Protein AF-A0AAW2CGI9-F1 (afdb_monomer)

InterPro domains:
  IPR000157 Toll/interleukin-1 receptor homology (TIR) domain [PF01582] (20-186)
  IPR000157 Toll/interleukin-1 receptor homology (TIR) domain [PS50104] (18-185)
  IPR000157 Toll/interleukin-1 receptor homology (TIR) domain [SM00255] (19-157)
  IPR002182 NB-ARC [PF00931] (200-372)
  IPR027417 P-loop containing nucleoside triphosphate hydrolase [G3DSA:3.40.50.300] (189-352)
  IPR027417 P-loop containing nucleoside triphosphate hydrolase [SSF52540] (185-447)
  IPR035897 Toll/interleukin-1 receptor homology (TIR) domain superfamily [G3DSA:3.40.50.10140] (15-188)
  IPR035897 Toll/interleukin-1 receptor homology (TIR) domain superfamily [SSF52200] (10-160)
  IPR036390 Winged helix DNA-binding domain superfamily [SSF46785] (426-510)
  IPR042197 Apoptotic protease-activating factors, helical domain [G3DSA:1.10.8.430] (355-438)
  IPR044974 Disease resistance protein, plants [PTHR11017] (18-574)
  IPR058192 Disease resistance protein Roq1-like, winged-helix domain [PF23282] (440-510)

Sequence (677 aa):
MALTTCSSSFTSIPSPTWGYEVFVSYNGDDTRTRFTDHLFAALKRHEIRAFRDDKKLERGKDIWTELEKAIKTSRIAVIVFSINYAASSWCLDELAKIMECKLRLQQIVLPIFYKVEPSKLRALNGNLAQVFASHVERFGEDKVQSWRAALTEAANLAGWDLGNDAHRFESKFIEEIIGDILIKLNLAYFTVTPYPVGVESRVQEINKHLDEHAGDVCMVGICGLGGVGKTTIAQALYNLIKCKFEVSCFLENVRTRSEQSGGLIDLQEQIIYSAQVNSKKKVRDVNGGISVIRDIIQSKKFLLVLDDVWCLDDLRKLAIDDKDYFQPGSIIIITSRDKILLHLAKCDYIYVSPLLNYNESFQLFSWHAFGKDHPNENYVELTNEVIYYAKGIPLLLKVLGSSLFGKSTLEWKRTVDELQNSSFGIIEMLRLSFHSLSDKQKALFLKIALFFVGMEKNYTSKILGDSDLSFESELAVLGRRCLVTIDYLNRLTMHDLIIEMGKKINRRQSSEGAGECSQHWFHEDRRRHVWPNFQENLLESKFFESQAPFEHNLYLSDPPTMAIVKQTERLRSIEAELKLLEAENQILRQQLENERRAHRATCEDAARASWQLRVQNAALKRENVHLRMFLEDARKFAPQLNMVLPYSDLASESASSSSASNQSTIATTTPSLPWLR

pLDDT: mean 74.44, std 21.09, range [22.55, 97.44]

Nearest PDB structures (foldseek):
  7dfv-assembly1_B  TM=4.950E-01  e=4.977E-36  Arabidopsis thaliana
  7crc-assembly1_C  TM=5.981E-01  e=2.151E-32  Arabidopsis thaliana
  7xoz-assembly1_B  TM=9.646E-01  e=2.923E-14  Arabidopsis thaliana
  7xoz-assembly1_A  TM=9.566E-01  e=3.438E-13  Arabidopsis thaliana
  7jlx-assembly1_D  TM=9.371E-01  e=7.754E-14  Nicotiana benthamiana

Secondary structure (DSSP, 8-state):
------------------SEEEEEEE-HHHHTTTHHHHHHHHHHHTT--EE---TTS-TTS-HHHHHHHHHHTEEEEEEEE-TTGGG-HHHHHHHHHHHHHHHHH--EEEEEESSS-HHHHHHT-THHHHHHHHHHHHH-HHHHHHHHHHHHHHHHS--EE-SS-TT--HHHHHHHHHHHHHHHHHHS-----SS-TTHHHHHHHHHHHHHTTBTB-EEEEEE--TTSSHHHHHHHHHHHHGGGSSEEEEETTHHHHHTSTTHHHHHHHHHHHHH-TT------SHHHHHHHHHHHHTTS-EEEEE-S---HHHHHHTT-S-GGGSPTT-EEEEEES-HHHHHHTT-SEEEEPPPPPHHHHHHHHHHHHHSSSS--GGGHHHHHHHHHHHTT-HHHHHHHHHHHTT--HHHHHHHHHHHHHS-S-HHHHHHHHHHTS-HHHHHHHHHIIIIITTSBHHHHHHHHT--HHHHHHHHHHHHHTTS-EE-TTSBEE--HHHHHHHHHHHHHHHHH--SSTTTGGGTSGGGSS---S-SGGGTSTTS--S-PPP---S--SPPPPHHHHHHHHHHHHHHHHHHHHHHHHHHHHHHHHHHHHHHHHHHHHHHHHHHHHHHHHHHHHHHHHHHHHHHHHHHHHGGG----PPP------------------------------

Structure (mmCIF, N/CA/C/O backbone):
data_AF-A0AAW2CGI9-F1
#
_entry.id   AF-A0AAW2CGI9-F1
#
loop_
_atom_site.group_PDB
_atom_site.id
_atom_site.type_symbol
_atom_site.label_atom_id
_atom_site.label_alt_id
_atom_site.label_comp_id
_atom_site.label_asym_id
_atom_site.label_entity_id
_atom_site.label_seq_id
_atom_site.pdbx_PDB_ins_code
_atom_site.Cartn_x
_atom_site.Cartn_y
_atom_site.Cartn_z
_atom_site.occupancy
_atom_site.B_iso_or_equiv
_atom_site.auth_seq_id
_atom_site.auth_comp_id
_atom_site.auth_asym_id
_atom_site.auth_atom_id
_atom_site.pdbx_PDB_model_num
ATOM 1 N N . MET A 1 1 ? 15.661 -45.591 -4.358 1.00 36.84 1 MET A N 1
ATOM 2 C CA . MET A 1 1 ? 14.717 -44.459 -4.250 1.00 36.84 1 MET A CA 1
ATOM 3 C C . MET A 1 1 ? 14.636 -44.053 -2.791 1.00 36.84 1 MET A C 1
ATOM 5 O O . MET A 1 1 ? 14.413 -44.928 -1.967 1.00 36.84 1 MET A O 1
ATOM 9 N N . ALA A 1 2 ? 14.828 -42.775 -2.481 1.00 22.67 2 ALA A N 1
ATOM 10 C CA . ALA A 1 2 ? 14.510 -42.177 -1.187 1.00 22.67 2 ALA A CA 1
ATOM 11 C C . ALA A 1 2 ? 14.151 -40.711 -1.460 1.00 22.67 2 ALA A C 1
ATOM 13 O O . ALA A 1 2 ? 14.922 -40.016 -2.119 1.00 22.67 2 ALA A O 1
ATOM 14 N N . LEU A 1 3 ? 12.962 -40.275 -1.044 1.00 26.58 3 LEU A N 1
ATOM 15 C CA . LEU A 1 3 ? 12.492 -38.904 -1.245 1.00 26.58 3 LEU A CA 1
ATOM 16 C C . LEU A 1 3 ? 12.828 -38.083 -0.002 1.00 26.58 3 LEU A C 1
ATOM 18 O O . LEU A 1 3 ? 12.142 -38.179 1.012 1.00 26.58 3 LEU A O 1
ATOM 22 N N . THR A 1 4 ? 13.892 -37.288 -0.076 1.00 25.08 4 THR A N 1
ATOM 23 C CA . THR A 1 4 ? 14.267 -36.371 1.003 1.00 25.08 4 THR A CA 1
ATOM 24 C C . THR A 1 4 ? 13.345 -35.154 0.968 1.00 25.08 4 THR A C 1
ATOM 26 O O . THR A 1 4 ? 13.540 -34.234 0.176 1.00 25.08 4 THR A O 1
ATOM 29 N N . THR A 1 5 ? 12.312 -35.146 1.808 1.00 25.23 5 THR A N 1
ATOM 30 C CA . THR A 1 5 ? 11.397 -34.006 1.950 1.00 25.23 5 THR A CA 1
ATOM 31 C C . THR A 1 5 ? 12.101 -32.844 2.648 1.00 25.23 5 THR A C 1
ATOM 33 O O . THR A 1 5 ? 12.143 -32.781 3.877 1.00 25.23 5 THR A O 1
ATOM 36 N N . CYS A 1 6 ? 12.658 -31.910 1.876 1.00 24.36 6 CYS A N 1
ATOM 37 C CA . CYS A 1 6 ? 13.167 -30.653 2.415 1.00 24.36 6 CYS A CA 1
ATOM 38 C C . CYS A 1 6 ? 12.001 -29.794 2.924 1.00 24.36 6 CYS A C 1
ATOM 40 O O . CYS A 1 6 ? 11.269 -29.197 2.138 1.00 24.36 6 CYS A O 1
ATOM 42 N N . SER A 1 7 ? 11.848 -29.710 4.245 1.00 22.55 7 SER A N 1
ATOM 43 C CA . SER A 1 7 ? 10.967 -28.738 4.892 1.00 22.55 7 SER A CA 1
ATOM 44 C C . SER A 1 7 ? 11.454 -27.323 4.575 1.00 22.55 7 SER A C 1
ATOM 46 O O . SER A 1 7 ? 12.479 -26.884 5.101 1.00 22.55 7 SER A O 1
ATOM 48 N N . SER A 1 8 ? 10.739 -26.609 3.704 1.00 25.05 8 SER A N 1
ATOM 49 C CA . SER A 1 8 ? 11.053 -25.230 3.331 1.00 25.05 8 SER A CA 1
ATOM 50 C C . SER A 1 8 ? 10.690 -24.269 4.466 1.00 25.05 8 SER A C 1
ATOM 52 O O . SER A 1 8 ? 9.648 -23.614 4.438 1.00 25.05 8 SER A O 1
ATOM 54 N N . SER A 1 9 ? 11.557 -24.198 5.476 1.00 23.80 9 SER A N 1
ATOM 55 C CA . SER A 1 9 ? 11.496 -23.211 6.552 1.00 23.80 9 SER A CA 1
ATOM 56 C C . SER A 1 9 ? 11.765 -21.816 5.985 1.00 23.80 9 SER A C 1
ATOM 58 O O . SER A 1 9 ? 12.893 -21.326 6.031 1.00 23.80 9 SER A O 1
ATOM 60 N N . PHE A 1 10 ? 10.735 -21.183 5.419 1.00 27.23 10 PHE A N 1
ATOM 61 C CA . PHE A 1 10 ? 10.788 -19.784 5.006 1.00 27.23 10 PHE A CA 1
ATOM 62 C C . PHE A 1 10 ? 11.005 -18.915 6.246 1.00 27.23 10 PHE A C 1
ATOM 64 O O . PHE A 1 10 ? 10.075 -18.613 6.992 1.00 27.23 10 PHE A O 1
ATOM 71 N N . THR A 1 11 ? 12.262 -18.533 6.472 1.00 26.39 11 THR A N 1
ATOM 72 C CA . THR A 1 11 ? 12.638 -17.527 7.465 1.00 26.39 11 THR A CA 1
ATOM 73 C C . THR A 1 11 ? 11.823 -16.268 7.212 1.00 26.39 11 THR A C 1
ATOM 75 O O . THR A 1 11 ? 11.814 -15.774 6.082 1.00 26.39 11 THR A O 1
ATOM 78 N N . SER A 1 12 ? 11.155 -15.765 8.251 1.00 24.94 12 SER A N 1
ATOM 79 C CA . SER A 1 12 ? 10.333 -14.558 8.192 1.00 24.94 12 SER A CA 1
ATOM 80 C C . SER A 1 12 ? 11.080 -13.433 7.480 1.00 24.94 12 SER A C 1
ATOM 82 O O . SER A 1 12 ? 12.141 -13.004 7.931 1.00 24.94 12 SER A O 1
ATOM 84 N N . ILE A 1 13 ? 10.533 -12.964 6.354 1.00 27.39 13 ILE A N 1
ATOM 85 C CA . ILE A 1 13 ? 11.094 -11.828 5.620 1.00 27.39 13 ILE A CA 1
ATOM 86 C C . ILE A 1 13 ? 11.014 -10.618 6.558 1.00 27.39 13 ILE A C 1
ATOM 88 O O . ILE A 1 13 ? 9.900 -10.199 6.889 1.00 27.39 13 ILE A O 1
ATOM 92 N N . PRO A 1 14 ? 12.142 -10.043 7.016 1.00 26.38 14 PRO A N 1
ATOM 93 C CA . PRO A 1 14 ? 12.089 -8.858 7.851 1.00 26.38 14 PRO A CA 1
ATOM 94 C C . PRO A 1 14 ? 11.554 -7.715 6.995 1.00 26.38 14 PRO A C 1
ATOM 96 O O . PRO A 1 14 ? 12.108 -7.438 5.931 1.00 26.38 14 PRO A O 1
ATOM 99 N N . SER A 1 15 ? 10.492 -7.046 7.448 1.00 33.38 15 SER A N 1
ATOM 100 C CA . SER A 1 15 ? 9.987 -5.825 6.815 1.00 33.38 15 SER A CA 1
ATOM 101 C C . SER A 1 15 ? 11.145 -4.824 6.673 1.00 33.38 15 SER A C 1
ATOM 103 O O . SER A 1 15 ? 11.658 -4.387 7.710 1.00 33.38 15 SER A O 1
ATOM 105 N N . PRO A 1 16 ? 11.606 -4.474 5.453 1.00 36.97 16 PRO A N 1
ATOM 106 C CA . PRO A 1 16 ? 12.862 -3.751 5.317 1.00 36.97 16 PRO A CA 1
ATOM 107 C C . PRO A 1 16 ? 12.778 -2.355 5.935 1.00 36.97 16 PRO A C 1
ATOM 109 O O . PRO A 1 16 ? 12.050 -1.481 5.464 1.00 36.97 16 PRO A O 1
ATOM 112 N N . THR A 1 17 ? 13.573 -2.117 6.975 1.00 43.47 17 THR A N 1
ATOM 113 C CA . THR A 1 17 ? 13.873 -0.773 7.467 1.00 43.47 17 THR A CA 1
ATOM 114 C C . THR A 1 17 ? 14.841 -0.111 6.485 1.00 43.47 17 THR A C 1
ATOM 116 O O . THR A 1 17 ? 16.053 -0.106 6.687 1.00 43.47 17 THR A O 1
ATOM 119 N N . TRP A 1 18 ? 14.296 0.391 5.369 1.00 56.50 18 TRP A N 1
ATOM 120 C CA . TRP A 1 18 ? 15.043 0.948 4.234 1.00 56.50 18 TRP A CA 1
ATOM 121 C C . TRP A 1 18 ? 16.013 2.063 4.661 1.00 56.50 18 TRP A C 1
ATOM 123 O O . TRP A 1 18 ? 15.632 3.232 4.824 1.00 56.50 18 TRP A O 1
ATOM 133 N N . GLY A 1 19 ? 17.286 1.694 4.827 1.00 64.12 19 GLY A N 1
ATOM 134 C CA . GLY A 1 19 ? 18.362 2.604 5.215 1.00 64.12 19 GLY A CA 1
ATOM 135 C C . GLY A 1 19 ? 18.552 3.715 4.189 1.00 64.12 19 GLY A C 1
ATOM 136 O O . GLY A 1 19 ? 18.691 4.878 4.567 1.00 64.12 19 GLY A O 1
ATOM 137 N N . TYR A 1 20 ? 18.435 3.368 2.906 1.00 80.00 20 TYR A N 1
ATOM 138 C CA . TYR A 1 20 ? 18.551 4.278 1.772 1.00 80.00 20 TYR A CA 1
ATOM 139 C C . TYR A 1 20 ? 17.454 3.998 0.742 1.00 80.00 20 TYR A C 1
ATOM 141 O O . TYR A 1 20 ? 16.776 2.971 0.761 1.00 80.00 20 TYR A O 1
ATOM 149 N N . GLU A 1 21 ? 17.265 4.933 -0.175 1.00 83.56 21 GLU A N 1
ATOM 150 C CA . GLU A 1 21 ? 16.306 4.807 -1.272 1.00 83.56 21 GLU A CA 1
ATOM 151 C C . GLU A 1 21 ? 17.006 4.442 -2.576 1.00 83.56 21 GLU A C 1
ATOM 153 O O . GLU A 1 21 ? 16.496 3.621 -3.336 1.00 83.56 21 GLU A O 1
ATOM 158 N N . VAL A 1 22 ? 18.209 4.981 -2.785 1.00 90.38 22 VAL A N 1
ATOM 159 C CA . VAL A 1 22 ? 19.042 4.718 -3.960 1.00 90.38 22 VAL A CA 1
ATOM 160 C C . VAL A 1 22 ? 20.458 4.343 -3.521 1.00 90.38 22 VAL A C 1
ATOM 162 O O . VAL A 1 22 ? 21.116 5.116 -2.829 1.00 90.38 22 VAL A O 1
ATOM 165 N N . PHE A 1 23 ? 20.955 3.194 -3.966 1.00 93.88 23 PHE A N 1
ATOM 166 C CA . PHE A 1 23 ? 22.388 2.906 -4.031 1.00 93.88 23 PHE A CA 1
ATOM 167 C C . PHE A 1 23 ? 22.914 3.337 -5.406 1.00 93.88 23 PHE A C 1
ATOM 169 O O . PHE A 1 23 ? 22.221 3.133 -6.403 1.00 93.88 23 PHE A O 1
ATOM 176 N N . VAL A 1 24 ? 24.122 3.899 -5.488 1.00 93.81 24 VAL A N 1
ATOM 177 C CA . VAL A 1 24 ? 24.770 4.217 -6.773 1.00 93.81 24 VAL A CA 1
ATOM 178 C C . VAL A 1 24 ? 26.132 3.530 -6.836 1.00 93.81 24 VAL A C 1
ATOM 180 O O . VAL A 1 24 ? 27.043 3.914 -6.108 1.00 93.81 24 VAL A O 1
ATOM 183 N N . SER A 1 25 ? 26.274 2.551 -7.729 1.00 93.75 25 SER A N 1
ATOM 184 C CA . SER A 1 25 ? 27.561 1.944 -8.089 1.00 93.75 25 SER A CA 1
ATOM 185 C C . SER A 1 25 ? 28.183 2.707 -9.258 1.00 93.75 25 SER A C 1
ATOM 187 O O . SER A 1 25 ? 27.502 2.985 -10.248 1.00 93.75 25 SER A O 1
ATOM 189 N N . TYR A 1 26 ? 29.465 3.059 -9.169 1.00 92.44 26 TYR A N 1
ATOM 190 C CA . TYR A 1 26 ? 30.172 3.825 -10.201 1.00 92.44 26 TYR A CA 1
ATOM 191 C C . TYR A 1 26 ? 31.687 3.617 -10.121 1.00 92.44 26 TYR A C 1
ATOM 193 O O . TYR A 1 26 ? 32.240 3.453 -9.035 1.00 92.44 26 TYR A O 1
ATOM 201 N N . ASN A 1 27 ? 32.397 3.721 -11.252 1.00 89.50 27 ASN A N 1
ATOM 202 C CA . ASN A 1 27 ? 33.850 3.872 -11.182 1.00 89.50 27 ASN A CA 1
ATOM 203 C C . ASN A 1 27 ? 34.186 5.283 -10.680 1.00 89.50 27 ASN A C 1
ATOM 205 O O . ASN A 1 27 ? 33.857 6.299 -11.309 1.00 89.50 27 ASN A O 1
ATOM 209 N N . GLY A 1 28 ? 34.853 5.328 -9.531 1.00 83.69 28 GLY A N 1
ATOM 210 C CA . GLY A 1 28 ? 35.186 6.563 -8.843 1.00 83.69 28 GLY A CA 1
ATOM 211 C C . GLY A 1 28 ? 36.238 7.439 -9.530 1.00 83.69 28 GLY A C 1
ATOM 212 O O . GLY A 1 28 ? 36.301 8.632 -9.242 1.00 83.69 28 GLY A O 1
ATOM 213 N N . ASP A 1 29 ? 37.050 6.901 -10.427 1.00 83.81 29 ASP A N 1
ATOM 214 C CA . ASP A 1 29 ? 38.141 7.657 -11.047 1.00 83.81 29 ASP A CA 1
ATOM 215 C C . ASP A 1 29 ? 37.706 8.215 -12.417 1.00 83.81 29 ASP A C 1
ATOM 217 O O . ASP A 1 29 ? 38.118 9.307 -12.808 1.00 83.81 29 ASP A O 1
ATOM 221 N N . ASP A 1 30 ? 36.750 7.550 -13.077 1.00 83.38 30 ASP A N 1
ATOM 222 C CA . ASP A 1 30 ? 36.087 8.047 -14.290 1.00 83.38 30 ASP A CA 1
ATOM 223 C C . ASP A 1 30 ? 35.084 9.191 -14.007 1.00 83.38 30 ASP A C 1
ATOM 225 O O . ASP A 1 30 ? 35.023 10.175 -14.758 1.00 83.38 30 ASP A O 1
ATOM 229 N N . THR A 1 31 ? 34.256 9.050 -12.953 1.00 84.88 31 THR A N 1
ATOM 230 C CA . THR A 1 31 ? 32.974 9.789 -12.835 1.00 84.88 31 THR A CA 1
ATOM 231 C C . THR A 1 31 ? 32.743 10.599 -11.549 1.00 84.88 31 THR A C 1
ATOM 233 O O . THR A 1 31 ? 31.897 11.499 -11.564 1.00 84.88 31 THR A O 1
ATOM 236 N N . ARG A 1 32 ? 33.470 10.334 -10.447 1.00 83.75 32 ARG A N 1
ATOM 237 C CA . ARG A 1 32 ? 33.157 10.830 -9.079 1.00 83.75 32 ARG A CA 1
ATOM 238 C C . ARG A 1 32 ? 33.034 12.348 -8.946 1.00 83.75 32 ARG A C 1
ATOM 240 O O . ARG A 1 32 ? 32.269 12.800 -8.109 1.00 83.75 32 ARG A O 1
ATOM 247 N N . THR A 1 33 ? 33.783 13.119 -9.731 1.00 84.31 33 THR A N 1
ATOM 248 C CA . THR A 1 33 ? 33.815 14.598 -9.701 1.00 84.31 33 THR A CA 1
ATOM 249 C C . THR A 1 33 ? 33.145 15.243 -10.921 1.00 84.31 33 THR A C 1
ATOM 251 O O . THR A 1 33 ? 33.356 16.421 -11.201 1.00 84.31 33 THR A O 1
ATOM 254 N N . ARG A 1 34 ? 32.378 14.458 -11.686 1.00 86.69 34 ARG A N 1
ATOM 255 C CA . ARG A 1 34 ? 31.692 14.868 -12.920 1.00 86.69 34 ARG A CA 1
ATOM 256 C C . ARG A 1 34 ? 30.219 14.453 -12.831 1.00 86.69 34 ARG A C 1
ATOM 258 O O . ARG A 1 34 ? 29.545 14.790 -11.861 1.00 86.69 34 ARG A O 1
ATOM 265 N N . PHE A 1 35 ? 29.745 13.672 -13.804 1.00 89.25 35 PHE A N 1
ATOM 266 C CA . PHE A 1 35 ? 28.391 13.132 -13.900 1.00 89.25 35 PHE A CA 1
ATOM 267 C C . PHE A 1 35 ? 27.825 12.620 -12.565 1.00 89.25 35 PHE A C 1
ATOM 269 O O . PHE A 1 35 ? 26.722 13.000 -12.185 1.00 89.25 35 PHE A O 1
ATOM 276 N N . THR A 1 36 ? 28.590 11.815 -11.821 1.00 90.62 36 THR A N 1
ATOM 277 C CA . THR A 1 36 ? 28.111 11.207 -10.571 1.00 90.62 36 THR A CA 1
ATOM 278 C C . THR A 1 36 ? 27.942 12.229 -9.441 1.00 90.62 36 THR A C 1
ATOM 280 O O . THR A 1 36 ? 26.999 12.115 -8.661 1.00 90.62 36 THR A O 1
ATOM 283 N N . ASP A 1 37 ? 28.778 13.272 -9.369 1.00 90.62 37 ASP A N 1
ATOM 284 C CA . ASP A 1 37 ? 28.591 14.345 -8.382 1.00 90.62 37 ASP A CA 1
ATOM 285 C C . ASP A 1 37 ? 27.329 15.159 -8.687 1.00 90.62 37 ASP A C 1
ATOM 287 O O . ASP A 1 37 ? 26.526 15.427 -7.795 1.00 90.62 37 ASP A O 1
ATOM 291 N N . HIS A 1 38 ? 27.098 15.467 -9.967 1.00 91.44 38 HIS A N 1
ATOM 292 C CA . HIS A 1 38 ? 25.882 16.140 -10.424 1.00 91.44 38 HIS A CA 1
ATOM 293 C C . HIS A 1 38 ? 24.622 15.284 -10.213 1.00 91.44 38 HIS A C 1
ATOM 295 O O . HIS A 1 38 ? 23.588 15.822 -9.816 1.00 91.44 38 HIS A O 1
ATOM 301 N N . LEU A 1 39 ? 24.711 13.961 -10.393 1.00 92.50 39 LEU A N 1
ATOM 302 C CA . LEU A 1 39 ? 23.635 13.017 -10.084 1.00 92.50 39 LEU A CA 1
ATOM 303 C C . LEU A 1 39 ? 23.315 13.011 -8.580 1.00 92.50 39 LEU A C 1
ATOM 305 O O . LEU A 1 39 ? 22.152 13.150 -8.212 1.00 92.50 39 LEU A O 1
ATOM 309 N N . PHE A 1 40 ? 24.322 12.945 -7.700 1.00 92.94 40 PHE A N 1
ATOM 310 C CA . PHE A 1 40 ? 24.114 13.064 -6.249 1.00 92.94 40 PHE A CA 1
ATOM 311 C C . PHE A 1 40 ? 23.571 14.436 -5.829 1.00 92.94 40 PHE A C 1
ATOM 313 O O . PHE A 1 40 ? 22.716 14.511 -4.945 1.00 92.94 40 PHE A O 1
ATOM 320 N N . ALA A 1 41 ? 24.024 15.519 -6.463 1.00 89.94 41 ALA A N 1
ATOM 321 C CA . ALA A 1 41 ? 23.503 16.859 -6.218 1.00 89.94 41 ALA A CA 1
ATOM 322 C C . ALA A 1 41 ? 22.023 16.980 -6.623 1.00 89.94 41 ALA A C 1
ATOM 324 O O . ALA A 1 41 ? 21.256 17.624 -5.909 1.00 89.94 41 ALA A O 1
ATOM 325 N N . ALA A 1 42 ? 21.607 16.336 -7.718 1.00 86.31 42 ALA A N 1
ATOM 326 C CA . ALA A 1 42 ? 20.212 16.290 -8.146 1.00 86.31 42 ALA A CA 1
ATOM 327 C C . ALA A 1 42 ? 19.356 15.382 -7.243 1.00 86.31 42 ALA A C 1
ATOM 329 O O . ALA A 1 42 ? 18.326 15.842 -6.759 1.00 86.31 42 ALA A O 1
ATOM 330 N N . LEU A 1 43 ? 19.815 14.163 -6.919 1.00 87.94 43 LEU A N 1
ATOM 331 C CA . LEU A 1 43 ? 19.167 13.262 -5.947 1.00 87.94 43 LEU A CA 1
ATOM 332 C C . LEU A 1 43 ? 18.877 13.995 -4.628 1.00 87.94 43 LEU A C 1
ATOM 334 O O . LEU A 1 43 ? 17.741 14.004 -4.162 1.00 87.94 43 LEU A O 1
ATOM 338 N N . LYS A 1 44 ? 19.876 14.703 -4.083 1.00 85.44 44 LYS A N 1
ATOM 339 C CA . LYS A 1 44 ? 19.731 15.509 -2.863 1.00 85.44 44 LYS A CA 1
ATOM 340 C C . LYS A 1 44 ? 18.772 16.698 -3.026 1.00 85.44 44 LYS A C 1
ATOM 342 O O . LYS A 1 44 ? 18.095 17.052 -2.066 1.00 85.44 44 LYS A O 1
ATOM 347 N N . ARG A 1 45 ? 18.718 17.334 -4.203 1.00 82.00 45 ARG A N 1
ATOM 348 C CA . ARG A 1 45 ? 17.816 18.473 -4.477 1.00 82.00 45 ARG A CA 1
ATOM 349 C C . ARG A 1 45 ? 16.343 18.060 -4.495 1.00 82.00 45 ARG A C 1
ATOM 351 O O . ARG A 1 45 ? 15.493 18.873 -4.161 1.00 82.00 45 ARG A O 1
ATOM 358 N N . HIS A 1 46 ? 16.071 16.813 -4.873 1.00 71.19 46 HIS A N 1
ATOM 359 C CA . HIS A 1 46 ? 14.748 16.183 -4.845 1.00 71.19 46 HIS A CA 1
ATOM 360 C C . HIS A 1 46 ? 14.543 15.317 -3.581 1.00 71.19 46 HIS A C 1
ATOM 362 O O . HIS A 1 46 ? 13.725 14.407 -3.581 1.00 71.19 46 HIS A O 1
ATOM 368 N N . GLU A 1 47 ? 15.310 15.590 -2.515 1.00 75.38 47 GLU A N 1
ATOM 369 C CA . GLU A 1 47 ? 15.231 14.985 -1.168 1.00 75.38 47 GLU A CA 1
ATOM 370 C C . GLU A 1 47 ? 15.458 13.457 -1.066 1.00 75.38 47 GLU A C 1
ATOM 372 O O . GLU A 1 47 ? 15.350 12.882 0.018 1.00 75.38 47 GLU A O 1
ATOM 377 N N . ILE A 1 48 ? 15.880 12.796 -2.150 1.00 78.19 48 ILE A N 1
ATOM 378 C CA . ILE A 1 48 ? 16.088 11.341 -2.210 1.00 78.19 48 ILE A CA 1
ATOM 379 C C . ILE A 1 48 ? 17.299 10.922 -1.362 1.00 78.19 48 ILE A C 1
ATOM 381 O O . ILE A 1 48 ? 18.429 11.379 -1.577 1.00 78.19 48 ILE A O 1
ATOM 385 N N . ARG A 1 49 ? 17.097 9.969 -0.441 1.00 83.81 49 ARG A N 1
ATOM 386 C CA . ARG A 1 49 ? 18.155 9.445 0.443 1.00 83.81 49 ARG A CA 1
ATOM 387 C C . ARG A 1 49 ? 19.071 8.457 -0.285 1.00 83.81 49 ARG A C 1
ATOM 389 O O . ARG A 1 49 ? 18.924 7.241 -0.156 1.00 83.81 49 ARG A O 1
ATOM 396 N N . ALA A 1 50 ? 20.029 8.975 -1.049 1.00 89.56 50 ALA A N 1
ATOM 397 C CA . ALA A 1 50 ? 21.005 8.165 -1.775 1.00 89.56 50 ALA A CA 1
ATOM 398 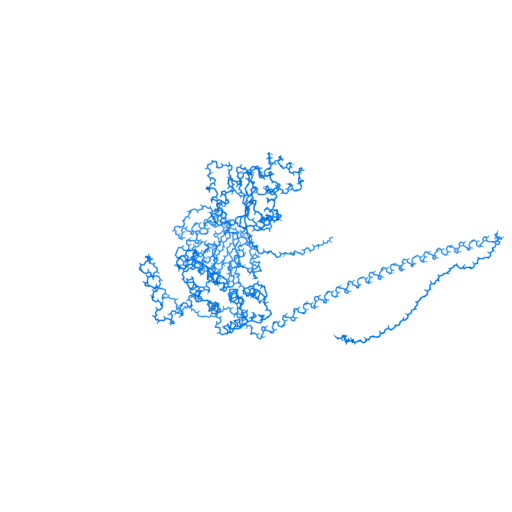C C . ALA A 1 50 ? 22.258 7.818 -0.940 1.00 89.56 50 ALA A C 1
ATOM 400 O O . ALA A 1 50 ? 22.815 8.683 -0.260 1.00 89.56 50 ALA A O 1
ATOM 401 N N . PHE A 1 51 ? 22.736 6.572 -1.022 1.00 88.56 51 PHE A N 1
ATOM 402 C CA . PHE A 1 51 ? 24.042 6.163 -0.491 1.00 88.56 51 PHE A CA 1
ATOM 403 C C . PHE A 1 51 ? 25.168 6.593 -1.440 1.00 88.56 51 PHE A C 1
ATOM 405 O O . PHE A 1 51 ? 25.084 6.361 -2.646 1.00 88.56 51 PHE A O 1
ATOM 412 N N . ARG A 1 52 ? 26.237 7.176 -0.886 1.00 81.75 52 ARG A N 1
ATOM 413 C CA . ARG A 1 52 ? 27.435 7.626 -1.609 1.00 81.75 52 ARG A CA 1
ATOM 414 C C . ARG A 1 52 ? 28.687 7.066 -0.943 1.00 81.75 52 ARG A C 1
ATOM 416 O O . ARG A 1 52 ? 28.924 7.366 0.228 1.00 81.75 52 ARG A O 1
ATOM 423 N N . ASP A 1 53 ? 29.513 6.345 -1.703 1.00 68.31 53 ASP A N 1
ATOM 424 C CA . ASP A 1 53 ? 30.879 5.995 -1.293 1.00 68.31 53 ASP A CA 1
ATOM 425 C C . ASP A 1 53 ? 31.803 7.228 -1.373 1.00 68.31 53 ASP A C 1
ATOM 427 O O . ASP A 1 53 ? 32.599 7.431 -2.297 1.00 68.31 53 ASP A O 1
ATOM 431 N N . ASP A 1 54 ? 31.649 8.101 -0.380 1.00 61.12 54 ASP A N 1
ATOM 432 C CA . ASP A 1 54 ? 32.683 9.041 0.034 1.00 61.12 54 ASP A CA 1
ATOM 433 C C . ASP A 1 54 ? 33.518 8.395 1.153 1.00 61.12 54 ASP A C 1
ATOM 435 O O . ASP A 1 54 ? 33.008 7.637 1.978 1.00 61.12 54 ASP A O 1
ATOM 439 N N . LYS A 1 55 ? 34.794 8.790 1.270 1.00 50.84 55 LYS A N 1
ATOM 440 C CA . LYS A 1 55 ? 35.769 8.298 2.274 1.00 50.84 55 LYS A CA 1
ATOM 441 C C . LYS A 1 55 ? 35.480 8.760 3.724 1.00 50.84 55 LYS A C 1
ATOM 443 O O . LYS A 1 55 ? 36.393 9.144 4.456 1.00 50.84 55 LYS A O 1
ATOM 448 N N . LYS A 1 56 ? 34.205 8.777 4.121 1.00 44.97 56 LYS A N 1
ATOM 449 C CA . LYS A 1 56 ? 33.651 9.194 5.420 1.00 44.97 56 LYS A CA 1
ATOM 450 C C . LYS A 1 56 ? 32.849 8.083 6.117 1.00 44.97 56 LYS A C 1
ATOM 452 O O . LYS A 1 56 ? 32.111 8.377 7.055 1.00 44.97 56 LYS A O 1
ATOM 457 N N . LEU A 1 57 ? 33.011 6.824 5.698 1.00 55.31 57 LEU A N 1
ATOM 458 C CA . LEU A 1 57 ? 32.623 5.666 6.510 1.00 55.31 57 LEU A CA 1
ATOM 459 C C . LEU A 1 57 ? 33.235 5.779 7.920 1.00 55.31 57 LEU A C 1
ATOM 461 O O . LEU A 1 57 ? 34.322 6.341 8.096 1.00 55.31 57 LEU A O 1
ATOM 465 N N . GLU A 1 58 ? 32.533 5.263 8.929 1.00 50.59 58 GLU A N 1
ATOM 466 C CA . GLU A 1 58 ? 32.965 5.365 10.326 1.00 50.59 58 GLU A CA 1
ATOM 467 C C . GLU A 1 58 ? 34.330 4.689 10.528 1.00 50.59 58 GLU A C 1
ATOM 469 O O . GLU A 1 58 ? 34.513 3.500 10.251 1.00 50.59 58 GLU A O 1
ATOM 474 N N . ARG A 1 59 ? 35.312 5.465 11.006 1.00 49.78 59 ARG A N 1
ATOM 475 C CA . ARG A 1 59 ? 36.702 5.015 11.158 1.00 49.78 59 ARG A CA 1
ATOM 476 C C . ARG A 1 59 ? 36.777 3.825 12.117 1.00 49.78 59 ARG A C 1
ATOM 478 O O . ARG A 1 59 ? 36.564 3.993 13.313 1.00 49.78 59 ARG A O 1
ATOM 485 N N . GLY A 1 60 ? 37.140 2.657 11.587 1.00 53.91 60 GLY A N 1
ATOM 486 C CA . GLY A 1 60 ? 37.294 1.413 12.349 1.00 53.91 60 GLY A CA 1
ATOM 487 C C . GLY A 1 60 ? 36.314 0.297 11.972 1.00 53.91 60 GLY A C 1
ATOM 488 O O . GLY A 1 60 ? 36.461 -0.807 12.486 1.00 53.91 60 GLY A O 1
ATOM 489 N N . LYS A 1 61 ? 35.348 0.546 11.076 1.00 56.91 61 LYS A N 1
ATOM 490 C CA . LYS A 1 61 ? 34.483 -0.502 10.509 1.00 56.91 61 LYS A CA 1
ATOM 491 C C . LYS A 1 61 ? 35.047 -1.104 9.222 1.00 56.91 61 LYS A C 1
ATOM 493 O O . LYS A 1 61 ? 35.791 -0.453 8.490 1.00 56.91 61 LYS A O 1
ATOM 498 N N . ASP A 1 62 ? 34.633 -2.336 8.939 1.00 72.88 62 ASP A N 1
ATOM 499 C CA . ASP A 1 62 ? 34.873 -2.995 7.658 1.00 72.88 62 ASP A CA 1
ATOM 500 C C . ASP A 1 62 ? 34.055 -2.329 6.535 1.00 72.88 62 ASP A C 1
ATOM 502 O O . ASP A 1 62 ? 32.841 -2.135 6.653 1.00 72.88 62 ASP A O 1
ATOM 506 N N . ILE A 1 63 ? 34.745 -1.963 5.451 1.00 75.19 63 ILE A N 1
ATOM 507 C CA . ILE A 1 63 ? 34.185 -1.182 4.339 1.00 75.19 63 ILE A CA 1
ATOM 508 C C . ILE A 1 63 ? 33.169 -2.009 3.548 1.00 75.19 63 ILE A C 1
ATOM 510 O O . ILE A 1 63 ? 32.088 -1.512 3.236 1.00 75.19 63 ILE A O 1
ATOM 514 N N . TRP A 1 64 ? 33.489 -3.273 3.254 1.00 80.62 64 TRP A N 1
ATOM 515 C CA . TRP A 1 64 ? 32.603 -4.146 2.486 1.00 80.62 64 TRP A CA 1
ATOM 516 C C . TRP A 1 64 ? 31.309 -4.449 3.251 1.00 80.62 64 TRP A C 1
ATOM 518 O O . TRP A 1 64 ? 30.234 -4.462 2.664 1.00 80.62 64 TRP A O 1
ATOM 528 N N . THR A 1 65 ? 31.383 -4.620 4.570 1.00 80.06 65 THR A N 1
ATOM 529 C CA . THR A 1 65 ? 30.241 -4.984 5.419 1.00 80.06 65 THR A CA 1
ATOM 530 C C . THR A 1 65 ? 29.170 -3.891 5.470 1.00 80.06 65 THR A C 1
ATOM 532 O O . THR A 1 65 ? 27.981 -4.189 5.336 1.00 80.06 65 THR A O 1
ATOM 535 N N . GLU A 1 66 ? 29.555 -2.619 5.635 1.00 80.88 66 GLU A N 1
ATOM 536 C CA . GLU A 1 66 ? 28.595 -1.502 5.576 1.00 80.88 66 GLU A CA 1
ATOM 537 C C . GLU A 1 66 ? 28.097 -1.248 4.139 1.00 80.88 66 GLU A C 1
ATOM 539 O O . GLU A 1 66 ? 26.939 -0.874 3.953 1.00 80.88 66 GLU A O 1
ATOM 544 N N . LEU A 1 67 ? 28.915 -1.519 3.116 1.00 84.69 67 LEU A N 1
ATOM 545 C CA . LEU A 1 67 ? 28.550 -1.328 1.709 1.00 84.69 67 LEU A CA 1
ATOM 546 C C . LEU A 1 67 ? 27.592 -2.425 1.196 1.00 84.69 67 LEU A C 1
ATOM 548 O O . LEU A 1 67 ? 26.552 -2.110 0.620 1.00 84.69 67 LEU A O 1
ATOM 552 N N . GLU A 1 68 ? 27.838 -3.703 1.497 1.00 84.44 68 GLU A N 1
ATOM 553 C CA . GLU A 1 68 ? 26.903 -4.807 1.228 1.00 84.44 68 GLU A CA 1
ATOM 554 C C . GLU A 1 68 ? 25.566 -4.594 1.961 1.00 84.44 68 GLU A C 1
ATOM 556 O O . GLU A 1 68 ? 24.495 -4.884 1.421 1.00 84.44 68 GLU A O 1
ATOM 561 N N . LYS A 1 69 ? 25.605 -4.047 3.181 1.00 84.50 69 LYS A N 1
ATOM 562 C CA . LYS A 1 69 ? 24.414 -3.635 3.933 1.00 84.50 69 LYS A CA 1
ATOM 563 C C . LYS A 1 69 ? 23.691 -2.462 3.261 1.00 84.50 69 LYS A C 1
ATOM 565 O O . LYS A 1 69 ? 22.463 -2.501 3.180 1.00 84.50 69 LYS A O 1
ATOM 570 N N . ALA A 1 70 ? 24.401 -1.463 2.735 1.00 86.75 70 ALA A N 1
ATOM 571 C CA . ALA A 1 70 ? 23.800 -0.369 1.968 1.00 86.75 70 ALA A CA 1
ATOM 572 C C . ALA A 1 70 ? 23.122 -0.875 0.681 1.00 86.75 70 ALA A C 1
ATOM 574 O O . ALA A 1 70 ? 21.974 -0.509 0.423 1.00 86.75 70 ALA A O 1
ATOM 575 N N . ILE A 1 71 ? 23.761 -1.787 -0.065 1.00 87.19 71 ILE A N 1
ATOM 576 C CA . ILE A 1 71 ? 23.159 -2.456 -1.232 1.00 87.19 71 ILE A CA 1
ATOM 577 C C . ILE A 1 71 ? 21.880 -3.200 -0.814 1.00 87.19 71 ILE A C 1
ATOM 579 O O . ILE A 1 71 ? 20.820 -2.944 -1.378 1.00 87.19 71 ILE A O 1
ATOM 583 N N . LYS A 1 72 ? 21.933 -4.064 0.211 1.00 83.12 72 LYS A N 1
ATOM 584 C CA . LYS A 1 72 ? 20.770 -4.838 0.703 1.00 83.12 72 LYS A CA 1
ATOM 585 C C . LYS A 1 72 ? 19.606 -3.983 1.225 1.00 83.12 72 LYS A C 1
ATOM 587 O O . LYS A 1 72 ? 18.478 -4.462 1.239 1.00 83.12 72 LYS A O 1
ATOM 592 N N . THR A 1 73 ? 19.866 -2.761 1.699 1.00 80.81 73 THR A N 1
ATOM 593 C CA . THR A 1 73 ? 18.862 -1.885 2.346 1.00 80.81 73 THR A CA 1
ATOM 594 C C . THR A 1 73 ? 18.405 -0.705 1.480 1.00 80.81 73 THR A C 1
ATOM 596 O O . THR A 1 73 ? 17.714 0.182 1.985 1.00 80.81 73 THR A O 1
ATOM 599 N N . SER A 1 74 ? 18.752 -0.704 0.187 1.00 83.56 74 SER A N 1
ATOM 600 C CA . SER A 1 74 ? 18.332 0.304 -0.799 1.00 83.56 74 SER A CA 1
ATOM 601 C C . SER A 1 74 ? 17.161 -0.180 -1.659 1.00 83.56 74 SER A C 1
ATOM 603 O O . SER A 1 74 ? 17.138 -1.333 -2.086 1.00 83.56 74 SER A O 1
ATOM 605 N N . ARG A 1 75 ? 16.201 0.702 -1.969 1.00 80.62 75 ARG A N 1
ATOM 606 C CA . ARG A 1 75 ? 15.021 0.373 -2.805 1.00 80.62 75 ARG A CA 1
ATOM 607 C C . ARG A 1 75 ? 15.390 0.214 -4.287 1.00 80.62 75 ARG A C 1
ATOM 609 O O . ARG A 1 75 ? 14.872 -0.670 -4.968 1.00 80.62 75 ARG A O 1
ATOM 616 N N . ILE A 1 76 ? 16.300 1.059 -4.769 1.00 88.62 76 ILE A N 1
ATOM 617 C CA . ILE A 1 76 ? 16.807 1.083 -6.146 1.00 88.62 76 ILE A CA 1
ATOM 618 C C . ILE A 1 76 ? 18.340 1.017 -6.122 1.00 88.62 76 ILE A C 1
ATOM 620 O O . ILE A 1 76 ? 18.972 1.663 -5.289 1.00 88.62 76 ILE A O 1
ATOM 624 N N . ALA A 1 77 ? 18.942 0.280 -7.052 1.00 93.62 77 ALA A N 1
ATOM 625 C CA . ALA A 1 77 ? 20.370 0.314 -7.347 1.00 93.62 77 ALA A CA 1
ATOM 626 C C . ALA A 1 77 ? 20.602 0.896 -8.751 1.00 93.62 77 ALA A C 1
ATOM 628 O O . ALA A 1 77 ? 20.155 0.343 -9.757 1.00 93.62 77 ALA A O 1
ATOM 629 N N . VAL A 1 78 ? 21.300 2.025 -8.821 1.00 94.94 78 VAL A N 1
ATOM 630 C CA . VAL A 1 78 ? 21.732 2.671 -10.066 1.00 94.94 78 VAL A CA 1
ATOM 631 C C . VAL A 1 78 ? 23.168 2.244 -10.361 1.00 94.94 78 VAL A C 1
ATOM 633 O O . VAL A 1 78 ? 24.022 2.312 -9.478 1.00 94.94 78 VAL A O 1
ATOM 636 N N . ILE A 1 79 ? 23.448 1.815 -11.591 1.00 95.00 79 ILE A N 1
ATOM 637 C CA . ILE A 1 79 ? 24.787 1.382 -12.016 1.00 95.00 79 ILE A CA 1
ATOM 638 C C . ILE A 1 79 ? 25.288 2.327 -13.107 1.00 95.00 79 ILE A C 1
ATOM 640 O O . ILE A 1 79 ? 24.745 2.340 -14.209 1.00 95.00 79 ILE A O 1
ATOM 644 N N . VAL A 1 80 ? 26.328 3.110 -12.821 1.00 93.88 80 VAL A N 1
ATOM 645 C CA . VAL A 1 80 ? 26.964 4.013 -13.790 1.00 93.88 80 VAL A CA 1
ATOM 646 C C . VAL A 1 80 ? 28.131 3.287 -14.458 1.00 93.88 80 VAL A C 1
ATOM 648 O O . VAL A 1 80 ? 29.271 3.336 -13.991 1.00 93.88 80 VAL A O 1
ATOM 651 N N . PHE A 1 81 ? 27.843 2.606 -15.566 1.00 92.38 81 PHE A N 1
ATOM 652 C CA . PHE A 1 81 ? 28.855 1.959 -16.393 1.00 92.38 81 PHE A CA 1
ATOM 653 C C . PHE A 1 81 ? 29.694 3.006 -17.127 1.00 92.38 81 PHE A C 1
ATOM 655 O O . PHE A 1 81 ? 29.188 3.758 -17.959 1.00 92.38 81 PHE A O 1
ATOM 662 N N . SER A 1 82 ? 30.990 3.018 -16.840 1.00 90.25 82 SER A N 1
ATOM 663 C CA . SER A 1 82 ? 32.003 3.872 -17.460 1.00 90.25 82 SER A CA 1
ATOM 664 C C . SER A 1 82 ? 33.166 3.030 -17.997 1.00 90.25 82 SER A C 1
ATOM 666 O O . SER A 1 82 ? 33.232 1.821 -17.759 1.00 90.25 82 SER A O 1
ATOM 668 N N . ILE A 1 83 ? 34.079 3.647 -18.754 1.00 86.31 83 ILE A N 1
ATOM 669 C CA . ILE A 1 83 ? 35.085 2.928 -19.552 1.00 86.31 83 ILE A CA 1
ATOM 670 C C . ILE A 1 83 ? 36.004 2.015 -18.720 1.00 86.31 83 ILE A C 1
ATOM 672 O O . ILE A 1 83 ? 36.373 0.944 -19.195 1.00 86.31 83 ILE A O 1
ATOM 676 N N . ASN A 1 84 ? 36.301 2.382 -17.468 1.00 88.31 84 ASN A N 1
ATOM 677 C CA . ASN A 1 84 ? 37.119 1.592 -16.546 1.00 88.31 84 ASN A CA 1
ATOM 678 C C . ASN A 1 84 ? 36.294 0.856 -15.470 1.00 88.31 84 ASN A C 1
ATOM 680 O O . ASN A 1 84 ? 36.867 0.326 -14.517 1.00 88.31 84 ASN A O 1
ATOM 684 N N . TYR A 1 85 ? 34.959 0.791 -15.574 1.00 90.81 85 TYR A N 1
ATOM 685 C CA . TYR A 1 85 ? 34.109 0.156 -14.552 1.00 90.81 85 TYR A CA 1
ATOM 686 C C . TYR A 1 85 ? 34.510 -1.301 -14.283 1.00 90.81 85 TYR A C 1
ATOM 688 O O . TYR A 1 85 ? 34.796 -1.659 -13.143 1.00 90.81 85 TYR A O 1
ATOM 696 N N . ALA A 1 86 ? 34.654 -2.114 -15.334 1.00 90.19 86 ALA A N 1
ATOM 697 C CA . ALA A 1 86 ? 35.069 -3.513 -15.208 1.00 90.19 86 ALA A CA 1
ATOM 698 C C . ALA A 1 86 ? 36.547 -3.704 -14.798 1.00 90.19 86 ALA A C 1
ATOM 700 O O . ALA A 1 86 ? 36.940 -4.816 -14.459 1.00 90.19 86 ALA A O 1
ATOM 701 N N . ALA A 1 87 ? 37.381 -2.656 -14.797 1.00 89.06 87 ALA A N 1
ATOM 702 C CA . ALA A 1 87 ? 38.752 -2.742 -14.281 1.00 89.06 87 ALA A CA 1
ATOM 703 C C . ALA A 1 87 ? 38.799 -2.707 -12.739 1.00 89.06 87 ALA A C 1
ATOM 705 O O . ALA A 1 87 ? 39.757 -3.187 -12.134 1.00 89.06 87 ALA A O 1
ATOM 706 N N . SER A 1 88 ? 37.753 -2.184 -12.092 1.00 89.38 88 SER A N 1
ATOM 707 C CA . SER A 1 88 ? 37.624 -2.163 -10.636 1.00 89.38 88 SER A CA 1
ATOM 708 C C . SER A 1 88 ? 36.982 -3.455 -10.127 1.00 89.38 88 SER A C 1
ATOM 710 O O . SER A 1 88 ? 35.798 -3.703 -10.349 1.00 89.38 88 SER A O 1
ATOM 712 N N . SER A 1 89 ? 37.745 -4.259 -9.384 1.00 88.12 89 SER A N 1
ATOM 713 C CA . SER A 1 89 ? 37.218 -5.441 -8.684 1.00 88.12 89 SER A CA 1
ATOM 714 C C . SER A 1 89 ? 36.142 -5.083 -7.656 1.00 88.12 89 SER A C 1
ATOM 716 O O . SER A 1 89 ? 35.182 -5.831 -7.517 1.00 88.12 89 SER A O 1
ATOM 718 N N . TRP A 1 90 ? 36.237 -3.911 -7.015 1.00 88.31 90 TRP A N 1
ATOM 719 C CA . TRP A 1 90 ? 35.185 -3.390 -6.134 1.00 88.31 90 TRP A CA 1
ATOM 720 C C . TRP A 1 90 ? 33.877 -3.152 -6.891 1.00 88.31 90 TRP A C 1
ATOM 722 O O . TRP A 1 90 ? 32.833 -3.610 -6.445 1.00 88.31 90 TRP A O 1
ATOM 732 N N . CYS A 1 91 ? 33.924 -2.516 -8.066 1.00 91.56 91 CYS A N 1
ATOM 733 C CA . CYS A 1 91 ? 32.721 -2.286 -8.872 1.00 91.56 91 CYS A CA 1
ATOM 734 C C . CYS A 1 91 ? 32.122 -3.604 -9.398 1.00 91.56 91 CYS A C 1
ATOM 736 O O . CYS A 1 91 ? 30.907 -3.723 -9.504 1.00 91.56 91 CYS A O 1
ATOM 738 N N . LEU A 1 92 ? 32.948 -4.616 -9.690 1.00 92.94 92 LEU A N 1
ATOM 739 C CA . LEU A 1 92 ? 32.465 -5.947 -10.077 1.00 92.94 92 LEU A CA 1
ATOM 740 C C . LEU A 1 92 ? 31.859 -6.739 -8.902 1.00 92.94 92 LEU A C 1
ATOM 742 O O . LEU A 1 92 ? 30.857 -7.428 -9.095 1.00 92.94 92 LEU A O 1
ATOM 746 N N . ASP A 1 93 ? 32.411 -6.617 -7.692 1.00 90.75 93 ASP A N 1
ATOM 747 C CA . ASP A 1 93 ? 31.835 -7.205 -6.476 1.00 90.75 93 ASP A CA 1
ATOM 748 C C . ASP A 1 93 ? 30.520 -6.514 -6.074 1.00 90.75 93 ASP A C 1
ATOM 750 O O . ASP A 1 93 ? 29.532 -7.196 -5.793 1.00 90.75 93 ASP A O 1
ATOM 754 N N . GLU A 1 94 ? 30.459 -5.178 -6.131 1.00 93.69 94 GLU A N 1
ATOM 755 C CA . GLU A 1 94 ? 29.213 -4.407 -6.001 1.00 93.69 94 GLU A CA 1
ATOM 756 C C . GLU A 1 94 ? 28.154 -4.883 -6.994 1.00 93.69 94 GLU A C 1
ATOM 758 O O . GLU A 1 94 ? 27.017 -5.154 -6.610 1.00 93.69 94 GLU A O 1
ATOM 763 N N . LEU A 1 95 ? 28.530 -5.011 -8.268 1.00 95.12 95 LEU A N 1
ATOM 764 C CA . LEU A 1 95 ? 27.635 -5.428 -9.337 1.00 95.12 95 LEU A CA 1
ATOM 765 C C . LEU A 1 95 ? 27.078 -6.832 -9.097 1.00 95.12 95 LEU A C 1
ATOM 767 O O . LEU A 1 95 ? 25.865 -7.024 -9.160 1.00 95.12 95 LEU A O 1
ATOM 771 N N . ALA A 1 96 ? 27.932 -7.803 -8.764 1.00 93.25 96 ALA A N 1
ATOM 772 C CA . ALA A 1 96 ? 27.489 -9.151 -8.415 1.00 93.25 96 ALA A CA 1
ATOM 773 C C . ALA A 1 96 ? 26.523 -9.139 -7.216 1.00 93.25 96 ALA A C 1
ATOM 775 O O . ALA A 1 96 ? 25.499 -9.825 -7.237 1.00 93.25 96 ALA A O 1
ATOM 776 N N . LYS A 1 97 ? 26.788 -8.299 -6.206 1.00 92.25 97 LYS A N 1
ATOM 777 C CA . LYS A 1 97 ? 25.912 -8.136 -5.039 1.00 92.25 97 LYS A CA 1
ATOM 778 C C . LYS A 1 97 ? 24.567 -7.491 -5.387 1.00 92.25 97 LYS A C 1
ATOM 780 O O . LYS A 1 97 ? 23.539 -7.943 -4.886 1.00 92.25 97 LYS A O 1
ATOM 785 N N . ILE A 1 98 ? 24.556 -6.481 -6.258 1.00 93.44 98 ILE A N 1
ATOM 786 C CA . ILE A 1 98 ? 23.339 -5.830 -6.767 1.00 93.44 98 ILE A CA 1
ATOM 787 C C . ILE A 1 98 ? 22.486 -6.832 -7.553 1.00 93.44 98 ILE A C 1
ATOM 789 O O . ILE A 1 98 ? 21.277 -6.890 -7.342 1.00 93.44 98 ILE A O 1
ATOM 793 N N . MET A 1 99 ? 23.089 -7.666 -8.404 1.00 91.69 99 MET A N 1
ATOM 794 C CA . MET A 1 99 ? 22.343 -8.673 -9.169 1.00 91.69 99 MET A CA 1
ATOM 795 C C . MET A 1 99 ? 21.825 -9.820 -8.277 1.00 91.69 99 MET A C 1
ATOM 797 O O . MET A 1 99 ? 20.699 -10.280 -8.468 1.00 91.69 99 MET A O 1
ATOM 801 N N . GLU A 1 100 ? 22.546 -10.204 -7.215 1.00 85.00 100 GLU A N 1
ATOM 802 C CA . GLU A 1 100 ? 21.996 -11.101 -6.184 1.00 85.00 100 GLU A CA 1
ATOM 803 C C . GLU A 1 100 ? 20.778 -10.470 -5.474 1.00 85.00 100 GLU A C 1
ATOM 805 O O . GLU A 1 100 ? 19.746 -11.122 -5.301 1.00 85.00 100 GLU A O 1
ATOM 810 N N . CYS A 1 101 ? 20.859 -9.191 -5.093 1.00 78.38 101 CYS A N 1
ATOM 811 C CA . CYS A 1 101 ? 19.760 -8.467 -4.446 1.00 78.38 101 CYS A CA 1
ATOM 812 C C . CYS A 1 101 ? 18.565 -8.235 -5.388 1.00 78.38 101 CYS A C 1
ATOM 814 O O . CYS A 1 101 ? 17.417 -8.324 -4.953 1.00 78.38 101 CYS A O 1
ATOM 816 N N . LYS A 1 102 ? 18.800 -8.024 -6.686 1.00 82.50 102 LYS A N 1
ATOM 817 C CA . LYS A 1 102 ? 17.762 -7.999 -7.726 1.00 82.50 102 LYS A CA 1
ATOM 818 C C . LYS A 1 102 ? 16.971 -9.307 -7.749 1.00 82.50 102 LYS A C 1
ATOM 820 O O . LYS A 1 102 ? 15.744 -9.274 -7.713 1.00 82.50 102 LYS A O 1
ATOM 825 N N . LEU A 1 103 ? 17.667 -10.446 -7.769 1.00 71.81 103 LEU A N 1
ATOM 826 C CA . LEU A 1 103 ? 17.046 -11.770 -7.838 1.00 71.81 103 LEU A CA 1
ATOM 827 C C . LEU A 1 103 ? 16.335 -12.156 -6.529 1.00 71.81 103 LEU A C 1
ATOM 829 O O . LEU A 1 103 ? 15.234 -12.699 -6.565 1.00 71.81 103 LEU A O 1
ATOM 833 N N . ARG A 1 104 ? 16.956 -11.891 -5.371 1.00 65.19 104 ARG A N 1
ATOM 834 C CA . ARG A 1 104 ? 16.492 -12.394 -4.061 1.00 65.19 104 ARG A CA 1
ATOM 835 C C . ARG A 1 104 ? 15.606 -11.427 -3.277 1.00 65.19 104 ARG A C 1
ATOM 837 O O . ARG A 1 104 ? 14.808 -11.883 -2.466 1.00 65.19 104 ARG A O 1
ATOM 844 N N . LEU A 1 105 ? 15.764 -10.118 -3.482 1.00 69.19 105 LEU A N 1
ATOM 845 C CA . LEU A 1 105 ? 15.053 -9.052 -2.757 1.00 69.19 105 LEU A CA 1
ATOM 846 C C . LEU A 1 105 ? 14.170 -8.194 -3.683 1.00 69.19 105 LEU A C 1
ATOM 848 O O . LEU A 1 105 ? 13.611 -7.197 -3.236 1.00 69.19 105 LEU A O 1
ATOM 852 N N . GLN A 1 106 ? 14.059 -8.558 -4.969 1.00 68.38 106 GLN A N 1
ATOM 853 C CA . GLN A 1 106 ? 13.323 -7.816 -6.006 1.00 68.38 106 GLN A CA 1
ATOM 854 C C . GLN A 1 106 ? 13.762 -6.345 -6.156 1.00 68.38 106 GLN A C 1
ATOM 856 O O . GLN A 1 106 ? 12.978 -5.483 -6.558 1.00 68.38 106 GLN A O 1
ATOM 861 N N . GLN A 1 107 ? 15.030 -6.048 -5.847 1.00 79.25 107 GLN A N 1
ATOM 862 C CA . GLN A 1 107 ? 15.590 -4.701 -5.953 1.00 79.25 107 GLN A CA 1
ATOM 863 C C . GLN A 1 107 ? 15.514 -4.178 -7.398 1.00 79.25 107 GLN A C 1
ATOM 865 O O . GLN A 1 107 ? 15.888 -4.868 -8.351 1.00 79.25 107 GLN A O 1
ATOM 870 N N . ILE A 1 108 ? 15.054 -2.935 -7.568 1.00 84.25 108 ILE A N 1
ATOM 871 C CA . ILE A 1 108 ? 15.005 -2.285 -8.884 1.00 84.25 108 ILE A CA 1
ATOM 872 C C . ILE A 1 108 ? 16.437 -1.925 -9.291 1.00 84.25 108 ILE A C 1
ATOM 874 O O . ILE A 1 108 ? 17.122 -1.220 -8.556 1.00 84.25 108 ILE A O 1
ATOM 878 N N . VAL A 1 109 ? 16.884 -2.375 -10.466 1.00 90.56 109 VAL A N 1
ATOM 879 C CA . VAL A 1 109 ? 18.236 -2.106 -10.988 1.00 90.56 109 VAL A CA 1
ATOM 880 C C . VAL A 1 109 ? 18.147 -1.278 -12.265 1.00 90.56 109 VAL A C 1
ATOM 882 O O . VAL A 1 109 ? 17.427 -1.667 -13.185 1.00 90.56 109 VAL A O 1
ATOM 885 N N . LEU A 1 110 ? 18.876 -0.160 -12.315 1.00 92.25 110 LEU A N 1
ATOM 886 C CA . LEU A 1 110 ? 18.838 0.828 -13.398 1.00 92.25 110 LEU A CA 1
ATOM 887 C C . LEU A 1 110 ? 20.255 1.121 -13.934 1.00 92.25 110 LEU A C 1
ATOM 889 O O . LEU A 1 110 ? 21.021 1.818 -13.261 1.00 92.25 110 LEU A O 1
ATOM 893 N N . PRO A 1 111 ? 20.636 0.623 -15.125 1.00 93.38 111 PRO A N 1
ATOM 894 C CA . PRO A 1 111 ? 21.932 0.936 -15.713 1.00 93.38 111 PRO A CA 1
ATOM 895 C C . PRO A 1 111 ? 21.931 2.282 -16.460 1.00 93.38 111 PRO A C 1
ATOM 897 O O . PRO A 1 111 ? 21.008 2.623 -17.203 1.00 93.38 111 PRO A O 1
ATOM 900 N N . ILE A 1 112 ? 23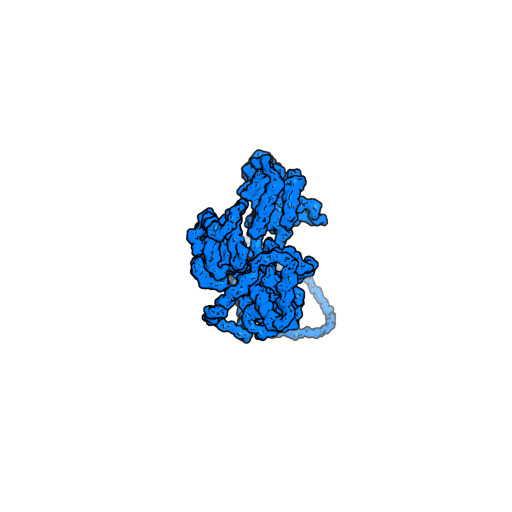.020 3.027 -16.291 1.00 92.12 112 ILE A N 1
ATOM 901 C CA . ILE A 1 112 ? 23.382 4.232 -17.040 1.00 92.12 112 ILE A CA 1
ATOM 902 C C . ILE A 1 112 ? 24.702 3.929 -17.749 1.00 92.12 112 ILE A C 1
ATOM 904 O O . ILE A 1 112 ? 25.727 3.713 -17.104 1.00 92.12 112 ILE A O 1
ATOM 908 N N . PHE A 1 113 ? 24.692 3.929 -19.076 1.00 89.94 113 PHE A N 1
ATOM 909 C CA . PHE A 1 113 ? 25.854 3.647 -19.911 1.00 89.94 113 PHE A CA 1
ATOM 910 C C . PHE A 1 113 ? 26.563 4.966 -20.266 1.00 89.94 113 PHE A C 1
ATOM 912 O O . PHE A 1 113 ? 26.330 5.587 -21.305 1.00 89.94 113 PHE A O 1
ATOM 919 N N . TYR A 1 114 ? 27.408 5.444 -19.349 1.00 87.69 114 TYR A N 1
ATOM 920 C CA . TYR A 1 114 ? 28.098 6.727 -19.461 1.00 87.69 114 TYR A CA 1
ATOM 921 C C . TYR A 1 114 ? 29.302 6.629 -20.407 1.00 87.69 114 TYR A C 1
ATOM 923 O O . TYR A 1 114 ? 30.405 6.249 -20.009 1.00 87.69 114 TYR A O 1
ATOM 931 N N . LYS A 1 115 ? 29.085 7.011 -21.674 1.00 83.25 115 LYS A N 1
ATOM 932 C CA . LYS A 1 115 ? 30.107 7.025 -22.743 1.00 83.25 115 LYS A CA 1
ATOM 933 C C . LYS A 1 115 ? 30.711 5.631 -23.008 1.00 83.25 115 LYS A C 1
ATOM 935 O O . LYS A 1 115 ? 31.853 5.504 -23.443 1.00 83.25 115 LYS A O 1
ATOM 940 N N . VAL A 1 116 ? 29.913 4.587 -22.771 1.00 84.06 116 VAL A N 1
ATOM 941 C CA . VAL A 1 116 ? 30.203 3.175 -23.059 1.00 84.06 116 VAL A CA 1
ATOM 942 C C . VAL A 1 116 ? 29.018 2.589 -23.814 1.00 84.06 116 VAL A C 1
ATOM 944 O O . VAL A 1 116 ? 27.876 2.872 -23.483 1.00 84.06 116 VAL A O 1
ATOM 947 N N . GLU A 1 117 ? 29.280 1.760 -24.819 1.00 81.88 117 GLU A N 1
ATOM 948 C CA . GLU A 1 117 ? 28.230 1.135 -25.625 1.00 81.88 117 GLU A CA 1
ATOM 949 C C . GLU A 1 117 ? 27.724 -0.161 -24.950 1.00 81.88 117 GLU A C 1
ATOM 951 O O . GLU A 1 117 ? 28.551 -1.033 -24.647 1.00 81.88 117 GLU A O 1
ATOM 956 N N . PRO A 1 118 ? 26.404 -0.355 -24.743 1.00 83.19 118 PRO A N 1
ATOM 957 C CA . PRO A 1 118 ? 25.871 -1.546 -24.067 1.00 83.19 118 PRO A CA 1
ATOM 958 C C . PRO A 1 118 ? 26.262 -2.869 -24.743 1.00 83.19 118 PRO A C 1
ATOM 960 O O . PRO A 1 118 ? 26.499 -3.872 -24.070 1.00 83.19 118 PRO A O 1
ATOM 963 N N . SER A 1 119 ? 26.377 -2.870 -26.075 1.00 82.19 119 SER A N 1
ATOM 964 C CA . SER A 1 119 ? 26.785 -4.026 -26.889 1.00 82.19 119 SER A CA 1
ATOM 965 C C . SER A 1 119 ? 28.149 -4.594 -26.467 1.00 82.19 119 SER A C 1
ATOM 967 O O . SER A 1 119 ? 28.313 -5.810 -26.373 1.00 82.19 119 SER A O 1
ATOM 969 N N . LYS A 1 120 ? 29.114 -3.718 -26.152 1.00 80.50 120 LYS A N 1
ATOM 970 C CA . LYS A 1 120 ? 30.488 -4.080 -25.780 1.00 80.50 120 LYS A CA 1
ATOM 971 C C . LYS A 1 120 ? 30.531 -4.748 -24.408 1.00 80.50 120 LYS A C 1
ATOM 973 O O . LYS A 1 120 ? 31.268 -5.713 -24.238 1.00 80.50 120 LYS A O 1
ATOM 978 N N . LEU A 1 121 ? 29.694 -4.289 -23.473 1.00 81.06 121 LEU A N 1
ATOM 979 C CA . LEU A 1 121 ? 29.537 -4.897 -22.148 1.00 81.06 121 LEU A CA 1
ATOM 980 C C . LEU A 1 121 ? 28.864 -6.276 -22.232 1.00 81.06 121 LEU A C 1
ATOM 982 O O . LEU A 1 121 ? 29.348 -7.212 -21.609 1.00 81.06 121 LEU A O 1
ATOM 986 N N . ARG A 1 122 ? 27.813 -6.430 -23.052 1.00 80.44 122 ARG A N 1
ATOM 987 C CA . ARG A 1 122 ? 27.135 -7.726 -23.282 1.00 80.44 122 ARG A CA 1
ATOM 988 C C . ARG A 1 122 ? 28.040 -8.761 -23.946 1.00 80.44 122 ARG A C 1
ATOM 990 O O . ARG A 1 122 ? 27.985 -9.934 -23.605 1.00 80.44 122 ARG A O 1
ATOM 997 N N . ALA A 1 123 ? 28.842 -8.331 -24.918 1.00 75.00 123 ALA A N 1
ATOM 998 C CA . ALA A 1 123 ? 29.708 -9.215 -25.692 1.00 75.00 123 ALA A CA 1
ATOM 999 C C . ALA A 1 123 ? 31.091 -9.445 -25.052 1.00 75.00 123 ALA A C 1
ATOM 1001 O O . ALA A 1 123 ? 31.862 -10.243 -25.576 1.00 75.00 123 ALA A O 1
ATOM 1002 N N . LEU A 1 124 ? 31.425 -8.729 -23.966 1.00 74.25 124 LEU A N 1
ATOM 1003 C CA . LEU A 1 124 ? 32.696 -8.803 -23.220 1.00 74.25 124 LEU A CA 1
ATOM 1004 C C . LEU A 1 124 ? 33.968 -8.650 -24.091 1.00 74.25 124 LEU A C 1
ATOM 1006 O O . LEU A 1 124 ? 35.061 -9.065 -23.711 1.00 74.25 124 LEU A O 1
ATOM 1010 N N . ASN A 1 125 ? 33.828 -8.028 -25.265 1.00 68.81 125 ASN A N 1
ATOM 1011 C CA . ASN A 1 125 ? 34.817 -8.055 -26.343 1.00 68.81 125 ASN A CA 1
ATOM 1012 C C . ASN A 1 125 ? 35.861 -6.924 -26.268 1.00 68.81 125 ASN A C 1
ATOM 1014 O O . ASN A 1 125 ? 35.654 -5.868 -25.665 1.00 68.81 125 ASN A O 1
ATOM 1018 N N . GLY A 1 126 ? 36.990 -7.126 -26.956 1.00 74.12 126 GLY A N 1
ATOM 1019 C CA . GLY A 1 126 ? 38.064 -6.135 -27.072 1.00 74.12 126 GLY A CA 1
ATOM 1020 C C . GLY A 1 126 ? 38.806 -5.924 -25.750 1.00 74.12 126 GLY A C 1
ATOM 1021 O O . GLY A 1 126 ? 39.245 -6.886 -25.127 1.00 74.12 126 GLY A O 1
ATOM 1022 N N . ASN A 1 127 ? 38.938 -4.667 -25.313 1.00 75.81 127 ASN A N 1
ATOM 1023 C CA . ASN A 1 127 ? 39.656 -4.302 -24.082 1.00 75.81 127 ASN A CA 1
ATOM 1024 C C . ASN A 1 127 ? 39.105 -5.031 -22.833 1.00 75.81 127 ASN A C 1
ATOM 1026 O O . ASN A 1 127 ? 39.863 -5.440 -21.958 1.00 75.81 127 ASN A O 1
ATOM 1030 N N . LEU A 1 128 ? 37.790 -5.284 -22.782 1.00 79.00 128 LEU A N 1
ATOM 1031 C CA . LEU A 1 128 ? 37.156 -6.015 -21.678 1.00 79.00 128 LEU A CA 1
ATOM 1032 C C . LEU A 1 128 ? 37.709 -7.439 -21.516 1.00 79.00 128 LEU A C 1
ATOM 1034 O O . LEU A 1 128 ? 37.890 -7.883 -20.386 1.00 79.00 128 LEU A O 1
ATOM 1038 N N . ALA A 1 129 ? 38.050 -8.129 -22.608 1.00 80.50 129 ALA A N 1
ATOM 1039 C CA . ALA A 1 129 ? 38.631 -9.469 -22.544 1.00 80.50 129 ALA A CA 1
ATOM 1040 C C . ALA A 1 129 ? 40.032 -9.463 -21.902 1.00 80.50 129 ALA A C 1
ATOM 1042 O O . ALA A 1 129 ? 40.355 -10.358 -21.125 1.00 80.50 129 ALA A O 1
ATOM 1043 N N . GLN A 1 130 ? 40.840 -8.428 -22.167 1.00 82.50 130 GLN A N 1
ATOM 1044 C CA . GLN A 1 130 ? 42.163 -8.252 -21.549 1.00 82.50 130 GLN A CA 1
ATOM 1045 C C . GLN A 1 130 ? 42.044 -7.917 -20.056 1.00 82.50 130 GLN A C 1
ATOM 1047 O O . GLN A 1 130 ? 42.726 -8.522 -19.229 1.00 82.50 130 GLN A O 1
ATOM 1052 N N . VAL A 1 131 ? 41.116 -7.021 -19.698 1.00 86.50 131 VAL A N 1
ATOM 1053 C CA . VAL A 1 131 ? 40.785 -6.715 -18.297 1.00 86.50 131 VAL A CA 1
ATOM 1054 C C . VAL A 1 131 ? 40.356 -7.988 -17.558 1.00 86.50 131 VAL A C 1
ATOM 1056 O O . VAL A 1 131 ? 40.926 -8.321 -16.519 1.00 86.50 131 VAL A O 1
ATOM 1059 N N . PHE A 1 132 ? 39.423 -8.763 -18.118 1.00 87.31 132 PHE A N 1
ATOM 1060 C CA . PHE A 1 132 ? 38.984 -10.010 -17.496 1.00 87.31 132 PHE A CA 1
ATOM 1061 C C . PHE A 1 132 ? 40.073 -11.086 -17.425 1.00 87.31 132 PHE A C 1
ATOM 1063 O O . PHE A 1 132 ? 40.077 -11.820 -16.443 1.00 87.31 132 PHE A O 1
ATOM 1070 N N . ALA A 1 133 ? 41.017 -11.163 -18.369 1.00 87.38 133 ALA A N 1
ATOM 1071 C CA . ALA A 1 133 ? 42.168 -12.065 -18.257 1.00 87.38 133 ALA A CA 1
ATOM 1072 C C . ALA A 1 133 ? 43.030 -11.737 -17.019 1.00 87.38 133 ALA A C 1
ATOM 1074 O O . ALA A 1 133 ? 43.268 -12.613 -16.189 1.00 87.38 133 ALA A O 1
ATOM 1075 N N . SER A 1 134 ? 43.390 -10.462 -16.820 1.00 88.19 134 SER A N 1
ATOM 1076 C CA . SER A 1 134 ? 44.152 -10.028 -15.633 1.00 88.19 134 SER A CA 1
ATOM 1077 C C . SER A 1 134 ? 43.406 -10.222 -14.303 1.00 88.19 134 SER A C 1
ATOM 1079 O O . SER A 1 134 ? 44.026 -10.423 -13.257 1.00 88.19 134 SER A O 1
ATOM 1081 N N . HIS A 1 135 ? 42.068 -10.219 -14.321 1.00 89.75 135 HIS A N 1
ATOM 1082 C CA . HIS A 1 135 ? 41.270 -10.592 -13.150 1.00 89.75 135 HIS A CA 1
ATOM 1083 C C . HIS A 1 135 ? 41.315 -12.098 -12.858 1.00 89.75 135 HIS A C 1
ATOM 1085 O O . HIS A 1 135 ? 41.316 -12.466 -11.686 1.00 89.75 135 HIS A O 1
ATOM 1091 N N . VAL A 1 136 ? 41.381 -12.971 -13.872 1.00 90.69 136 VAL A N 1
ATOM 1092 C CA . VAL A 1 136 ? 41.472 -14.435 -13.670 1.00 90.69 136 VAL A CA 1
ATOM 1093 C C . VAL A 1 136 ? 42.779 -14.804 -12.982 1.00 90.69 136 VAL A C 1
ATOM 1095 O O . VAL A 1 136 ? 42.755 -15.532 -11.992 1.00 90.69 136 VAL A O 1
ATOM 1098 N N . GLU A 1 137 ? 43.896 -14.236 -13.442 1.00 87.88 137 GLU A N 1
ATOM 1099 C CA . GLU A 1 137 ? 45.222 -14.421 -12.833 1.00 87.88 137 GLU A CA 1
ATOM 1100 C C . GLU A 1 137 ? 45.257 -14.007 -11.351 1.00 87.88 137 GLU A C 1
ATOM 1102 O O . GLU A 1 137 ? 46.018 -14.567 -10.564 1.00 87.88 137 GLU A O 1
ATOM 1107 N N . ARG A 1 138 ? 44.425 -13.031 -10.961 1.00 87.75 138 ARG A N 1
ATOM 1108 C CA . ARG A 1 138 ? 44.426 -12.428 -9.622 1.00 87.75 138 ARG A CA 1
ATOM 1109 C C . ARG A 1 138 ? 43.368 -12.981 -8.661 1.00 87.75 138 ARG A C 1
ATOM 1111 O O . ARG A 1 138 ? 43.593 -12.952 -7.452 1.00 87.75 138 ARG A O 1
ATOM 1118 N N . PHE A 1 139 ? 42.217 -13.426 -9.165 1.00 87.44 139 PHE A N 1
ATOM 1119 C CA . PHE A 1 139 ? 41.044 -13.782 -8.351 1.00 87.44 139 PHE A CA 1
ATOM 1120 C C . PHE A 1 139 ? 40.463 -15.176 -8.640 1.00 87.44 139 PHE A C 1
ATOM 1122 O O . PHE A 1 139 ? 39.559 -15.604 -7.923 1.00 87.44 139 PHE A O 1
ATOM 1129 N N . GLY A 1 140 ? 40.981 -15.891 -9.644 1.00 89.12 140 GLY A N 1
ATOM 1130 C CA . GLY A 1 140 ? 40.495 -17.209 -10.051 1.00 89.12 140 GLY A CA 1
ATOM 1131 C C . GLY A 1 140 ? 39.266 -17.159 -10.966 1.00 89.12 140 GLY A C 1
ATOM 1132 O O . GLY A 1 140 ? 38.434 -16.252 -10.896 1.00 89.12 140 GLY A O 1
ATOM 1133 N N . GLU A 1 141 ? 39.153 -18.158 -11.842 1.00 89.81 141 GLU A N 1
ATOM 1134 C CA . GLU A 1 141 ? 38.127 -18.208 -12.892 1.00 89.81 141 GLU A CA 1
ATOM 1135 C C . GLU A 1 141 ? 36.698 -18.242 -12.319 1.00 89.81 141 GLU A C 1
ATOM 1137 O O . GLU A 1 141 ? 35.845 -17.514 -12.817 1.00 89.81 141 GLU A O 1
ATOM 1142 N N . ASP A 1 142 ? 36.439 -18.982 -11.233 1.00 85.75 142 ASP A N 1
ATOM 1143 C CA . ASP A 1 142 ? 35.097 -19.106 -10.632 1.00 85.75 142 ASP A CA 1
ATOM 1144 C C . ASP A 1 142 ? 34.512 -17.753 -10.200 1.00 85.75 142 ASP A C 1
ATOM 1146 O O . ASP A 1 142 ? 33.355 -17.433 -10.496 1.00 85.75 142 ASP A O 1
ATOM 1150 N N . LYS A 1 143 ? 35.323 -16.910 -9.539 1.00 88.00 143 LYS A N 1
ATOM 1151 C CA . LYS A 1 143 ? 34.875 -15.574 -9.127 1.00 88.00 143 LYS A CA 1
ATOM 1152 C C . LYS A 1 143 ? 34.634 -14.698 -10.355 1.00 88.00 143 LYS A C 1
ATOM 1154 O O . LYS A 1 143 ? 33.599 -14.034 -10.447 1.00 88.00 143 LYS A O 1
ATOM 1159 N N . VAL A 1 144 ? 35.546 -14.742 -11.325 1.00 91.44 144 VAL A N 1
ATOM 1160 C CA . VAL A 1 144 ? 35.451 -13.943 -12.552 1.00 91.44 144 VAL A CA 1
ATOM 1161 C C . VAL A 1 144 ? 34.260 -14.359 -13.421 1.00 91.44 144 VAL A C 1
ATOM 1163 O O . VAL A 1 144 ? 33.625 -13.491 -14.014 1.00 91.44 144 VAL A O 1
ATOM 1166 N N . GLN A 1 145 ? 33.883 -15.637 -13.456 1.00 89.56 145 GLN A N 1
ATOM 1167 C CA . GLN A 1 145 ? 32.661 -16.095 -14.122 1.00 89.56 145 GLN A CA 1
ATOM 1168 C C . GLN A 1 145 ? 31.406 -15.471 -13.497 1.00 89.56 145 GLN A C 1
ATOM 1170 O O . GLN A 1 145 ? 30.537 -15.001 -14.233 1.00 89.56 145 GLN A O 1
ATOM 1175 N N . SER A 1 146 ? 31.334 -15.349 -12.164 1.00 89.12 146 SER A N 1
ATOM 1176 C CA . SER A 1 146 ? 30.207 -14.653 -11.519 1.00 89.12 146 SER A CA 1
ATOM 1177 C C . SER A 1 146 ? 30.157 -13.156 -11.874 1.00 89.12 146 SER A C 1
ATOM 1179 O O . SER A 1 146 ? 29.084 -12.630 -12.174 1.00 89.12 146 SER A O 1
ATOM 1181 N N . TRP A 1 147 ? 31.314 -12.485 -11.964 1.00 94.38 147 TRP A N 1
ATOM 1182 C CA . TRP A 1 147 ? 31.418 -11.102 -12.446 1.00 94.38 147 TRP A CA 1
ATOM 1183 C C . TRP A 1 147 ? 31.012 -10.944 -13.923 1.00 94.38 147 TRP A C 1
ATOM 1185 O O . TRP A 1 147 ? 30.277 -10.013 -14.256 1.00 94.38 147 TRP A O 1
ATOM 1195 N N . ARG A 1 148 ? 31.444 -11.850 -14.816 1.00 91.50 148 ARG A N 1
ATOM 1196 C CA . ARG A 1 148 ? 31.051 -11.853 -16.241 1.00 91.50 148 ARG A CA 1
ATOM 1197 C C . ARG A 1 148 ? 29.541 -12.054 -16.400 1.00 91.50 148 ARG A C 1
ATOM 1199 O O . ARG A 1 148 ? 28.919 -11.347 -17.194 1.00 91.50 148 ARG A O 1
ATOM 1206 N N . ALA A 1 149 ? 28.944 -12.963 -15.626 1.00 89.81 149 ALA A N 1
ATOM 1207 C CA . ALA A 1 149 ? 27.502 -13.202 -15.623 1.00 89.81 149 ALA A CA 1
ATOM 1208 C C . ALA A 1 149 ? 26.721 -11.959 -15.164 1.00 89.81 149 ALA A C 1
ATOM 1210 O O . ALA A 1 149 ? 25.857 -11.481 -15.899 1.00 89.81 149 ALA A O 1
ATOM 1211 N N . ALA A 1 150 ? 27.081 -11.378 -14.012 1.00 92.38 150 ALA A N 1
ATOM 1212 C CA . ALA A 1 150 ? 26.430 -10.180 -13.479 1.00 92.38 150 ALA A CA 1
ATOM 1213 C C . ALA A 1 150 ? 26.549 -8.969 -14.426 1.00 92.38 150 ALA A C 1
ATOM 1215 O O . ALA A 1 150 ? 25.577 -8.236 -14.612 1.00 92.38 150 ALA A O 1
ATOM 1216 N N . LEU A 1 151 ? 27.704 -8.786 -15.081 1.00 92.94 151 LEU A N 1
ATOM 1217 C CA . LEU A 1 151 ? 27.904 -7.731 -16.080 1.00 92.94 151 LEU A CA 1
ATOM 1218 C C . LEU A 1 151 ? 27.067 -7.945 -17.343 1.00 92.94 151 LEU A C 1
ATOM 1220 O O . LEU A 1 151 ? 26.481 -6.990 -17.853 1.00 92.94 151 LEU A O 1
ATOM 1224 N N . THR A 1 152 ? 26.960 -9.187 -17.814 1.00 88.88 152 THR A N 1
ATOM 1225 C CA . THR A 1 152 ? 26.135 -9.531 -18.980 1.00 88.88 152 THR A CA 1
ATOM 1226 C C . THR A 1 152 ? 24.647 -9.324 -18.682 1.00 88.88 152 THR A C 1
ATOM 1228 O O . THR A 1 152 ? 23.942 -8.706 -19.479 1.00 88.88 152 THR A O 1
ATOM 1231 N N . GLU A 1 153 ? 24.163 -9.777 -17.519 1.00 90.25 153 GLU A N 1
ATOM 1232 C CA . GLU A 1 153 ? 22.766 -9.601 -17.105 1.00 90.25 153 GLU A CA 1
ATOM 1233 C C . GLU A 1 153 ? 22.419 -8.116 -16.914 1.00 90.25 153 GLU A C 1
ATOM 1235 O O . GLU A 1 153 ? 21.441 -7.634 -17.485 1.00 90.25 153 GLU A O 1
ATOM 1240 N N . ALA A 1 154 ? 23.248 -7.358 -16.189 1.00 91.19 154 ALA A N 1
ATOM 1241 C CA . ALA A 1 154 ? 23.019 -5.932 -15.964 1.00 91.19 154 ALA A CA 1
ATOM 1242 C C . ALA A 1 154 ? 23.071 -5.110 -17.263 1.00 91.19 154 ALA A C 1
ATOM 1244 O O . ALA A 1 154 ? 22.270 -4.193 -17.439 1.00 91.19 154 ALA A O 1
ATOM 1245 N N . ALA A 1 155 ? 23.957 -5.455 -18.205 1.00 88.12 155 ALA A N 1
ATOM 1246 C CA . ALA A 1 155 ? 24.009 -4.806 -19.514 1.00 88.12 155 ALA A CA 1
ATOM 1247 C C . ALA A 1 155 ? 22.816 -5.172 -20.421 1.00 88.12 155 ALA A C 1
ATOM 1249 O O . ALA A 1 155 ? 22.510 -4.422 -21.352 1.00 88.12 155 ALA A O 1
ATOM 1250 N N . ASN A 1 156 ? 22.131 -6.294 -20.172 1.00 87.00 156 ASN A N 1
ATOM 1251 C CA . ASN A 1 156 ? 20.901 -6.688 -20.870 1.00 87.00 156 ASN A CA 1
ATOM 1252 C C . ASN A 1 156 ? 19.639 -5.975 -20.349 1.00 87.00 156 ASN A C 1
ATOM 1254 O O . ASN A 1 156 ? 18.621 -5.983 -21.040 1.00 87.00 156 ASN A O 1
ATOM 1258 N N . LEU A 1 157 ? 19.689 -5.330 -19.178 1.00 85.75 157 LEU A N 1
ATOM 1259 C CA . LEU A 1 157 ? 18.577 -4.516 -18.681 1.00 85.75 157 LEU A CA 1
ATOM 1260 C C . LEU A 1 157 ? 18.369 -3.260 -19.542 1.00 85.75 157 LEU A C 1
ATOM 1262 O O . LEU A 1 157 ? 19.314 -2.681 -20.084 1.00 85.75 157 LEU A O 1
ATOM 1266 N N . ALA A 1 158 ? 17.115 -2.814 -19.634 1.00 80.94 158 ALA A N 1
ATOM 1267 C CA . ALA A 1 158 ? 16.786 -1.519 -20.214 1.00 80.94 158 ALA A CA 1
ATOM 1268 C C . ALA A 1 158 ? 17.310 -0.387 -19.314 1.00 80.94 158 ALA A C 1
ATOM 1270 O O . ALA A 1 158 ? 17.145 -0.421 -18.095 1.00 80.94 158 ALA A O 1
ATOM 1271 N N . GLY A 1 159 ? 17.927 0.618 -19.929 1.00 82.88 159 GLY A N 1
ATOM 1272 C CA . GLY A 1 159 ? 18.519 1.768 -19.255 1.00 82.88 159 GLY A CA 1
ATOM 1273 C C . GLY A 1 159 ? 18.983 2.810 -20.266 1.00 82.88 159 GLY A C 1
ATOM 1274 O O . GLY A 1 159 ? 18.636 2.734 -21.446 1.00 82.88 159 GLY A O 1
ATOM 1275 N N . TRP A 1 160 ? 19.757 3.788 -19.809 1.00 84.38 160 TRP A N 1
ATOM 1276 C CA . TRP A 1 160 ? 20.061 4.983 -20.599 1.00 84.38 160 TRP A CA 1
ATOM 1277 C C . TRP A 1 160 ? 21.454 4.956 -21.223 1.00 84.38 160 TRP A C 1
ATOM 1279 O O . TRP A 1 160 ? 22.442 4.764 -20.518 1.00 84.38 160 TRP A O 1
ATOM 1289 N N . ASP A 1 161 ? 21.540 5.221 -22.525 1.00 77.25 161 ASP A N 1
ATOM 1290 C CA . ASP A 1 161 ? 22.792 5.290 -23.284 1.00 77.25 161 ASP A CA 1
ATOM 1291 C C . ASP A 1 161 ? 23.229 6.746 -23.521 1.00 77.25 161 ASP A C 1
ATOM 1293 O O . ASP A 1 161 ? 22.474 7.549 -24.069 1.00 77.25 161 ASP A O 1
ATOM 1297 N N . LEU A 1 162 ? 24.457 7.077 -23.107 1.00 68.56 162 LEU A N 1
ATOM 1298 C CA . LEU A 1 162 ? 25.089 8.389 -23.296 1.00 68.56 162 LEU A CA 1
ATOM 1299 C C . LEU A 1 162 ? 26.224 8.391 -24.331 1.00 68.56 162 LEU A C 1
ATOM 1301 O O . LEU A 1 162 ? 26.914 9.399 -24.478 1.00 68.56 162 LEU A O 1
ATOM 1305 N N . GLY A 1 163 ? 26.443 7.278 -25.035 1.00 57.78 163 GLY A N 1
ATOM 1306 C CA . GLY A 1 163 ? 27.409 7.175 -26.128 1.00 57.78 163 GLY A CA 1
ATOM 1307 C C . GLY A 1 163 ? 26.898 7.727 -27.463 1.00 57.78 163 GLY A C 1
ATOM 1308 O O . GLY A 1 163 ? 27.695 8.244 -28.241 1.00 57.78 163 GLY A O 1
ATOM 1309 N N . ASN A 1 164 ? 25.589 7.642 -27.724 1.00 54.59 164 ASN A N 1
ATOM 1310 C CA . ASN A 1 164 ? 25.012 7.915 -29.050 1.00 54.59 164 ASN A CA 1
ATOM 1311 C C . ASN A 1 164 ? 24.430 9.335 -29.238 1.00 54.59 164 ASN A C 1
ATOM 1313 O O . ASN A 1 164 ? 24.289 9.795 -30.368 1.00 54.59 164 ASN A O 1
ATOM 1317 N N . ASP A 1 165 ? 24.117 10.053 -28.157 1.00 52.91 165 ASP A N 1
ATOM 1318 C CA . ASP A 1 165 ? 23.333 11.300 -28.194 1.00 52.91 165 ASP A CA 1
ATOM 1319 C C . ASP A 1 165 ? 24.233 12.551 -28.030 1.00 52.91 165 ASP A C 1
ATOM 1321 O O . ASP A 1 165 ? 24.192 13.266 -27.026 1.00 52.91 165 ASP A O 1
ATOM 1325 N N . ALA A 1 166 ? 25.096 12.812 -29.024 1.00 49.25 166 ALA A N 1
ATOM 1326 C CA . ALA A 1 166 ? 26.194 13.800 -28.974 1.00 49.25 166 ALA A CA 1
ATOM 1327 C C . ALA A 1 166 ? 25.787 15.280 -28.744 1.00 49.25 166 ALA A C 1
ATOM 1329 O O . ALA A 1 166 ? 26.649 16.154 -28.628 1.00 49.25 166 ALA A O 1
ATOM 1330 N N . HIS A 1 167 ? 24.487 15.575 -28.666 1.00 49.81 167 HIS A N 1
ATOM 1331 C CA . HIS A 1 167 ? 23.930 16.911 -28.424 1.00 49.81 167 HIS A CA 1
ATOM 1332 C C . HIS A 1 167 ? 23.145 17.028 -27.101 1.00 49.81 167 HIS A C 1
ATOM 1334 O O . HIS A 1 167 ? 22.546 18.073 -26.829 1.00 49.81 167 HIS A O 1
ATOM 1340 N N . ARG A 1 168 ? 23.131 15.985 -26.258 1.00 63.53 168 ARG A N 1
ATOM 1341 C CA . ARG A 1 168 ? 22.354 15.968 -25.010 1.00 63.53 168 ARG A CA 1
ATOM 1342 C C . ARG A 1 168 ? 23.141 16.560 -23.836 1.00 63.53 168 ARG A C 1
ATOM 1344 O O . ARG A 1 168 ? 24.199 16.069 -23.456 1.00 63.53 168 ARG A O 1
ATOM 1351 N N . PHE A 1 169 ? 22.598 17.608 -23.218 1.00 75.81 169 PHE A N 1
ATOM 1352 C CA . PHE A 1 169 ? 23.173 18.207 -22.008 1.00 75.81 169 PHE A CA 1
ATOM 1353 C C . PHE A 1 169 ? 23.051 17.247 -20.813 1.00 75.81 169 PHE A C 1
ATOM 1355 O O . PHE A 1 169 ? 21.930 16.885 -20.445 1.00 75.81 169 PHE A O 1
ATOM 1362 N N . GLU A 1 170 ? 24.177 16.903 -20.168 1.00 80.12 170 GLU A N 1
ATOM 1363 C CA . GLU A 1 170 ? 24.213 15.985 -19.010 1.00 80.12 170 GLU A CA 1
ATOM 1364 C C . GLU A 1 170 ? 23.235 16.416 -17.895 1.00 80.12 170 GLU A C 1
ATOM 1366 O O . GLU A 1 170 ? 22.597 15.568 -17.283 1.00 80.12 170 GLU A O 1
ATOM 1371 N N . SER A 1 171 ? 23.029 17.723 -17.686 1.00 79.75 171 SER A N 1
ATOM 1372 C CA . SER A 1 171 ? 22.082 18.256 -16.694 1.00 79.75 171 SER A CA 1
ATOM 1373 C C . SER A 1 171 ? 20.615 17.921 -16.985 1.00 79.75 171 SER A C 1
ATOM 1375 O O . SER A 1 171 ? 19.915 17.468 -16.085 1.00 79.75 171 SER A O 1
ATOM 1377 N N . LYS A 1 172 ? 20.138 18.092 -18.229 1.00 77.88 172 LYS A N 1
ATOM 1378 C CA . LYS A 1 172 ? 18.758 17.719 -18.609 1.00 77.88 172 LYS A CA 1
ATOM 1379 C C . LYS A 1 172 ? 18.535 16.222 -18.435 1.00 77.88 172 LYS A C 1
ATOM 1381 O O . LYS A 1 172 ? 17.520 15.808 -17.891 1.00 77.88 172 LYS A O 1
ATOM 1386 N N . PHE A 1 173 ? 19.516 15.441 -18.872 1.00 82.12 173 PHE A N 1
ATOM 1387 C CA . PHE A 1 173 ? 19.490 13.992 -18.781 1.00 82.12 173 PHE A CA 1
ATOM 1388 C C . PHE A 1 173 ? 19.499 13.488 -17.324 1.00 82.12 173 PHE A C 1
ATOM 1390 O O . PHE A 1 173 ? 18.784 12.544 -17.000 1.00 82.12 173 PHE A O 1
ATOM 1397 N N . ILE A 1 174 ? 20.227 14.152 -16.420 1.00 87.12 174 ILE A N 1
ATOM 1398 C CA . ILE A 1 174 ? 20.153 13.861 -14.982 1.00 87.12 174 ILE A CA 1
ATOM 1399 C C . ILE A 1 174 ? 18.743 14.129 -14.443 1.00 87.12 174 ILE A C 1
ATOM 1401 O O . ILE A 1 174 ? 18.210 13.262 -13.762 1.00 87.12 174 ILE A O 1
ATOM 1405 N N . GLU A 1 175 ? 18.093 15.253 -14.767 1.00 80.06 175 GLU A N 1
ATOM 1406 C CA . GLU A 1 175 ? 16.710 15.490 -14.307 1.00 80.06 175 GLU A CA 1
ATOM 1407 C C . GLU A 1 175 ? 15.704 14.466 -14.884 1.00 80.06 175 GLU A C 1
ATOM 1409 O O . GLU A 1 175 ? 14.745 14.118 -14.199 1.00 80.06 175 GLU A O 1
ATOM 1414 N N . GLU A 1 176 ? 15.934 13.916 -16.086 1.00 78.62 176 GLU A N 1
ATOM 1415 C CA . GLU A 1 176 ? 15.153 12.779 -16.611 1.00 78.62 176 GLU A CA 1
ATOM 1416 C C . GLU A 1 176 ? 15.363 11.496 -15.787 1.00 78.62 176 GLU A C 1
ATOM 1418 O O . GLU A 1 176 ? 14.385 10.831 -15.438 1.00 78.62 176 GLU A O 1
ATOM 1423 N N . ILE A 1 177 ? 16.612 11.172 -15.418 1.00 85.81 177 ILE A N 1
ATOM 1424 C CA . ILE A 1 177 ? 16.913 10.059 -14.500 1.00 85.81 177 ILE A CA 1
ATOM 1425 C C . ILE A 1 177 ? 16.229 10.282 -13.149 1.00 85.81 177 ILE A C 1
ATOM 1427 O O . ILE A 1 177 ? 15.622 9.350 -12.629 1.00 85.81 177 ILE A O 1
ATOM 1431 N N . ILE A 1 178 ? 16.292 11.491 -12.572 1.00 82.38 178 ILE A N 1
ATOM 1432 C CA . ILE A 1 178 ? 15.621 11.764 -11.293 1.00 82.38 178 ILE A CA 1
ATOM 1433 C C . ILE A 1 178 ? 14.104 11.623 -11.432 1.00 82.38 178 ILE A C 1
ATOM 1435 O O . ILE A 1 178 ? 13.485 11.020 -10.561 1.00 82.38 178 ILE A O 1
ATOM 1439 N N . GLY A 1 179 ? 13.506 12.101 -12.526 1.00 67.31 179 GLY A N 1
ATOM 1440 C CA . GLY A 1 179 ? 12.081 11.912 -12.798 1.00 67.31 179 GLY A CA 1
ATOM 1441 C C . GLY A 1 179 ? 11.679 10.435 -12.800 1.00 67.31 179 GLY A C 1
ATOM 1442 O O . GLY A 1 179 ? 10.727 10.054 -12.123 1.00 67.31 179 GLY A O 1
ATOM 1443 N N . ASP A 1 180 ? 12.437 9.580 -13.487 1.00 73.12 180 ASP A N 1
ATOM 1444 C CA . ASP A 1 180 ? 12.142 8.145 -13.558 1.00 73.12 180 ASP A CA 1
ATOM 1445 C C . ASP A 1 180 ? 12.524 7.375 -12.274 1.00 73.12 180 ASP A C 1
ATOM 1447 O O . ASP A 1 180 ? 11.869 6.394 -11.919 1.00 73.12 180 ASP A O 1
ATOM 1451 N N . ILE A 1 181 ? 13.519 7.848 -11.511 1.00 80.50 181 ILE A N 1
ATOM 1452 C CA . ILE A 1 181 ? 13.799 7.375 -10.145 1.00 80.50 181 ILE A CA 1
ATOM 1453 C C . ILE A 1 181 ? 12.645 7.741 -9.208 1.00 80.50 181 ILE A C 1
ATOM 1455 O O . ILE A 1 181 ? 12.197 6.873 -8.471 1.00 80.50 181 ILE A O 1
ATOM 1459 N N . LEU A 1 182 ? 12.116 8.968 -9.249 1.00 69.19 182 LEU A N 1
ATOM 1460 C CA . LEU A 1 182 ? 10.959 9.388 -8.448 1.00 69.19 182 LEU A CA 1
ATOM 1461 C C . LEU A 1 182 ? 9.712 8.572 -8.807 1.00 69.19 182 LEU A C 1
ATOM 1463 O O . LEU A 1 182 ? 9.044 8.058 -7.913 1.00 69.19 182 LEU A O 1
ATOM 1467 N N . ILE A 1 183 ? 9.433 8.367 -10.101 1.00 65.19 183 ILE A N 1
ATOM 1468 C CA . ILE A 1 183 ? 8.357 7.472 -10.560 1.00 65.19 183 ILE A CA 1
ATOM 1469 C C . ILE A 1 183 ? 8.560 6.066 -9.983 1.00 65.19 183 ILE A C 1
ATOM 1471 O O . ILE A 1 183 ? 7.634 5.503 -9.400 1.00 65.19 183 ILE A O 1
ATOM 1475 N N . LYS A 1 184 ? 9.768 5.499 -10.083 1.00 70.81 184 LYS A N 1
ATOM 1476 C CA . LYS A 1 184 ? 10.037 4.153 -9.565 1.00 70.81 184 LYS A CA 1
ATOM 1477 C C . LYS A 1 184 ? 10.029 4.082 -8.041 1.00 70.81 184 LYS A C 1
ATOM 1479 O O . LYS A 1 184 ? 9.554 3.080 -7.532 1.00 70.81 184 LYS A O 1
ATOM 1484 N N . LEU A 1 185 ? 10.440 5.117 -7.307 1.00 67.50 185 LEU A N 1
ATOM 1485 C CA . LEU A 1 185 ? 10.303 5.202 -5.846 1.00 67.50 185 LEU A CA 1
ATOM 1486 C C . LEU A 1 185 ? 8.832 5.325 -5.416 1.00 67.50 185 LEU A C 1
ATOM 1488 O O . LEU A 1 185 ? 8.454 4.740 -4.404 1.00 67.50 185 LEU A O 1
ATOM 1492 N N . ASN A 1 186 ? 7.988 5.994 -6.201 1.00 56.56 186 ASN A N 1
ATOM 1493 C CA . ASN A 1 186 ? 6.544 6.070 -5.956 1.00 56.56 186 ASN A CA 1
ATOM 1494 C C . ASN A 1 186 ? 5.819 4.755 -6.317 1.00 56.56 186 ASN A C 1
ATOM 1496 O O . ASN A 1 186 ? 4.848 4.385 -5.665 1.00 56.56 186 ASN A O 1
ATOM 1500 N N . LEU A 1 187 ? 6.323 3.989 -7.293 1.00 52.22 187 LEU A N 1
ATOM 1501 C CA . LEU A 1 187 ? 5.851 2.629 -7.611 1.00 52.22 187 LEU A CA 1
ATOM 1502 C C . LEU A 1 187 ? 6.462 1.533 -6.699 1.00 52.22 187 LEU A C 1
ATOM 1504 O O . LEU A 1 187 ? 5.930 0.413 -6.616 1.00 52.22 187 LEU A O 1
ATOM 1508 N N . ALA A 1 188 ? 7.571 1.821 -6.004 1.00 51.41 188 ALA A N 1
ATOM 1509 C CA . ALA A 1 188 ? 8.370 0.864 -5.228 1.00 51.41 188 ALA A CA 1
ATOM 1510 C C . ALA A 1 188 ? 7.771 0.531 -3.854 1.00 51.41 188 ALA A C 1
ATOM 1512 O O . ALA A 1 188 ? 8.345 0.844 -2.811 1.00 51.41 188 ALA A O 1
ATOM 1513 N N . TYR A 1 189 ? 6.676 -0.228 -3.901 1.00 60.19 189 TYR A N 1
ATOM 1514 C CA . TYR A 1 189 ? 6.040 -0.922 -2.775 1.00 60.19 189 TYR A CA 1
ATOM 1515 C C . TYR A 1 189 ? 5.266 0.002 -1.821 1.00 60.19 189 TYR A C 1
ATOM 1517 O O . TYR A 1 189 ? 5.846 0.834 -1.131 1.00 60.19 189 TYR A O 1
ATOM 1525 N N . PHE A 1 190 ? 3.945 -0.195 -1.727 1.00 61.47 190 PHE A N 1
ATOM 1526 C CA . PHE A 1 190 ? 3.152 0.401 -0.651 1.00 61.47 190 PHE A CA 1
ATOM 1527 C C . PHE A 1 190 ? 3.642 -0.103 0.708 1.00 61.47 190 PHE A C 1
ATOM 1529 O O . PHE A 1 190 ? 3.791 -1.314 0.895 1.00 61.47 190 PHE A O 1
ATOM 1536 N N . THR A 1 191 ? 3.806 0.797 1.676 1.00 61.41 191 THR A N 1
ATOM 1537 C CA . THR A 1 191 ? 4.018 0.448 3.090 1.00 61.41 191 THR A CA 1
ATOM 1538 C C . THR A 1 191 ? 2.682 0.021 3.709 1.00 61.41 191 THR A C 1
ATOM 1540 O O . THR A 1 191 ? 2.081 0.755 4.487 1.00 61.41 191 THR A O 1
ATOM 1543 N N . VAL A 1 192 ? 2.215 -1.167 3.306 1.00 60.75 192 VAL A N 1
ATOM 1544 C CA . VAL A 1 192 ? 0.880 -1.754 3.550 1.00 60.75 192 VAL A CA 1
ATOM 1545 C C . VAL A 1 192 ? 0.319 -1.451 4.949 1.00 60.75 192 VAL A C 1
ATOM 1547 O O . VAL A 1 192 ? -0.794 -0.955 5.096 1.00 60.75 192 VAL A O 1
ATOM 1550 N N . THR A 1 193 ? 1.086 -1.765 5.993 1.00 67.50 193 THR A N 1
ATOM 1551 C CA . THR A 1 193 ? 0.850 -1.365 7.389 1.00 67.50 193 THR A CA 1
ATOM 1552 C C . THR A 1 193 ? 2.102 -1.724 8.208 1.00 67.50 193 THR A C 1
ATOM 1554 O O . THR A 1 193 ? 2.789 -2.678 7.836 1.00 67.50 193 THR A O 1
ATOM 1557 N N . PRO A 1 194 ? 2.420 -1.031 9.322 1.00 67.62 194 PRO A N 1
ATOM 1558 C CA . PRO A 1 194 ? 3.525 -1.427 10.203 1.00 67.62 194 PRO A CA 1
ATOM 1559 C C . PRO A 1 194 ? 3.390 -2.845 10.783 1.00 67.62 194 PRO A C 1
ATOM 1561 O O . PRO A 1 194 ? 4.398 -3.485 11.063 1.00 67.62 194 PRO A O 1
ATOM 1564 N N . TYR A 1 195 ? 2.156 -3.341 10.941 1.00 78.31 195 TYR A N 1
ATOM 1565 C CA . TYR A 1 195 ? 1.854 -4.645 11.542 1.00 78.31 195 TYR A CA 1
ATOM 1566 C C . TYR A 1 195 ? 0.859 -5.423 10.652 1.00 78.31 195 TYR A C 1
ATOM 1568 O O . TYR A 1 195 ? -0.354 -5.285 10.829 1.00 78.31 195 TYR A O 1
ATOM 1576 N N . PRO A 1 196 ? 1.326 -6.199 9.650 1.00 80.69 196 PRO A N 1
ATOM 1577 C CA . PRO A 1 196 ? 0.481 -6.851 8.635 1.00 80.69 196 PRO A CA 1
ATOM 1578 C C . PRO A 1 196 ? -0.177 -8.155 9.125 1.00 80.69 196 PRO A C 1
ATOM 1580 O O . PRO A 1 196 ? -0.179 -9.177 8.439 1.00 80.69 196 PRO A O 1
ATOM 1583 N N . VAL A 1 197 ? -0.749 -8.121 10.330 1.00 84.50 197 VAL A N 1
ATOM 1584 C CA . VAL A 1 197 ? -1.381 -9.275 10.984 1.00 84.50 197 VAL A CA 1
ATOM 1585 C C . VAL A 1 197 ? -2.539 -9.806 10.134 1.00 84.50 197 VAL A C 1
ATOM 1587 O O . VAL A 1 197 ? -3.466 -9.068 9.808 1.00 84.50 197 VAL A O 1
ATOM 1590 N N . GLY A 1 198 ? -2.474 -11.085 9.755 1.00 82.31 198 GLY A N 1
ATOM 1591 C CA . GLY A 1 198 ? -3.511 -11.755 8.960 1.00 82.31 198 GLY A CA 1
ATOM 1592 C C . GLY A 1 198 ? -3.633 -11.300 7.497 1.00 82.31 198 GLY A C 1
ATOM 1593 O O . GLY A 1 198 ? -4.501 -11.801 6.785 1.00 82.31 198 GLY A O 1
ATOM 1594 N N . VAL A 1 199 ? -2.805 -10.366 7.016 1.00 88.06 199 VAL A N 1
ATOM 1595 C CA . VAL A 1 199 ? -2.911 -9.862 5.632 1.00 88.06 199 VAL A CA 1
ATOM 1596 C C . VAL A 1 199 ? -2.469 -10.929 4.626 1.00 88.06 199 VAL A C 1
ATOM 1598 O O . VAL A 1 199 ? -3.142 -11.141 3.623 1.00 88.06 199 VAL A O 1
ATOM 1601 N N . GLU A 1 200 ? -1.379 -11.639 4.924 1.00 80.38 200 GLU A N 1
ATOM 1602 C CA . GLU A 1 200 ? -0.748 -12.604 4.014 1.00 80.38 200 GLU A CA 1
ATOM 1603 C C . GLU A 1 200 ? -1.688 -13.744 3.589 1.00 80.38 200 GLU A C 1
ATOM 1605 O O . GLU A 1 200 ? -1.834 -14.007 2.400 1.00 80.38 200 GLU A O 1
ATOM 1610 N N . SER A 1 201 ? -2.399 -14.378 4.528 1.00 85.19 201 SER A N 1
ATOM 1611 C CA . SER A 1 201 ? -3.343 -15.465 4.216 1.00 85.19 201 SER A CA 1
ATOM 1612 C C . SER A 1 201 ? -4.486 -15.001 3.307 1.00 85.19 201 SER A C 1
ATOM 1614 O O . SER A 1 201 ? -4.839 -15.692 2.354 1.00 85.19 201 SER A O 1
ATOM 1616 N N . ARG A 1 202 ? -5.015 -13.797 3.558 1.00 92.44 202 ARG A N 1
ATOM 1617 C CA . ARG A 1 202 ? -6.082 -13.171 2.760 1.00 92.44 202 ARG A CA 1
ATOM 1618 C C . ARG A 1 202 ? -5.595 -12.803 1.349 1.00 92.44 202 ARG A C 1
ATOM 1620 O O . ARG A 1 202 ? -6.343 -12.932 0.386 1.00 92.44 202 ARG A O 1
ATOM 1627 N N . VAL A 1 203 ? -4.331 -12.399 1.204 1.00 90.44 203 VAL A N 1
ATOM 1628 C CA . VAL A 1 203 ? -3.691 -12.141 -0.101 1.00 90.44 203 VAL A CA 1
ATOM 1629 C C . VAL A 1 203 ? -3.430 -13.440 -0.868 1.00 90.44 203 VAL A C 1
ATOM 1631 O O . VAL A 1 203 ? -3.695 -13.489 -2.068 1.00 90.44 203 VAL A O 1
ATOM 1634 N N . GLN A 1 204 ? -2.963 -14.498 -0.198 1.00 86.62 204 GLN A N 1
ATOM 1635 C CA . GLN A 1 204 ? -2.733 -15.813 -0.810 1.00 86.62 204 GLN A CA 1
ATOM 1636 C C . GLN A 1 204 ? -4.033 -16.447 -1.325 1.00 86.62 204 GLN A C 1
ATOM 1638 O O . GLN A 1 204 ? -4.044 -16.998 -2.426 1.00 86.62 204 GLN A O 1
ATOM 1643 N N . GLU A 1 205 ? -5.133 -16.317 -0.577 1.00 92.88 205 GLU A N 1
ATOM 1644 C CA . GLU A 1 205 ? -6.469 -16.769 -0.988 1.00 92.88 205 GLU A CA 1
ATOM 1645 C C . GLU A 1 205 ? -6.920 -16.098 -2.298 1.00 92.88 205 GLU A C 1
ATOM 1647 O O . GLU A 1 205 ? -7.310 -16.782 -3.245 1.00 92.88 205 GLU A O 1
ATOM 1652 N N . ILE A 1 206 ? -6.794 -14.768 -2.398 1.00 94.12 206 ILE A N 1
ATOM 1653 C CA . ILE A 1 206 ? -7.148 -14.035 -3.623 1.00 94.12 206 ILE A CA 1
ATOM 1654 C C . ILE A 1 206 ? -6.174 -14.367 -4.764 1.00 94.12 206 ILE A C 1
ATOM 1656 O O . ILE A 1 206 ? -6.619 -14.628 -5.879 1.00 94.12 206 ILE A O 1
ATOM 1660 N N . ASN A 1 207 ? -4.858 -14.399 -4.514 1.00 89.75 207 ASN A N 1
ATOM 1661 C CA . ASN A 1 207 ? -3.874 -14.706 -5.557 1.00 89.75 207 ASN A CA 1
ATOM 1662 C C . ASN A 1 207 ? -4.083 -16.113 -6.146 1.00 89.75 207 ASN A C 1
ATOM 1664 O O . ASN A 1 207 ? -3.944 -16.274 -7.354 1.00 89.75 207 ASN A O 1
ATOM 1668 N N . LYS A 1 208 ? -4.481 -17.109 -5.341 1.00 89.62 208 LYS A N 1
ATOM 1669 C CA . LYS A 1 208 ? -4.843 -18.443 -5.849 1.00 89.62 208 LYS A CA 1
ATOM 1670 C C . LYS A 1 208 ? -5.969 -18.367 -6.887 1.00 89.62 208 LYS A C 1
ATOM 1672 O O . LYS A 1 208 ? -5.844 -18.963 -7.950 1.00 89.62 208 LYS A O 1
ATOM 1677 N N . HIS A 1 209 ? -7.025 -17.599 -6.615 1.00 89.06 209 HIS A N 1
ATOM 1678 C CA . HIS A 1 209 ? -8.115 -17.394 -7.574 1.00 89.06 209 HIS A CA 1
ATOM 1679 C C . HIS A 1 209 ? -7.703 -16.569 -8.805 1.00 89.06 209 HIS A C 1
ATOM 1681 O O . HIS A 1 209 ? -8.274 -16.761 -9.876 1.00 89.06 209 HIS A O 1
ATOM 1687 N N . LEU A 1 210 ? -6.692 -15.699 -8.703 1.00 89.69 210 LEU A N 1
ATOM 1688 C CA . LEU A 1 210 ? -6.113 -15.023 -9.872 1.00 89.69 210 LEU A CA 1
ATOM 1689 C C . LEU A 1 210 ? -5.296 -15.980 -10.752 1.00 89.69 210 LEU A C 1
ATOM 1691 O O . LEU A 1 210 ? -5.429 -15.945 -11.973 1.00 89.69 210 LEU A O 1
ATOM 1695 N N . ASP A 1 211 ? -4.479 -16.849 -10.150 1.00 84.50 211 ASP A N 1
ATOM 1696 C CA . ASP A 1 211 ? -3.689 -17.840 -10.891 1.00 84.50 211 ASP A CA 1
ATOM 1697 C C . ASP A 1 211 ? -4.593 -18.939 -11.520 1.00 84.50 211 ASP A C 1
ATOM 1699 O O . ASP A 1 211 ? -4.218 -19.537 -12.526 1.00 84.50 211 ASP A O 1
ATOM 1703 N N . GLU A 1 212 ? -5.816 -19.154 -11.008 1.00 83.44 212 GLU A N 1
ATOM 1704 C CA . GLU A 1 212 ? -6.866 -19.984 -11.641 1.00 83.44 212 GLU A CA 1
ATOM 1705 C C . GLU A 1 212 ? -7.445 -19.373 -12.940 1.00 83.44 212 GLU A C 1
ATOM 1707 O O . GLU A 1 212 ? -7.944 -20.116 -13.782 1.00 83.44 212 GLU A O 1
ATOM 1712 N N . HIS A 1 213 ? -7.336 -18.052 -13.141 1.00 77.44 213 HIS A N 1
ATOM 1713 C CA . HIS A 1 213 ? -7.824 -17.320 -14.327 1.00 77.44 213 HIS A CA 1
ATOM 1714 C C . HIS A 1 213 ? -6.669 -16.826 -15.228 1.00 77.44 213 HIS A C 1
ATOM 1716 O O . HIS A 1 213 ? -6.773 -15.807 -15.916 1.00 77.44 213 HIS A O 1
ATOM 1722 N N . ALA A 1 214 ? -5.528 -17.521 -15.202 1.00 74.06 214 ALA A N 1
ATOM 1723 C CA . ALA A 1 214 ? -4.287 -17.089 -15.841 1.00 74.06 214 ALA A CA 1
ATOM 1724 C C . ALA A 1 214 ? -4.341 -17.102 -17.385 1.00 74.06 214 ALA A C 1
ATOM 1726 O O . ALA A 1 214 ? -3.971 -18.081 -18.032 1.00 74.06 214 ALA A O 1
ATOM 1727 N N . GLY A 1 215 ? -4.723 -15.968 -17.976 1.00 76.81 215 GLY A N 1
ATOM 1728 C CA . GLY A 1 215 ? -4.678 -15.720 -19.423 1.00 76.81 215 GLY A CA 1
ATOM 1729 C C . GLY A 1 215 ? -5.762 -14.758 -19.906 1.00 76.81 215 GLY A C 1
ATOM 1730 O O . GLY A 1 215 ? -5.521 -13.978 -20.825 1.00 76.81 215 GLY A O 1
ATOM 1731 N N . ASP A 1 216 ? -6.911 -14.758 -19.232 1.00 88.62 216 ASP A N 1
ATOM 1732 C CA . ASP A 1 216 ? -8.063 -13.908 -19.540 1.00 88.62 216 ASP A CA 1
ATOM 1733 C C . ASP A 1 216 ? -8.023 -12.574 -18.774 1.00 88.62 216 ASP A C 1
ATOM 1735 O O . ASP A 1 216 ? -7.097 -12.301 -18.005 1.00 88.62 216 ASP A O 1
ATOM 1739 N N . VAL A 1 217 ? -9.019 -11.709 -18.995 1.00 93.19 217 VAL A N 1
ATOM 1740 C CA . VAL A 1 217 ? -9.242 -10.525 -18.152 1.00 93.19 217 VAL A CA 1
ATOM 1741 C C . VAL A 1 217 ? -10.043 -10.926 -16.914 1.00 93.19 217 VAL A C 1
ATOM 1743 O O . VAL A 1 217 ? -11.172 -11.414 -17.032 1.00 93.19 217 VAL A O 1
ATOM 1746 N N . CYS A 1 218 ? -9.482 -10.671 -15.730 1.00 94.56 218 CYS A N 1
ATOM 1747 C CA . CYS A 1 218 ? -10.105 -10.979 -14.442 1.00 94.56 218 CYS A CA 1
ATOM 1748 C C . CYS A 1 218 ? -10.381 -9.700 -13.636 1.00 94.56 218 CYS A C 1
ATOM 1750 O O . CYS A 1 218 ? -9.471 -8.903 -13.389 1.00 94.56 218 CYS A O 1
ATOM 1752 N N . MET A 1 219 ? -11.628 -9.510 -13.197 1.00 95.31 219 MET A N 1
ATOM 1753 C CA . MET A 1 219 ? -12.025 -8.419 -12.305 1.00 95.31 219 MET A CA 1
ATOM 1754 C C . MET A 1 219 ? -12.400 -8.953 -10.914 1.00 95.31 219 MET A C 1
ATOM 1756 O O . MET A 1 219 ? -13.363 -9.703 -10.766 1.00 95.31 219 MET A O 1
ATOM 1760 N N . VAL A 1 220 ? -11.672 -8.531 -9.877 1.00 96.56 220 VAL A N 1
ATOM 1761 C CA . VAL A 1 220 ? -11.882 -8.958 -8.484 1.00 96.56 220 VAL A CA 1
ATOM 1762 C C . VAL A 1 220 ? -12.462 -7.833 -7.633 1.00 96.56 220 VAL A C 1
ATOM 1764 O O . VAL A 1 220 ? -11.861 -6.770 -7.484 1.00 96.56 220 VAL A O 1
ATOM 1767 N N . GLY A 1 221 ? -13.599 -8.101 -6.997 1.00 96.75 221 GLY A N 1
ATOM 1768 C CA . GLY A 1 221 ? -14.200 -7.239 -5.987 1.00 96.75 221 GLY A CA 1
ATOM 1769 C C . GLY A 1 221 ? -13.748 -7.611 -4.574 1.00 96.75 221 GLY A C 1
ATOM 1770 O O . GLY A 1 221 ? -14.030 -8.709 -4.103 1.00 96.75 221 GLY A O 1
ATOM 1771 N N . ILE A 1 222 ? -13.101 -6.693 -3.858 1.00 97.12 222 ILE A N 1
ATOM 1772 C CA . ILE A 1 222 ? -12.808 -6.819 -2.424 1.00 97.12 222 ILE A CA 1
ATOM 1773 C C . ILE A 1 222 ? -13.911 -6.084 -1.654 1.00 97.12 222 ILE A C 1
ATOM 1775 O O . ILE A 1 222 ? -13.978 -4.854 -1.643 1.00 97.12 222 ILE A O 1
ATOM 1779 N N . CYS A 1 223 ? -14.787 -6.849 -1.009 1.00 93.50 223 CYS A N 1
ATOM 1780 C CA . CYS A 1 223 ? -15.981 -6.378 -0.311 1.00 93.50 223 CYS A CA 1
ATOM 1781 C C . CYS A 1 223 ? -15.804 -6.421 1.216 1.00 93.50 223 CYS A C 1
ATOM 1783 O O . CYS A 1 223 ? -15.046 -7.236 1.739 1.00 93.50 223 CYS A O 1
ATOM 1785 N N . GLY A 1 224 ? -16.539 -5.586 1.958 1.00 87.06 224 GLY A N 1
ATOM 1786 C CA . GLY A 1 224 ? -16.623 -5.673 3.421 1.00 87.06 224 GLY A CA 1
ATOM 1787 C C . GLY A 1 224 ? -16.796 -4.328 4.129 1.00 87.06 224 GLY A C 1
ATOM 1788 O O . GLY A 1 224 ? -16.783 -3.264 3.506 1.00 87.06 224 GLY A O 1
ATOM 1789 N N . LEU A 1 225 ? -16.933 -4.379 5.457 1.00 82.25 225 LEU A N 1
ATOM 1790 C CA . LEU A 1 225 ? -17.214 -3.220 6.315 1.00 82.25 225 LEU A CA 1
ATOM 1791 C C . LEU A 1 225 ? -16.155 -2.099 6.209 1.00 82.25 225 LEU A C 1
ATOM 1793 O O . LEU A 1 225 ? -15.025 -2.291 5.745 1.00 82.25 225 LEU A O 1
ATOM 1797 N N . GLY A 1 226 ? -16.516 -0.893 6.653 1.00 81.44 226 GLY A N 1
ATOM 1798 C CA . GLY A 1 226 ? -15.539 0.178 6.876 1.00 81.44 226 GLY A CA 1
ATOM 1799 C C . GLY A 1 226 ? -14.526 -0.238 7.951 1.00 81.44 226 GLY A C 1
ATOM 1800 O O . GLY A 1 226 ? -14.898 -0.855 8.946 1.00 81.44 226 GLY A O 1
ATOM 1801 N N . GLY A 1 227 ? -13.240 0.049 7.742 1.00 84.69 227 GLY A N 1
ATOM 1802 C CA . GLY A 1 227 ? -12.181 -0.309 8.691 1.00 84.69 227 GLY A CA 1
ATOM 1803 C C . GLY A 1 227 ? -11.745 -1.782 8.709 1.00 84.69 227 GLY A C 1
ATOM 1804 O O . GLY A 1 227 ? -10.846 -2.106 9.482 1.00 84.69 227 GLY A O 1
ATOM 1805 N N . VAL A 1 228 ? -12.315 -2.659 7.863 1.00 90.56 228 VAL A N 1
ATOM 1806 C CA . VAL A 1 228 ? -11.970 -4.103 7.798 1.00 90.56 228 VAL A CA 1
ATOM 1807 C C . VAL A 1 228 ? -10.621 -4.410 7.117 1.00 90.56 228 VAL A C 1
ATOM 1809 O O . VAL A 1 228 ? -10.183 -5.552 7.114 1.00 90.56 228 VAL A O 1
ATOM 1812 N N . GLY A 1 229 ? -9.939 -3.406 6.550 1.00 89.81 229 GLY A N 1
ATOM 1813 C CA . GLY A 1 229 ? -8.616 -3.576 5.926 1.00 89.81 229 GLY A CA 1
ATOM 1814 C C . GLY A 1 229 ? -8.610 -3.866 4.418 1.00 89.81 229 GLY A C 1
ATOM 1815 O O . GLY A 1 229 ? -7.583 -4.287 3.897 1.00 89.81 229 GLY A O 1
ATOM 1816 N N . LYS A 1 230 ? -9.710 -3.613 3.690 1.00 93.62 230 LYS A N 1
ATOM 1817 C CA . LYS A 1 230 ? -9.795 -3.827 2.226 1.00 93.62 230 LYS A CA 1
ATOM 1818 C C . LYS A 1 230 ? -8.631 -3.198 1.448 1.00 93.62 230 LYS A C 1
ATOM 1820 O O . LYS A 1 230 ? -7.942 -3.902 0.718 1.00 93.62 230 LYS A O 1
ATOM 1825 N N . THR A 1 231 ? -8.383 -1.904 1.665 1.00 91.81 231 THR A N 1
ATOM 1826 C CA . THR A 1 231 ? -7.264 -1.144 1.084 1.00 91.81 231 THR A CA 1
ATOM 1827 C C . THR A 1 231 ? -5.919 -1.807 1.379 1.00 91.81 231 THR A C 1
ATOM 1829 O O . THR A 1 231 ? -5.087 -1.951 0.493 1.00 91.81 231 THR A O 1
ATOM 1832 N N . THR A 1 232 ? -5.725 -2.281 2.612 1.00 91.00 232 THR A N 1
ATOM 1833 C CA . THR A 1 232 ? -4.509 -2.968 3.070 1.00 91.00 232 THR A CA 1
ATOM 1834 C C . THR A 1 232 ? -4.285 -4.284 2.314 1.00 91.00 232 THR A C 1
ATOM 1836 O O . THR A 1 232 ? -3.174 -4.550 1.861 1.00 91.00 232 THR A O 1
ATOM 1839 N N . ILE A 1 233 ? -5.340 -5.079 2.106 1.00 93.88 233 ILE A N 1
ATOM 1840 C CA . ILE A 1 233 ? -5.285 -6.317 1.309 1.00 93.88 233 ILE A CA 1
ATOM 1841 C C . ILE A 1 233 ? -5.001 -5.988 -0.166 1.00 93.88 233 ILE A C 1
ATOM 1843 O O . ILE A 1 233 ? -4.130 -6.606 -0.774 1.00 93.88 233 ILE A O 1
ATOM 1847 N N . ALA A 1 234 ? -5.667 -4.975 -0.727 1.00 94.81 234 ALA A N 1
ATOM 1848 C CA . ALA A 1 234 ? -5.465 -4.542 -2.110 1.00 94.81 234 ALA A CA 1
ATOM 1849 C C . ALA A 1 234 ? -4.040 -4.014 -2.367 1.00 94.81 234 ALA A C 1
ATOM 1851 O O . ALA A 1 234 ? -3.428 -4.366 -3.372 1.00 94.81 234 ALA A O 1
ATOM 1852 N N . GLN A 1 235 ? -3.474 -3.225 -1.448 1.00 90.00 235 GLN A N 1
ATOM 1853 C CA . GLN A 1 235 ? -2.090 -2.736 -1.514 1.00 90.00 235 GLN A CA 1
ATOM 1854 C C . GLN A 1 235 ? -1.069 -3.877 -1.416 1.00 90.00 235 GLN A C 1
ATOM 1856 O O . GLN A 1 235 ? -0.076 -3.877 -2.147 1.00 90.00 235 GLN A O 1
ATOM 1861 N N . ALA A 1 236 ? -1.308 -4.864 -0.547 1.00 85.56 236 ALA A N 1
ATOM 1862 C CA . ALA A 1 236 ? -0.454 -6.043 -0.421 1.00 85.56 236 ALA A CA 1
ATOM 1863 C C . ALA A 1 236 ? -0.493 -6.924 -1.681 1.00 85.56 236 ALA A C 1
ATOM 1865 O O . ALA A 1 236 ? 0.558 -7.289 -2.208 1.00 85.56 236 ALA A O 1
ATOM 1866 N N . LEU A 1 237 ? -1.688 -7.189 -2.216 1.00 90.31 237 LEU A N 1
ATOM 1867 C CA . LEU A 1 237 ? -1.879 -7.944 -3.453 1.00 90.31 237 LEU A CA 1
ATOM 1868 C C . LEU A 1 237 ? -1.264 -7.220 -4.662 1.00 90.31 237 LEU A C 1
ATOM 1870 O O . LEU A 1 237 ? -0.530 -7.834 -5.432 1.00 90.31 237 LEU A O 1
ATOM 1874 N N . TYR A 1 238 ? -1.473 -5.905 -4.788 1.00 90.56 238 TYR A N 1
ATOM 1875 C CA . TYR A 1 238 ? -0.835 -5.077 -5.817 1.00 90.56 238 TYR A CA 1
ATOM 1876 C C . TYR A 1 238 ? 0.690 -5.175 -5.759 1.00 90.56 238 TYR A C 1
ATOM 1878 O O . TYR A 1 238 ? 1.346 -5.394 -6.775 1.00 90.56 238 TYR A O 1
ATOM 1886 N N . ASN A 1 239 ? 1.260 -5.050 -4.559 1.00 81.88 239 ASN A N 1
ATOM 1887 C CA . ASN A 1 239 ? 2.695 -5.179 -4.346 1.00 81.88 239 ASN A CA 1
ATOM 1888 C C . ASN A 1 239 ? 3.241 -6.544 -4.782 1.00 81.88 239 ASN A C 1
ATOM 1890 O O . ASN A 1 239 ? 4.291 -6.573 -5.422 1.00 81.88 239 ASN A O 1
ATOM 1894 N N . LEU A 1 240 ? 2.518 -7.626 -4.474 1.00 81.19 240 LEU A N 1
ATOM 1895 C CA . LEU A 1 240 ? 2.879 -9.001 -4.820 1.00 81.19 240 LEU A CA 1
ATOM 1896 C C . LEU A 1 240 ? 2.875 -9.257 -6.336 1.00 81.19 240 LEU A C 1
ATOM 1898 O O . LEU A 1 240 ? 3.759 -9.955 -6.830 1.00 81.19 240 LEU A O 1
ATOM 1902 N N . ILE A 1 241 ? 1.891 -8.725 -7.077 1.00 83.19 241 ILE A N 1
ATOM 1903 C CA . ILE A 1 241 ? 1.650 -9.143 -8.472 1.00 83.19 241 ILE A CA 1
ATOM 1904 C C . ILE A 1 241 ? 2.018 -8.111 -9.546 1.00 83.19 241 ILE A C 1
ATOM 1906 O O . ILE A 1 241 ? 2.171 -8.506 -10.697 1.00 83.19 241 ILE A O 1
ATOM 1910 N N . LYS A 1 242 ? 2.213 -6.822 -9.224 1.00 82.69 242 LYS A N 1
ATOM 1911 C CA . LYS A 1 242 ? 2.476 -5.743 -10.213 1.00 82.69 242 LYS A CA 1
ATOM 1912 C C . LYS A 1 242 ? 3.629 -5.998 -11.187 1.00 82.69 242 LYS A C 1
ATOM 1914 O O . LYS A 1 242 ? 3.572 -5.542 -12.321 1.00 82.69 242 LYS A O 1
ATOM 1919 N N . CYS A 1 243 ? 4.649 -6.754 -10.783 1.00 73.94 243 CYS A N 1
ATOM 1920 C CA . CYS A 1 243 ? 5.773 -7.124 -11.648 1.00 73.94 243 CYS A CA 1
ATOM 1921 C C . CYS A 1 243 ? 5.396 -8.112 -12.772 1.00 73.94 243 CYS A C 1
ATOM 1923 O O . CYS A 1 243 ? 6.175 -8.283 -13.706 1.00 73.94 243 CYS A O 1
ATOM 1925 N N . LYS A 1 244 ? 4.203 -8.730 -12.722 1.00 80.12 244 LYS A N 1
ATOM 1926 C CA . LYS A 1 244 ? 3.641 -9.596 -13.776 1.00 80.12 244 LYS A CA 1
ATOM 1927 C C . LYS A 1 244 ? 2.995 -8.798 -14.944 1.00 80.12 244 LYS A C 1
ATOM 1929 O O . LYS A 1 244 ? 2.372 -9.427 -15.806 1.00 80.12 244 LYS A O 1
ATOM 1934 N N . PHE A 1 245 ? 3.077 -7.459 -14.975 1.00 84.50 245 PHE A N 1
ATOM 1935 C CA . PHE A 1 245 ? 2.299 -6.571 -15.866 1.00 84.50 245 PHE A CA 1
ATOM 1936 C C . PHE A 1 245 ? 3.153 -5.503 -16.568 1.00 84.50 245 PHE A C 1
ATOM 1938 O O . PHE A 1 245 ? 4.207 -5.119 -16.071 1.00 84.50 245 PHE A O 1
ATOM 1945 N N . GLU A 1 246 ? 2.680 -5.004 -17.717 1.00 83.31 246 GLU A N 1
ATOM 1946 C CA . GLU A 1 246 ? 3.338 -3.913 -18.459 1.00 83.31 246 GLU A CA 1
ATOM 1947 C C . GLU A 1 246 ? 3.056 -2.540 -17.844 1.00 83.31 246 GLU A C 1
ATOM 1949 O O . GLU A 1 246 ? 3.906 -1.649 -17.870 1.00 83.31 246 GLU A O 1
ATOM 1954 N N . VAL A 1 247 ? 1.843 -2.368 -17.314 1.00 84.62 247 VAL A N 1
ATOM 1955 C CA . VAL A 1 247 ? 1.402 -1.161 -16.616 1.00 84.62 247 VAL A CA 1
ATOM 1956 C C . VAL A 1 247 ? 0.743 -1.573 -15.310 1.00 84.62 247 VAL A C 1
ATOM 1958 O O . VAL A 1 247 ? -0.121 -2.448 -15.292 1.00 84.62 247 VAL A O 1
ATOM 1961 N N . SER A 1 248 ? 1.123 -0.916 -14.219 1.00 87.25 248 SER A N 1
ATOM 1962 C CA . SER A 1 248 ? 0.487 -1.070 -12.913 1.00 87.25 248 SER A CA 1
ATOM 1963 C C . SER A 1 248 ? 0.059 0.296 -12.386 1.00 87.25 248 SER A C 1
ATOM 1965 O O . SER A 1 248 ? 0.898 1.195 -12.287 1.00 87.25 248 SER A O 1
ATOM 1967 N N . CYS A 1 249 ? -1.215 0.450 -12.030 1.00 89.50 249 CYS A N 1
ATOM 1968 C CA . CYS A 1 249 ? -1.758 1.678 -11.459 1.00 89.50 249 CYS A CA 1
ATOM 1969 C C . CYS A 1 249 ? -2.672 1.379 -10.264 1.00 89.50 249 CYS A C 1
ATOM 1971 O O . CYS A 1 249 ? -3.410 0.394 -10.259 1.00 89.50 249 CYS A O 1
ATOM 1973 N N . PHE A 1 250 ? -2.629 2.247 -9.256 1.00 91.25 250 PHE A N 1
ATOM 1974 C CA . PHE A 1 250 ? -3.454 2.165 -8.054 1.00 91.25 250 PHE A CA 1
ATOM 1975 C C . PHE A 1 250 ? -4.085 3.537 -7.806 1.00 91.25 250 PHE A C 1
ATOM 1977 O O . PHE A 1 250 ? -3.379 4.530 -7.622 1.00 91.25 250 PHE A O 1
ATOM 1984 N N . LEU A 1 251 ? -5.413 3.590 -7.809 1.00 91.06 251 LEU A N 1
ATOM 1985 C CA . LEU A 1 251 ? -6.206 4.788 -7.571 1.00 91.06 251 LEU A CA 1
ATOM 1986 C C . LEU A 1 251 ? -6.736 4.755 -6.136 1.00 91.06 251 LEU A C 1
ATOM 1988 O O . LEU A 1 251 ? -7.709 4.070 -5.828 1.00 91.06 251 LEU A O 1
ATOM 1992 N N . GLU A 1 252 ? -6.063 5.481 -5.246 1.00 87.00 252 GLU A N 1
ATOM 1993 C CA . GLU A 1 252 ? -6.471 5.611 -3.845 1.00 87.00 252 GLU A CA 1
ATOM 1994 C C . GLU A 1 252 ? -7.702 6.516 -3.687 1.00 87.00 252 GLU A C 1
ATOM 1996 O O . GLU A 1 252 ? -7.762 7.589 -4.296 1.00 87.00 252 GLU A O 1
ATOM 2001 N N . ASN A 1 253 ? -8.620 6.131 -2.790 1.00 81.75 253 ASN A N 1
ATOM 2002 C CA . ASN A 1 253 ? -9.762 6.936 -2.337 1.00 81.75 253 ASN A CA 1
ATOM 2003 C C . ASN A 1 253 ? -10.644 7.474 -3.488 1.00 81.75 253 ASN A C 1
ATOM 2005 O O . ASN A 1 253 ? -10.954 8.669 -3.533 1.00 81.75 253 ASN A O 1
ATOM 2009 N N . VAL A 1 254 ? -11.042 6.599 -4.421 1.00 87.94 254 VAL A N 1
ATOM 2010 C CA . VAL A 1 254 ? -11.767 6.954 -5.655 1.00 87.94 254 VAL A CA 1
ATOM 2011 C C . VAL A 1 254 ? -13.031 7.750 -5.356 1.00 87.94 254 VAL A C 1
ATOM 2013 O O . VAL A 1 254 ? -13.184 8.829 -5.921 1.00 87.94 254 VAL A O 1
ATOM 2016 N N . ARG A 1 255 ? -13.877 7.302 -4.415 1.00 85.19 255 ARG A N 1
ATOM 2017 C CA . ARG A 1 255 ? -15.056 8.053 -3.950 1.00 85.19 255 ARG A CA 1
ATOM 2018 C C . ARG A 1 255 ? -14.696 9.491 -3.564 1.00 85.19 255 ARG A C 1
ATOM 2020 O O . ARG A 1 255 ? -15.127 10.432 -4.225 1.00 85.19 255 ARG A O 1
ATOM 2027 N N . THR A 1 256 ? -13.848 9.666 -2.551 1.00 79.81 256 THR A N 1
ATOM 2028 C CA . THR A 1 256 ? -13.481 10.986 -2.005 1.00 79.81 256 THR A CA 1
ATOM 2029 C C . THR A 1 256 ? -12.844 11.907 -3.050 1.00 79.81 256 THR A C 1
ATOM 2031 O O . THR A 1 256 ? -13.016 13.120 -2.971 1.00 79.81 256 THR A O 1
ATOM 2034 N N . ARG A 1 257 ? -12.120 11.359 -4.037 1.00 82.31 257 ARG A N 1
ATOM 2035 C CA . ARG A 1 257 ? -11.537 12.133 -5.147 1.00 82.31 257 ARG A CA 1
ATOM 2036 C C . ARG A 1 257 ? -12.539 12.437 -6.262 1.00 82.31 257 ARG A C 1
ATOM 2038 O O . ARG A 1 257 ? -12.475 13.516 -6.836 1.00 82.31 257 ARG A O 1
ATOM 2045 N N . SER A 1 258 ? -13.475 11.537 -6.558 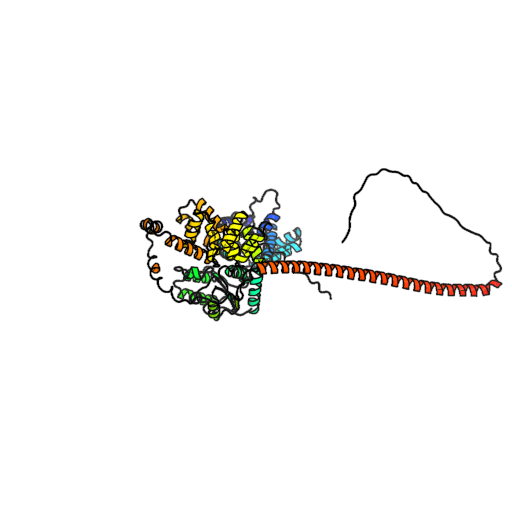1.00 84.44 258 SER A N 1
ATOM 2046 C CA . SER A 1 258 ? -14.525 11.761 -7.564 1.00 84.44 258 SER A CA 1
ATOM 2047 C C . SER A 1 258 ? -15.489 12.887 -7.167 1.00 84.44 258 SER A C 1
ATOM 2049 O O . SER A 1 258 ? -15.930 13.652 -8.022 1.00 84.44 258 SER A O 1
ATOM 2051 N N . GLU A 1 259 ? -15.739 13.036 -5.860 1.00 81.06 259 GLU A N 1
ATOM 2052 C CA . GLU A 1 259 ? -16.548 14.102 -5.254 1.00 81.06 259 GLU A CA 1
ATOM 2053 C C . GLU A 1 259 ? -15.857 15.491 -5.304 1.00 81.06 259 GLU A C 1
ATOM 2055 O O . GLU A 1 259 ? -16.500 16.511 -5.050 1.00 81.06 259 GLU A O 1
ATOM 2060 N N . GLN A 1 260 ? -14.558 15.569 -5.635 1.00 79.69 260 GLN A N 1
ATOM 2061 C CA . GLN A 1 260 ? -13.795 16.825 -5.697 1.00 79.69 260 GLN A CA 1
ATOM 2062 C C . GLN A 1 260 ? -13.859 17.484 -7.083 1.00 79.69 260 GLN A C 1
ATOM 2064 O O . GLN A 1 260 ? -13.799 16.824 -8.120 1.00 79.69 260 GLN A O 1
ATOM 2069 N N . SER A 1 261 ? -13.903 18.822 -7.109 1.00 78.12 261 SER A N 1
ATOM 2070 C CA . SER A 1 261 ? -13.892 19.605 -8.354 1.00 78.12 261 SER A CA 1
ATOM 2071 C C . SER A 1 261 ? -12.630 19.318 -9.176 1.00 78.12 261 SER A C 1
ATOM 2073 O O . SER A 1 261 ? -11.523 19.637 -8.750 1.00 78.12 261 SER A O 1
ATOM 2075 N N . GLY A 1 262 ? -12.802 18.690 -10.343 1.00 80.56 262 GLY A N 1
ATOM 2076 C CA . GLY A 1 262 ? -11.710 18.243 -11.216 1.00 80.56 262 GLY A CA 1
ATOM 2077 C C . GLY A 1 262 ? -11.107 16.873 -10.869 1.00 80.56 262 GLY A C 1
ATOM 2078 O O . GLY A 1 262 ? -10.438 16.292 -11.717 1.00 80.56 262 GLY A O 1
ATOM 2079 N N . GLY A 1 263 ? -11.395 16.291 -9.700 1.00 84.62 263 GLY A N 1
ATOM 2080 C CA . GLY A 1 263 ? -10.717 15.080 -9.214 1.00 84.62 263 GLY A CA 1
ATOM 2081 C C . GLY A 1 263 ? -10.957 13.814 -10.052 1.00 84.62 263 GLY A C 1
ATOM 2082 O O . GLY A 1 263 ? -10.097 12.935 -10.095 1.00 84.62 263 GLY A O 1
ATOM 2083 N N . LEU A 1 264 ? -12.064 13.744 -10.802 1.00 89.19 264 LEU A N 1
ATOM 2084 C CA . LEU A 1 264 ? -12.273 12.726 -11.845 1.00 89.19 264 LEU A CA 1
ATOM 2085 C C . LEU A 1 264 ? -11.244 12.826 -12.983 1.00 89.19 264 LEU A C 1
ATOM 2087 O O . LEU A 1 264 ? -10.771 11.800 -13.464 1.00 89.19 264 LEU A O 1
ATOM 2091 N N . ILE A 1 265 ? -10.870 14.041 -13.395 1.00 89.31 265 ILE A N 1
ATOM 2092 C CA . ILE A 1 265 ? -9.849 14.262 -14.428 1.00 89.31 265 ILE A CA 1
ATOM 2093 C C . ILE A 1 265 ? -8.466 13.897 -13.872 1.00 89.31 265 ILE A C 1
ATOM 2095 O O . ILE A 1 265 ? -7.716 13.204 -14.551 1.00 89.31 265 ILE A O 1
ATOM 2099 N N . ASP A 1 266 ? -8.163 14.238 -12.614 1.00 86.56 266 ASP A N 1
ATOM 2100 C CA . ASP A 1 266 ? -6.918 13.814 -11.950 1.00 86.56 266 ASP A CA 1
ATOM 2101 C C . ASP A 1 266 ? -6.780 12.279 -11.882 1.00 86.56 266 ASP A C 1
ATOM 2103 O O . ASP A 1 266 ? -5.682 11.740 -12.031 1.00 86.56 266 ASP A O 1
ATOM 2107 N N . LEU A 1 267 ? -7.883 11.556 -11.644 1.00 90.19 267 LEU A N 1
ATOM 2108 C CA . LEU A 1 267 ? -7.909 10.087 -11.662 1.00 90.19 267 LEU A CA 1
ATOM 2109 C C . LEU A 1 267 ? -7.662 9.534 -13.078 1.00 90.19 267 LEU A C 1
ATOM 2111 O O . LEU A 1 267 ? -6.899 8.580 -13.237 1.00 90.19 267 LEU A O 1
ATOM 2115 N N . GLN A 1 268 ? -8.245 10.153 -14.109 1.00 92.12 268 GLN A N 1
ATOM 2116 C CA . GLN A 1 268 ? -8.002 9.784 -15.508 1.00 92.12 268 GLN A CA 1
ATOM 2117 C C . GLN A 1 268 ? -6.551 10.053 -15.939 1.00 92.12 268 GLN A C 1
ATOM 2119 O O . GLN A 1 268 ? -5.909 9.175 -16.520 1.00 92.12 268 GLN A O 1
ATOM 2124 N N . GLU A 1 269 ? -6.003 11.234 -15.629 1.00 87.31 269 GLU A N 1
ATOM 2125 C CA . GLU A 1 269 ? -4.605 11.574 -15.921 1.00 87.31 269 GLU A CA 1
ATOM 2126 C C . GLU A 1 269 ? -3.637 10.625 -15.196 1.00 87.31 269 GLU A C 1
ATOM 2128 O O . GLU A 1 269 ? -2.630 10.232 -15.782 1.00 87.31 269 GLU A O 1
ATOM 2133 N N . GLN A 1 270 ? -3.965 10.161 -13.983 1.00 86.50 270 GLN A N 1
ATOM 2134 C CA . GLN A 1 270 ? -3.166 9.168 -13.256 1.00 86.50 270 GLN A CA 1
ATOM 2135 C C . GLN A 1 270 ? -3.114 7.797 -13.966 1.00 86.50 270 GLN A C 1
ATOM 2137 O O . GLN A 1 270 ? -2.039 7.192 -14.032 1.00 86.50 270 GLN A O 1
ATOM 2142 N N . ILE A 1 271 ? -4.221 7.319 -14.556 1.00 89.50 271 ILE A N 1
ATOM 2143 C CA . ILE A 1 271 ? -4.212 6.107 -15.402 1.00 89.50 271 ILE A CA 1
ATOM 2144 C C . ILE A 1 271 ? -3.327 6.342 -16.636 1.00 89.50 271 ILE A C 1
ATOM 2146 O O . ILE A 1 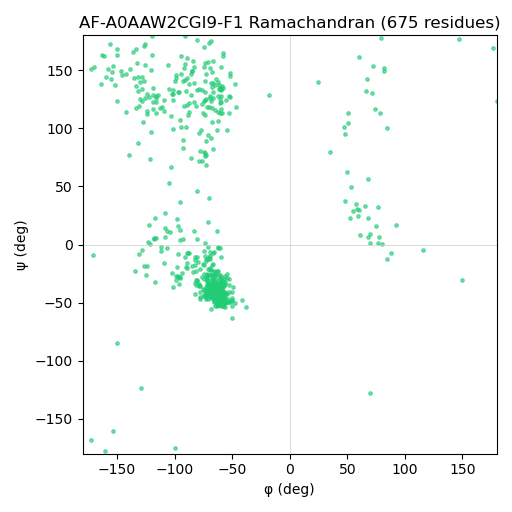271 ? -2.398 5.572 -16.889 1.00 89.50 271 ILE A O 1
ATOM 2150 N N . ILE A 1 272 ? -3.570 7.426 -17.379 1.00 88.25 272 ILE A N 1
ATOM 2151 C CA . ILE A 1 272 ? -2.873 7.736 -18.640 1.00 88.25 272 ILE A CA 1
ATOM 2152 C C . ILE A 1 272 ? -1.359 7.882 -18.418 1.00 88.25 272 ILE A C 1
ATOM 2154 O O . ILE A 1 272 ? -0.562 7.325 -19.178 1.00 88.25 272 ILE A O 1
ATOM 2158 N N . TYR A 1 273 ? -0.956 8.580 -17.354 1.00 82.88 273 TYR A N 1
ATOM 2159 C CA . TYR A 1 273 ? 0.442 8.790 -16.983 1.00 82.88 273 TYR A CA 1
ATOM 2160 C C . TYR A 1 273 ? 1.152 7.478 -16.626 1.00 82.88 273 TYR A C 1
ATOM 2162 O O . TYR A 1 273 ? 2.266 7.247 -17.096 1.00 82.88 273 TYR A O 1
ATOM 2170 N N . SER A 1 274 ? 0.495 6.582 -15.874 1.00 79.81 274 SER A N 1
ATOM 2171 C CA . SER A 1 274 ? 1.067 5.270 -15.522 1.00 79.81 274 SER A CA 1
ATOM 2172 C C . SER A 1 274 ? 1.432 4.428 -16.754 1.00 79.81 274 SER A C 1
ATOM 2174 O O . SER A 1 274 ? 2.418 3.694 -16.738 1.00 79.81 274 SER A O 1
ATOM 2176 N N . ALA A 1 275 ? 0.680 4.583 -17.847 1.00 80.00 275 ALA A N 1
ATOM 2177 C CA . ALA A 1 275 ? 0.860 3.835 -19.086 1.00 80.00 275 ALA A CA 1
ATOM 2178 C C . ALA A 1 275 ? 1.832 4.481 -20.084 1.00 80.00 275 ALA A C 1
ATOM 2180 O O . ALA A 1 275 ? 2.303 3.807 -21.012 1.00 80.00 275 ALA A O 1
ATOM 2181 N N . GLN A 1 276 ? 2.089 5.784 -19.945 1.00 71.94 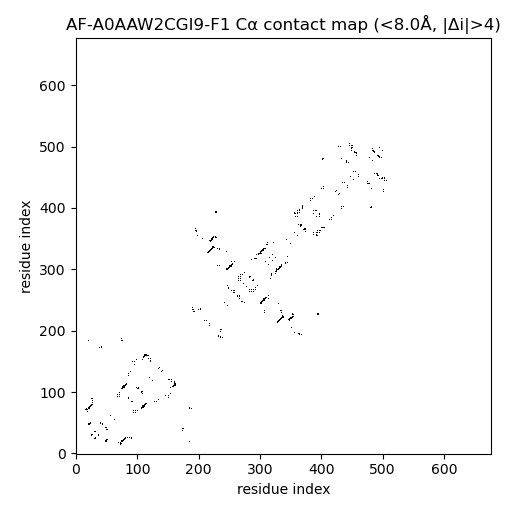276 GLN A N 1
ATOM 2182 C CA . GLN A 1 276 ? 2.829 6.601 -20.905 1.00 71.94 276 GLN A CA 1
ATOM 2183 C C . GLN A 1 276 ? 3.766 7.581 -20.185 1.00 71.94 276 GLN A C 1
ATOM 2185 O O . GLN A 1 276 ? 3.513 8.788 -20.127 1.00 71.94 276 GLN A O 1
ATOM 2190 N N . VAL A 1 277 ? 4.895 7.068 -19.688 1.00 51.94 277 VAL A N 1
ATOM 2191 C CA . VAL A 1 277 ? 6.006 7.899 -19.197 1.00 51.94 277 VAL A CA 1
ATOM 2192 C C . VAL A 1 277 ? 6.384 8.921 -20.283 1.00 51.94 277 VAL A C 1
ATOM 2194 O O . VAL A 1 277 ? 6.627 8.550 -21.431 1.00 51.94 277 VAL A O 1
ATOM 2197 N N . ASN A 1 278 ? 6.421 10.206 -19.913 1.00 45.44 278 ASN A N 1
ATOM 2198 C CA . ASN A 1 278 ? 6.569 11.391 -20.781 1.00 45.44 278 ASN A CA 1
ATOM 2199 C C . ASN A 1 278 ? 5.326 11.870 -21.567 1.00 45.44 278 ASN A C 1
ATOM 2201 O O . ASN A 1 278 ? 5.441 12.825 -22.343 1.00 45.44 278 ASN A O 1
ATOM 2205 N N . SER A 1 279 ? 4.129 11.311 -21.355 1.00 52.88 279 SER A N 1
ATOM 2206 C CA . SER A 1 279 ? 2.907 11.883 -21.938 1.00 52.88 279 SER A CA 1
ATOM 2207 C C . SER A 1 279 ? 2.578 13.246 -21.327 1.00 52.88 279 SER A C 1
ATOM 2209 O O . SER A 1 279 ? 2.293 13.367 -20.140 1.00 52.88 279 SER A O 1
ATOM 2211 N N . LYS A 1 280 ? 2.582 14.289 -22.166 1.00 51.31 280 LYS A N 1
ATOM 2212 C CA . LYS A 1 280 ? 2.096 15.641 -21.826 1.00 51.31 280 LYS A CA 1
ATOM 2213 C C . LYS A 1 280 ? 0.655 15.883 -22.300 1.00 51.31 280 LYS A C 1
ATOM 2215 O O . LYS A 1 280 ? 0.228 17.033 -22.403 1.00 51.31 280 LYS A O 1
ATOM 2220 N N . LYS A 1 281 ? -0.087 14.821 -22.643 1.00 58.31 281 LYS A N 1
ATOM 2221 C CA . LYS A 1 281 ? -1.492 14.913 -23.062 1.00 58.31 281 LYS A CA 1
ATOM 2222 C C . LYS A 1 281 ? -2.374 15.216 -21.849 1.00 58.31 281 LYS A C 1
ATOM 2224 O O . LYS A 1 281 ? -2.881 14.295 -21.220 1.00 58.31 281 LYS A O 1
ATOM 2229 N N . LYS A 1 282 ? -2.575 16.504 -21.554 1.00 64.62 282 LYS A N 1
ATOM 2230 C CA . LYS A 1 282 ? -3.615 16.917 -20.609 1.00 64.62 282 LYS A CA 1
ATOM 2231 C C . LYS A 1 282 ? -4.993 16.481 -21.095 1.00 64.62 282 LYS A C 1
ATOM 2233 O O . LYS A 1 282 ? -5.336 16.707 -22.261 1.00 64.62 282 LYS A O 1
ATOM 2238 N N . VAL A 1 283 ? -5.782 15.914 -20.195 1.00 76.50 283 VAL A N 1
ATOM 2239 C CA . VAL A 1 283 ? -7.193 15.610 -20.417 1.00 76.50 283 VAL A CA 1
ATOM 2240 C C . VAL A 1 283 ? -7.972 16.925 -20.358 1.00 76.50 283 VAL A C 1
ATOM 2242 O O . VAL A 1 283 ? -7.867 17.691 -19.404 1.00 76.50 283 VAL A O 1
ATOM 2245 N N . ARG A 1 284 ? -8.718 17.234 -21.425 1.00 79.38 284 ARG A N 1
ATOM 2246 C CA . ARG A 1 284 ? -9.501 18.483 -21.524 1.00 79.38 284 ARG A CA 1
ATOM 2247 C C . ARG A 1 284 ? -10.845 18.391 -20.807 1.00 79.38 284 ARG A C 1
ATOM 2249 O O . ARG A 1 284 ? -11.337 19.390 -20.297 1.00 79.38 284 ARG A O 1
ATOM 2256 N N . ASP A 1 285 ? -11.425 17.199 -20.821 1.00 88.38 285 ASP A N 1
ATOM 2257 C CA . ASP A 1 285 ? -12.747 16.869 -20.314 1.00 88.38 285 ASP A CA 1
ATOM 2258 C C . ASP A 1 285 ? -12.840 15.351 -20.090 1.00 88.38 285 ASP A C 1
ATOM 2260 O O . ASP A 1 285 ? -12.055 14.576 -20.646 1.00 88.38 285 ASP A O 1
ATOM 2264 N N . VAL A 1 286 ? -13.827 14.925 -19.302 1.00 88.25 286 VAL A N 1
ATOM 2265 C CA . VAL A 1 286 ? -13.988 13.525 -18.884 1.00 88.25 286 VAL A CA 1
ATOM 2266 C C . VAL A 1 286 ? -14.203 12.571 -20.069 1.00 88.25 286 VAL A C 1
ATOM 2268 O O . VAL A 1 286 ? -13.713 11.445 -20.026 1.00 88.25 286 VAL A O 1
ATOM 2271 N N . ASN A 1 287 ? -14.864 12.990 -21.154 1.00 91.06 287 ASN A N 1
ATOM 2272 C CA . ASN A 1 287 ? -15.100 12.114 -22.310 1.00 91.06 287 ASN A CA 1
ATOM 2273 C C . ASN A 1 287 ? -13.823 11.927 -23.142 1.00 91.06 287 ASN A C 1
ATOM 2275 O O . ASN A 1 287 ? -13.530 10.815 -23.587 1.00 91.06 287 ASN A O 1
ATOM 2279 N N . GLY A 1 288 ? -13.023 12.987 -23.289 1.00 88.81 288 GLY A N 1
ATOM 2280 C CA . GLY A 1 288 ? -11.673 12.898 -23.842 1.00 88.81 288 GLY A CA 1
ATOM 2281 C C . GLY A 1 288 ? -10.779 11.942 -23.043 1.00 88.81 288 GLY A C 1
ATOM 2282 O O . GLY A 1 288 ? -10.053 11.144 -23.637 1.00 88.81 288 GLY A O 1
ATOM 2283 N N . GLY A 1 289 ? -10.878 11.965 -21.709 1.00 90.12 289 GLY A N 1
ATOM 2284 C CA . GLY A 1 289 ? -10.182 11.023 -20.829 1.00 90.12 289 GLY A CA 1
ATOM 2285 C C . GLY A 1 289 ? -10.609 9.567 -21.041 1.00 90.12 289 GLY A C 1
ATOM 2286 O O . GLY A 1 289 ? -9.746 8.717 -21.254 1.00 90.12 289 GLY A O 1
ATOM 2287 N N . ILE A 1 290 ? -11.921 9.287 -21.085 1.00 93.50 290 ILE A N 1
ATOM 2288 C CA . ILE A 1 290 ? -12.479 7.945 -21.361 1.00 93.50 290 ILE A CA 1
ATOM 2289 C C . ILE A 1 290 ? -11.910 7.368 -22.664 1.00 93.50 290 ILE A C 1
ATOM 2291 O O . ILE A 1 290 ? -11.482 6.215 -22.687 1.00 93.50 290 ILE A O 1
ATOM 2295 N N . SER A 1 291 ? -11.875 8.162 -23.742 1.00 90.69 291 SER A N 1
ATOM 2296 C CA . SER A 1 291 ? -11.360 7.697 -25.037 1.00 90.69 291 SER A CA 1
ATOM 2297 C C . SER A 1 291 ? -9.879 7.321 -24.964 1.00 90.69 291 SER A C 1
ATOM 2299 O O . SER A 1 291 ? -9.502 6.242 -25.410 1.00 90.69 291 SER A O 1
ATOM 2301 N N . VAL A 1 292 ? -9.042 8.176 -24.363 1.00 90.56 292 VAL A N 1
ATOM 2302 C CA . VAL A 1 292 ? -7.592 7.931 -24.273 1.00 90.56 292 VAL A CA 1
ATOM 2303 C C . VAL A 1 292 ? -7.274 6.758 -23.342 1.00 90.56 292 VAL A C 1
ATOM 2305 O O . VAL A 1 292 ? -6.334 6.014 -23.613 1.00 90.56 292 VAL A O 1
ATOM 2308 N N . ILE A 1 293 ? -8.050 6.555 -22.272 1.00 93.00 293 ILE A N 1
ATOM 2309 C CA . ILE A 1 293 ? -7.901 5.378 -21.407 1.00 93.00 293 ILE A CA 1
ATOM 2310 C C . ILE A 1 293 ? -8.281 4.107 -22.166 1.00 93.00 293 ILE A C 1
ATOM 2312 O O . ILE A 1 293 ? -7.528 3.140 -22.090 1.00 93.00 293 ILE A O 1
ATOM 2316 N N . ARG A 1 294 ? -9.382 4.108 -22.934 1.00 92.81 294 ARG A N 1
ATOM 2317 C CA . ARG A 1 294 ? -9.827 2.935 -23.704 1.00 92.81 294 ARG A CA 1
ATOM 2318 C C . ARG A 1 294 ? -8.764 2.461 -24.705 1.00 92.81 294 ARG A C 1
ATOM 2320 O O . ARG A 1 294 ? -8.419 1.283 -24.685 1.00 92.81 294 ARG A O 1
ATOM 2327 N N . ASP A 1 295 ? -8.166 3.375 -25.474 1.00 89.88 295 ASP A N 1
ATOM 2328 C CA . ASP A 1 295 ? -7.042 3.069 -26.381 1.00 89.88 295 ASP A CA 1
ATOM 2329 C C . ASP A 1 295 ? -5.839 2.439 -25.639 1.00 89.88 295 ASP A C 1
ATOM 2331 O O . ASP A 1 295 ? -5.102 1.604 -26.170 1.00 89.88 295 ASP A O 1
ATOM 2335 N N . ILE A 1 296 ? -5.613 2.863 -24.392 1.00 90.19 296 ILE A N 1
ATOM 2336 C CA . ILE A 1 296 ? -4.498 2.430 -23.546 1.00 90.19 296 ILE A CA 1
ATOM 2337 C C . ILE A 1 296 ? -4.745 1.035 -22.946 1.00 90.19 296 ILE A C 1
ATOM 2339 O O . ILE A 1 296 ? -3.854 0.189 -23.021 1.00 90.19 296 ILE A O 1
ATOM 2343 N N . ILE A 1 297 ? -5.926 0.763 -22.382 1.00 92.88 297 ILE A N 1
ATOM 2344 C CA . ILE A 1 297 ? -6.239 -0.541 -21.762 1.00 92.88 297 ILE A CA 1
ATOM 2345 C C . ILE A 1 297 ? -6.413 -1.664 -22.793 1.00 92.88 297 ILE A C 1
ATOM 2347 O O . ILE A 1 297 ? -6.129 -2.818 -22.482 1.00 92.88 297 ILE A O 1
ATOM 2351 N N . GLN A 1 298 ? -6.785 -1.325 -24.033 1.00 93.56 298 GLN A N 1
ATOM 2352 C CA . GLN A 1 298 ? -6.839 -2.262 -25.163 1.00 93.56 298 GLN A CA 1
ATOM 2353 C C . GLN A 1 298 ? -5.456 -2.646 -25.714 1.00 93.56 298 GLN A C 1
ATOM 2355 O O . GLN A 1 298 ? -5.349 -3.624 -26.448 1.00 93.56 298 GLN A O 1
ATOM 2360 N N . SER A 1 299 ? -4.397 -1.885 -25.412 1.00 88.19 299 SER A N 1
ATOM 2361 C CA . SER A 1 299 ? -3.085 -2.038 -26.065 1.00 88.19 299 SER A CA 1
ATOM 2362 C C . SER A 1 299 ? -1.962 -2.572 -25.171 1.00 88.19 299 SER A C 1
ATOM 2364 O O . SER A 1 299 ? -0.872 -2.831 -25.681 1.00 88.19 299 SER A O 1
ATOM 2366 N N . LYS A 1 300 ? -2.199 -2.748 -23.863 1.00 87.50 300 LYS A N 1
ATOM 2367 C CA . LYS A 1 300 ? -1.197 -3.208 -22.882 1.00 87.50 300 LYS A CA 1
ATOM 2368 C C . LYS A 1 300 ? -1.819 -4.064 -21.787 1.00 87.50 300 LYS A C 1
ATOM 2370 O O . LYS A 1 300 ? -2.946 -3.811 -21.375 1.00 87.50 300 LYS A O 1
ATOM 2375 N N . LYS A 1 301 ? -1.059 -5.010 -21.236 1.00 90.94 301 LYS A N 1
ATOM 2376 C CA . LYS A 1 301 ? -1.463 -5.820 -20.081 1.00 90.94 301 LYS A CA 1
ATOM 2377 C C . LYS A 1 301 ? -1.421 -5.004 -18.777 1.00 90.94 301 LYS A C 1
ATOM 2379 O O . LYS A 1 301 ? -0.339 -4.662 -18.284 1.00 90.94 301 LYS A O 1
ATOM 2384 N N . PHE A 1 302 ? -2.590 -4.738 -18.196 1.00 91.25 302 PHE A N 1
ATOM 2385 C CA . PHE A 1 302 ? -2.776 -3.885 -17.017 1.00 91.25 302 PHE A CA 1
ATOM 2386 C C . PHE A 1 302 ? -2.920 -4.648 -15.699 1.00 91.25 302 PHE A C 1
ATOM 2388 O O . PHE A 1 302 ? -3.629 -5.647 -15.623 1.00 91.25 302 PHE A O 1
ATOM 2395 N N . LEU A 1 303 ? -2.355 -4.083 -14.631 1.00 93.94 303 LEU A N 1
ATOM 2396 C CA . LEU A 1 303 ? -2.870 -4.226 -13.272 1.00 93.94 303 LEU A CA 1
ATOM 2397 C C . LEU A 1 303 ? -3.458 -2.884 -12.832 1.00 93.94 303 LEU A C 1
ATOM 2399 O O . LEU A 1 303 ? -2.720 -1.909 -12.684 1.00 93.94 303 LEU A O 1
ATOM 2403 N N . LEU A 1 304 ? -4.766 -2.831 -12.600 1.00 95.62 304 LEU A N 1
ATOM 2404 C CA . LEU A 1 304 ? -5.458 -1.615 -12.176 1.00 95.62 304 LEU A CA 1
ATOM 2405 C C . LEU A 1 304 ? -6.186 -1.848 -10.852 1.00 95.62 304 LEU A C 1
ATOM 2407 O O . LEU A 1 304 ? -6.972 -2.782 -10.736 1.00 95.62 304 LEU A O 1
ATOM 2411 N N . VAL A 1 305 ? -5.945 -0.992 -9.860 1.00 96.38 305 VAL A N 1
ATOM 2412 C CA . VAL A 1 305 ? -6.635 -1.048 -8.562 1.00 96.38 305 VAL A CA 1
ATOM 2413 C C . VAL A 1 305 ? -7.422 0.229 -8.320 1.00 96.38 305 VAL A C 1
ATOM 2415 O O . VAL A 1 305 ? -6.897 1.322 -8.528 1.00 96.38 305 VAL A O 1
ATOM 2418 N N . LEU A 1 306 ? -8.661 0.090 -7.854 1.00 96.25 306 LEU A N 1
ATOM 2419 C CA . LEU A 1 306 ? -9.559 1.185 -7.499 1.00 96.25 306 LEU A CA 1
ATOM 2420 C C . LEU A 1 306 ? -10.022 1.007 -6.055 1.00 96.25 306 LEU A C 1
ATOM 2422 O O . LEU A 1 306 ? -10.707 0.033 -5.744 1.00 96.25 306 LEU A O 1
ATOM 2426 N N . ASP A 1 307 ? -9.638 1.926 -5.171 1.00 94.50 307 ASP A N 1
ATOM 2427 C CA . ASP A 1 307 ? -9.894 1.808 -3.734 1.00 94.50 307 ASP A CA 1
ATOM 2428 C C . ASP A 1 307 ? -11.031 2.721 -3.244 1.00 94.50 307 ASP A C 1
ATOM 2430 O O . ASP A 1 307 ? -11.075 3.902 -3.585 1.00 94.50 307 ASP A O 1
ATOM 2434 N N . ASP A 1 308 ? -11.935 2.158 -2.433 1.00 89.94 308 ASP A N 1
ATOM 2435 C CA . ASP A 1 308 ? -13.195 2.751 -1.950 1.00 89.94 308 ASP A CA 1
ATOM 2436 C C . ASP A 1 308 ? -14.029 3.352 -3.105 1.00 89.94 308 ASP A C 1
ATOM 2438 O O . ASP A 1 308 ? -14.285 4.554 -3.172 1.00 89.94 308 ASP A O 1
ATOM 2442 N N . VAL A 1 309 ? -14.445 2.494 -4.046 1.00 91.50 309 VAL A N 1
ATOM 2443 C CA . VAL A 1 309 ? -15.409 2.835 -5.109 1.00 91.50 309 VAL A CA 1
ATOM 2444 C C . VAL A 1 309 ? -16.835 2.772 -4.559 1.00 91.50 309 VAL A C 1
ATOM 2446 O O . VAL A 1 309 ? -17.210 1.795 -3.902 1.00 91.50 309 VAL A O 1
ATOM 2449 N N . TRP A 1 310 ? -17.639 3.801 -4.845 1.00 85.12 310 TRP A N 1
ATOM 2450 C CA . TRP A 1 310 ? -19.009 3.942 -4.330 1.00 85.12 310 TRP A CA 1
ATOM 2451 C C . TRP A 1 310 ? -20.083 4.102 -5.420 1.00 85.12 310 TRP A C 1
ATOM 2453 O O . TRP A 1 310 ? -21.250 3.829 -5.147 1.00 85.12 310 TRP A O 1
ATOM 2463 N N . CYS A 1 311 ? -19.728 4.478 -6.656 1.00 86.81 311 CYS A N 1
ATOM 2464 C CA . CYS A 1 311 ? -20.676 4.562 -7.768 1.00 86.81 311 CYS A CA 1
ATOM 2465 C C . CYS A 1 311 ? -20.194 3.797 -9.014 1.00 86.81 311 CYS A C 1
ATOM 2467 O O . CYS A 1 311 ? -19.016 3.808 -9.362 1.00 86.81 311 CYS A O 1
ATOM 2469 N N . LEU A 1 312 ? -21.128 3.173 -9.740 1.00 90.38 312 LEU A N 1
ATOM 2470 C CA . LEU A 1 312 ? -20.858 2.557 -11.051 1.00 90.38 312 LEU A CA 1
ATOM 2471 C C . LEU A 1 312 ? -20.515 3.601 -12.126 1.00 90.38 312 LEU A C 1
ATOM 2473 O O . LEU A 1 312 ? -19.790 3.309 -13.075 1.00 90.38 312 LEU A O 1
ATOM 2477 N N . ASP A 1 313 ? -21.017 4.828 -11.972 1.00 90.75 313 ASP A N 1
ATOM 2478 C CA . ASP A 1 313 ? -20.715 5.928 -12.888 1.00 90.75 313 ASP A CA 1
ATOM 2479 C C . ASP A 1 313 ? -19.237 6.352 -12.798 1.00 90.75 313 ASP A C 1
ATOM 2481 O O . ASP A 1 313 ? -18.676 6.787 -13.798 1.00 90.75 313 ASP A O 1
ATOM 2485 N N . ASP A 1 314 ? -18.564 6.134 -11.658 1.00 90.81 314 ASP A N 1
ATOM 2486 C CA . ASP A 1 314 ? -17.114 6.344 -11.528 1.00 90.81 314 ASP A CA 1
ATOM 2487 C C . ASP A 1 314 ? -16.335 5.351 -12.399 1.00 90.81 314 ASP A C 1
ATOM 2489 O O . ASP A 1 314 ? -15.440 5.750 -13.142 1.00 90.81 314 ASP A O 1
ATOM 2493 N N . LEU A 1 315 ? -16.718 4.066 -12.377 1.00 94.06 315 LEU A N 1
ATOM 2494 C CA . LEU A 1 315 ? -16.116 3.037 -13.236 1.00 94.06 315 LEU A CA 1
ATOM 2495 C C . LEU A 1 315 ? -16.293 3.399 -14.715 1.00 94.06 315 LEU A C 1
ATOM 2497 O O . LEU A 1 315 ? -15.325 3.389 -15.474 1.00 94.06 315 LEU A O 1
ATOM 2501 N N . ARG A 1 316 ? -17.498 3.826 -15.110 1.00 94.38 316 ARG A N 1
ATOM 2502 C CA . ARG A 1 316 ? -17.792 4.304 -16.469 1.00 94.38 316 ARG A CA 1
ATOM 2503 C C . ARG A 1 316 ? -16.972 5.531 -16.862 1.00 94.38 316 ARG A C 1
ATOM 2505 O O . ARG A 1 316 ? -16.416 5.574 -17.959 1.00 94.38 316 ARG A O 1
ATOM 2512 N N . LYS A 1 317 ? -16.848 6.515 -15.969 1.00 94.00 317 LYS A N 1
ATOM 2513 C CA . LYS A 1 317 ? -16.025 7.717 -16.175 1.00 94.00 317 LYS A CA 1
ATOM 2514 C C . LYS A 1 317 ? -14.530 7.407 -16.256 1.00 94.00 317 LYS A C 1
ATOM 2516 O O . LYS A 1 317 ? -13.792 8.175 -16.865 1.00 94.00 317 LYS A O 1
ATOM 2521 N N . LEU A 1 318 ? -14.081 6.282 -15.708 1.00 94.31 318 LEU A N 1
ATOM 2522 C CA . LEU A 1 318 ? -12.703 5.798 -15.816 1.00 94.31 318 LEU A CA 1
ATOM 2523 C C . LEU A 1 318 ? -12.496 4.779 -16.960 1.00 94.31 318 LEU A C 1
ATOM 2525 O O . LEU A 1 318 ? -11.378 4.300 -17.122 1.00 94.31 318 LEU A O 1
ATOM 2529 N N . ALA A 1 319 ? -13.525 4.495 -17.775 1.00 93.56 319 ALA A N 1
ATOM 2530 C CA . ALA A 1 319 ? -13.542 3.500 -18.864 1.00 93.56 319 ALA A CA 1
ATOM 2531 C C . ALA A 1 319 ? -13.392 2.024 -18.421 1.00 93.56 319 ALA A C 1
ATOM 2533 O O . ALA A 1 319 ? -12.823 1.201 -19.136 1.00 93.56 319 ALA A O 1
ATOM 2534 N N . ILE A 1 320 ? -13.924 1.701 -17.240 1.00 93.25 320 ILE A N 1
ATOM 2535 C CA . ILE A 1 320 ? -13.877 0.395 -16.553 1.00 93.25 320 ILE A CA 1
ATOM 2536 C C . ILE A 1 320 ? -15.314 -0.159 -16.397 1.00 93.25 320 ILE A C 1
ATOM 2538 O O . ILE A 1 320 ? -15.612 -0.952 -15.509 1.00 93.25 320 ILE A O 1
ATOM 2542 N N . ASP A 1 321 ? -16.240 0.307 -17.241 1.00 89.88 321 ASP A N 1
ATOM 2543 C CA . ASP A 1 321 ? -17.638 -0.133 -17.308 1.00 89.88 321 ASP A CA 1
ATOM 2544 C C . ASP A 1 321 ? -17.825 -1.500 -17.981 1.00 89.88 321 ASP A C 1
ATOM 2546 O O . ASP A 1 321 ? -18.863 -2.134 -17.792 1.00 89.88 321 ASP A O 1
ATOM 2550 N N . ASP A 1 322 ? -16.822 -1.975 -18.722 1.00 89.44 322 ASP A N 1
ATOM 2551 C CA . ASP A 1 322 ? -16.747 -3.368 -19.150 1.00 89.44 322 ASP A CA 1
ATOM 2552 C C . ASP A 1 322 ? -15.306 -3.893 -19.122 1.00 89.44 322 ASP A C 1
ATOM 2554 O O . ASP A 1 322 ? -14.352 -3.150 -19.376 1.00 89.44 322 ASP A O 1
ATOM 2558 N N . LYS A 1 323 ? -15.146 -5.183 -18.812 1.00 89.75 323 LYS A N 1
ATOM 2559 C CA . LYS A 1 323 ? -13.834 -5.842 -18.762 1.00 89.75 323 LYS A CA 1
ATOM 2560 C C . LYS A 1 323 ? -13.344 -6.262 -20.149 1.00 89.75 323 LYS A C 1
ATOM 2562 O O . LYS A 1 323 ? -12.138 -6.328 -20.367 1.00 89.75 323 LYS A O 1
ATOM 2567 N N . ASP A 1 324 ? -14.260 -6.429 -21.103 1.00 89.69 324 ASP A N 1
ATOM 2568 C CA . ASP A 1 324 ? -13.957 -6.777 -22.499 1.00 89.69 324 ASP A CA 1
ATOM 2569 C C . ASP A 1 324 ? -13.196 -5.655 -23.247 1.00 89.69 324 ASP A C 1
ATOM 2571 O O . ASP A 1 324 ? -12.720 -5.851 -24.364 1.00 89.69 324 ASP A O 1
ATOM 2575 N N . TYR A 1 325 ? -13.038 -4.471 -22.635 1.00 92.44 325 TYR A N 1
ATOM 2576 C CA . TYR A 1 325 ? -12.152 -3.411 -23.128 1.00 92.44 325 TYR A CA 1
ATOM 2577 C C . TYR A 1 325 ? -10.668 -3.616 -22.777 1.00 92.44 325 TYR A C 1
ATOM 2579 O O . TYR A 1 325 ? -9.839 -2.864 -23.281 1.00 92.44 325 TYR A O 1
ATOM 2587 N N . PHE A 1 326 ? -10.301 -4.562 -21.911 1.00 94.50 326 PHE A N 1
ATOM 2588 C CA . PHE A 1 326 ? -8.911 -4.750 -21.485 1.00 94.50 326 PHE A CA 1
ATOM 2589 C C . PHE A 1 326 ? -8.188 -5.812 -22.321 1.00 94.50 326 PHE A C 1
ATOM 2591 O O . PHE A 1 326 ? -8.760 -6.827 -22.710 1.00 94.50 326 PHE A O 1
ATOM 2598 N N . GLN A 1 327 ? -6.888 -5.612 -22.537 1.00 93.94 327 GLN A N 1
ATOM 2599 C CA . GLN A 1 327 ? -6.008 -6.615 -23.135 1.00 93.94 327 GLN A CA 1
ATOM 2600 C C . GLN A 1 327 ? -5.994 -7.908 -22.283 1.00 93.94 327 GLN A C 1
ATOM 2602 O O . GLN A 1 327 ? -5.859 -7.806 -21.056 1.00 93.94 327 GLN A O 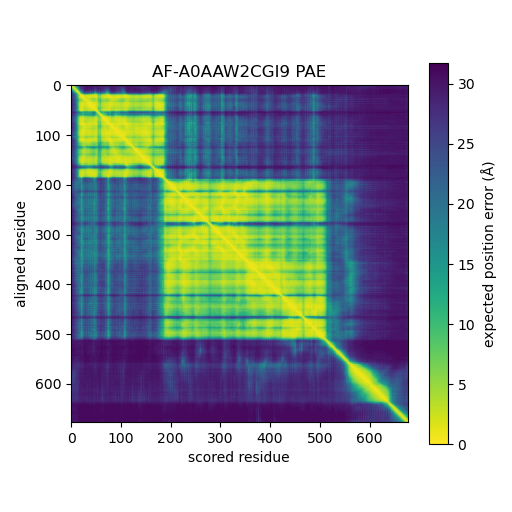1
ATOM 2607 N N . PRO A 1 328 ? -6.074 -9.117 -22.879 1.00 94.12 328 PRO A N 1
ATOM 2608 C CA . PRO A 1 328 ? -6.052 -10.383 -22.143 1.00 94.12 328 PRO A CA 1
ATOM 2609 C C . PRO A 1 328 ? -4.874 -10.529 -21.170 1.00 94.12 328 PRO A C 1
ATOM 2611 O O . PRO A 1 328 ? -3.767 -10.035 -21.399 1.00 94.12 328 PRO A O 1
ATOM 2614 N N . GLY A 1 329 ? -5.131 -11.190 -20.043 1.00 91.19 329 GLY A N 1
ATOM 2615 C CA . GLY A 1 329 ? -4.210 -11.311 -18.918 1.00 91.19 329 GLY A CA 1
ATOM 2616 C C . GLY A 1 329 ? -4.171 -10.084 -18.000 1.00 91.19 329 GLY A C 1
ATOM 2617 O O . GLY A 1 329 ? -3.387 -10.087 -17.049 1.00 91.19 329 GLY A O 1
ATOM 2618 N N . SER A 1 330 ? -4.958 -9.036 -18.267 1.00 95.06 330 SER A N 1
ATOM 2619 C CA . SER A 1 330 ? -5.098 -7.885 -17.363 1.00 95.06 330 SER A CA 1
ATOM 2620 C C . SER A 1 330 ? -5.920 -8.234 -16.119 1.00 95.06 330 SER A C 1
ATOM 2622 O O . SER A 1 330 ? -6.866 -9.018 -16.185 1.00 95.06 330 SER A O 1
ATOM 2624 N N . ILE A 1 331 ? -5.584 -7.617 -14.985 1.00 96.31 331 ILE A N 1
ATOM 2625 C CA . ILE A 1 331 ? -6.292 -7.798 -13.713 1.00 96.31 331 ILE A CA 1
ATOM 2626 C C . ILE A 1 331 ? -6.769 -6.443 -13.189 1.00 96.31 331 ILE A C 1
ATOM 2628 O O . ILE A 1 331 ? -5.991 -5.493 -13.073 1.00 96.31 331 ILE A O 1
ATOM 2632 N N . ILE A 1 332 ? -8.052 -6.372 -12.840 1.00 96.88 332 ILE A N 1
ATOM 2633 C CA . ILE A 1 332 ? -8.685 -5.202 -12.233 1.00 96.88 332 ILE A CA 1
ATOM 2634 C C . ILE A 1 332 ? -9.120 -5.576 -10.813 1.00 96.88 332 ILE A C 1
ATOM 2636 O O . ILE A 1 332 ? -9.785 -6.588 -10.619 1.00 96.88 332 ILE A O 1
ATOM 2640 N N . ILE A 1 333 ? -8.757 -4.777 -9.811 1.00 97.44 333 ILE A N 1
ATOM 2641 C CA . ILE A 1 333 ? -9.143 -4.983 -8.408 1.00 97.44 333 ILE A CA 1
ATOM 2642 C C . ILE A 1 333 ? -9.950 -3.770 -7.942 1.00 97.44 333 ILE A C 1
ATOM 2644 O O . ILE A 1 333 ? -9.454 -2.647 -7.971 1.00 97.44 333 ILE A O 1
ATOM 2648 N N . ILE A 1 334 ? -11.179 -3.987 -7.482 1.00 97.19 334 ILE A N 1
ATOM 2649 C CA . ILE A 1 334 ? -12.076 -2.933 -6.992 1.00 97.19 334 ILE A CA 1
ATOM 2650 C C . ILE A 1 334 ? -12.334 -3.175 -5.508 1.00 97.19 334 ILE A C 1
ATOM 2652 O O . ILE A 1 334 ? -12.838 -4.234 -5.142 1.00 97.19 334 ILE A O 1
ATOM 2656 N N . THR A 1 335 ? -12.035 -2.210 -4.635 1.00 96.31 335 THR A N 1
ATOM 2657 C CA . THR A 1 335 ? -12.447 -2.277 -3.225 1.00 96.31 335 THR A CA 1
ATOM 2658 C C . THR A 1 335 ? -13.726 -1.471 -3.008 1.00 96.31 335 THR A C 1
ATOM 2660 O O . THR A 1 335 ? -13.849 -0.329 -3.452 1.00 96.31 335 THR A O 1
ATOM 2663 N N . SER A 1 336 ? -14.712 -2.068 -2.335 1.00 90.75 336 SER A N 1
ATOM 2664 C CA . SER A 1 336 ? -15.969 -1.391 -2.000 1.00 90.75 336 SER A CA 1
ATOM 2665 C C . SER A 1 336 ? -16.588 -1.923 -0.706 1.00 90.75 336 SER A C 1
ATOM 2667 O O . SER A 1 336 ? -16.165 -2.926 -0.127 1.00 90.75 336 SER A O 1
ATOM 2669 N N . ARG A 1 337 ? -17.589 -1.202 -0.207 1.00 87.25 337 ARG A N 1
ATOM 2670 C CA . ARG A 1 337 ? -18.450 -1.621 0.911 1.00 87.25 337 ARG A CA 1
ATOM 2671 C C . ARG A 1 337 ? -19.729 -2.268 0.411 1.00 87.25 337 ARG A C 1
ATOM 2673 O O . ARG A 1 337 ? -20.274 -3.116 1.111 1.00 87.25 337 ARG A O 1
ATOM 2680 N N . ASP A 1 338 ? -20.184 -1.866 -0.771 1.00 82.19 338 ASP A N 1
ATOM 2681 C CA . ASP A 1 338 ? -21.393 -2.394 -1.369 1.00 82.19 338 ASP A CA 1
ATOM 2682 C C . ASP A 1 338 ? -21.075 -3.626 -2.223 1.00 82.19 338 ASP A C 1
ATOM 2684 O O . ASP A 1 338 ? -20.322 -3.571 -3.198 1.00 82.19 338 ASP A O 1
ATOM 2688 N N . LYS A 1 339 ? -21.678 -4.755 -1.850 1.00 86.50 339 LYS A N 1
ATOM 2689 C CA . LYS A 1 339 ? -21.589 -5.994 -2.622 1.00 86.50 339 LYS A CA 1
ATOM 2690 C C . LYS A 1 339 ? -22.426 -5.917 -3.903 1.00 86.50 339 LYS A C 1
ATOM 2692 O O . LYS A 1 339 ? -22.090 -6.580 -4.881 1.00 86.50 339 LYS A O 1
ATOM 2697 N N . ILE A 1 340 ? -23.500 -5.122 -3.911 1.00 87.56 340 ILE A N 1
ATOM 2698 C CA . ILE A 1 340 ? -24.393 -4.960 -5.062 1.00 87.56 340 ILE A CA 1
ATOM 2699 C C . ILE A 1 340 ? -23.649 -4.226 -6.182 1.00 87.56 340 ILE A C 1
ATOM 2701 O O . ILE A 1 340 ? -23.635 -4.728 -7.302 1.00 87.56 340 ILE A O 1
ATOM 2705 N N . LEU A 1 341 ? -22.934 -3.136 -5.878 1.00 91.50 341 LEU A N 1
ATOM 2706 C CA . LEU A 1 341 ? -22.014 -2.469 -6.809 1.00 91.50 341 LEU A CA 1
ATOM 2707 C C . LEU A 1 341 ? -21.039 -3.453 -7.469 1.00 91.50 341 LEU A C 1
ATOM 2709 O O . LEU A 1 341 ? -20.914 -3.444 -8.687 1.00 91.50 341 LEU A O 1
ATOM 2713 N N . LEU A 1 342 ? -20.386 -4.331 -6.700 1.00 92.69 342 LEU A N 1
ATOM 2714 C CA . LEU A 1 342 ? -19.420 -5.298 -7.244 1.00 92.69 342 LEU A CA 1
ATOM 2715 C C . LEU A 1 342 ? -20.085 -6.373 -8.129 1.00 92.69 342 LEU A C 1
ATOM 2717 O O . LEU A 1 342 ? -19.515 -6.783 -9.139 1.00 92.69 342 LEU A O 1
ATOM 2721 N N . HIS A 1 343 ? -21.313 -6.793 -7.805 1.00 91.12 343 HIS A N 1
ATOM 2722 C CA . HIS A 1 343 ? -22.107 -7.663 -8.682 1.00 91.12 343 HIS A CA 1
ATOM 2723 C C . HIS A 1 343 ? -22.547 -6.947 -9.974 1.00 91.12 343 HIS A C 1
ATOM 2725 O O . HIS A 1 343 ? -22.493 -7.542 -11.048 1.00 91.12 343 HIS A O 1
ATOM 2731 N N . LEU A 1 344 ? -22.948 -5.673 -9.899 1.00 91.56 344 LEU A N 1
ATOM 2732 C CA . LEU A 1 344 ? -23.350 -4.867 -11.060 1.00 91.56 344 LEU A CA 1
ATOM 2733 C C . LEU A 1 344 ? -22.160 -4.466 -11.948 1.00 91.56 344 LEU A C 1
ATOM 2735 O O . LEU A 1 344 ? -22.319 -4.357 -13.161 1.00 91.56 344 LEU A O 1
ATOM 2739 N N . ALA A 1 345 ? -20.967 -4.326 -11.367 1.00 91.44 345 ALA A N 1
ATOM 2740 C CA . ALA A 1 345 ? -19.694 -4.173 -12.074 1.00 91.44 345 ALA A CA 1
ATOM 2741 C C . ALA A 1 345 ? -19.193 -5.478 -12.731 1.00 91.44 345 ALA A C 1
ATOM 2743 O O . ALA A 1 345 ? -18.126 -5.480 -13.335 1.00 91.44 345 ALA A O 1
ATOM 2744 N N . LYS A 1 346 ? -19.950 -6.585 -12.628 1.00 93.44 346 LYS A N 1
ATOM 2745 C CA . LYS A 1 346 ? -19.618 -7.904 -13.197 1.00 93.44 346 LYS A CA 1
ATOM 2746 C C . LYS A 1 346 ? -18.274 -8.483 -12.710 1.00 93.44 346 LYS A C 1
ATOM 2748 O O . LYS A 1 346 ? -17.589 -9.150 -13.482 1.00 93.44 346 LYS A O 1
ATOM 2753 N N . CYS A 1 347 ? -17.876 -8.251 -11.454 1.00 93.50 347 CYS A N 1
ATOM 2754 C CA . CYS A 1 347 ? -16.650 -8.859 -10.924 1.00 93.50 347 CYS A CA 1
ATOM 2755 C C . CYS A 1 347 ? -16.727 -10.399 -10.968 1.00 93.50 347 CYS A C 1
ATOM 2757 O O . CYS A 1 347 ? -17.669 -10.986 -10.431 1.00 93.50 347 CYS A O 1
ATOM 2759 N N . ASP A 1 348 ? -15.714 -11.039 -11.557 1.00 93.31 348 ASP A N 1
ATOM 2760 C CA . ASP A 1 348 ? -15.591 -12.497 -11.705 1.00 93.31 348 ASP A CA 1
ATOM 2761 C C . ASP A 1 348 ? -15.478 -13.204 -10.346 1.00 93.31 348 ASP A C 1
ATOM 2763 O O . ASP A 1 348 ? -16.071 -14.258 -10.120 1.00 93.31 348 ASP A O 1
ATOM 2767 N N . TYR A 1 349 ? -14.742 -12.588 -9.416 1.00 94.56 349 TYR A N 1
ATOM 2768 C CA . TYR A 1 349 ? -14.602 -13.051 -8.039 1.00 94.56 349 TYR A CA 1
ATOM 2769 C C . TYR A 1 349 ? -14.900 -11.912 -7.063 1.00 94.56 349 TYR A C 1
ATOM 2771 O O . TYR A 1 349 ? -14.394 -10.801 -7.222 1.00 94.56 349 TYR A O 1
ATOM 2779 N N . ILE A 1 350 ? -15.709 -12.177 -6.032 1.00 95.75 350 ILE A N 1
ATOM 2780 C CA . ILE A 1 350 ? -16.015 -11.208 -4.969 1.00 95.75 350 ILE A CA 1
ATOM 2781 C C . ILE A 1 350 ? -15.570 -11.783 -3.626 1.00 95.75 350 ILE A C 1
ATOM 2783 O O . ILE A 1 350 ? -16.298 -12.535 -2.974 1.00 95.75 350 ILE A O 1
ATOM 2787 N N . TYR A 1 351 ? -14.373 -11.385 -3.206 1.00 96.06 351 TYR A N 1
ATOM 2788 C CA . TYR A 1 351 ? -13.817 -11.703 -1.901 1.00 96.06 351 TYR A CA 1
ATOM 2789 C C . TYR A 1 351 ? -14.483 -10.844 -0.820 1.00 96.06 351 TYR A C 1
ATOM 2791 O O . TYR A 1 351 ? -14.315 -9.622 -0.782 1.00 96.06 351 TYR A O 1
ATOM 2799 N N . VAL A 1 352 ? -15.243 -11.469 0.080 1.00 93.44 352 VAL A N 1
ATOM 2800 C CA . VAL A 1 352 ? -15.841 -10.786 1.236 1.00 93.44 352 VAL A CA 1
ATOM 2801 C C . VAL A 1 352 ? -14.857 -10.862 2.399 1.00 93.44 352 VAL A C 1
ATOM 2803 O O . VAL A 1 352 ? -14.763 -11.887 3.066 1.00 93.44 352 VAL A O 1
ATOM 2806 N N . SER A 1 353 ? -14.127 -9.771 2.640 1.00 89.81 353 SER A N 1
ATOM 2807 C CA . SER A 1 353 ? -13.084 -9.708 3.666 1.00 89.81 353 SER A CA 1
ATOM 2808 C C . SER A 1 353 ? -13.661 -10.004 5.055 1.00 89.81 353 SER A C 1
ATOM 2810 O O . SER A 1 353 ? -14.468 -9.208 5.553 1.00 89.81 353 SER A O 1
ATOM 2812 N N . PRO A 1 354 ? -13.239 -11.095 5.721 1.00 89.56 354 PRO A N 1
ATOM 2813 C CA . PRO A 1 354 ? -13.670 -11.391 7.073 1.00 89.56 354 PRO A CA 1
ATOM 2814 C C . PRO A 1 354 ? -13.035 -10.405 8.056 1.00 89.56 354 PRO A C 1
ATOM 2816 O O . PRO A 1 354 ? -11.967 -9.835 7.805 1.00 89.56 354 PRO A O 1
ATOM 2819 N N . LEU A 1 355 ? -13.683 -10.255 9.211 1.00 91.56 355 LEU A N 1
ATOM 2820 C CA . LEU A 1 355 ? -13.093 -9.626 10.393 1.00 91.56 355 LEU A CA 1
ATOM 2821 C C . LEU A 1 355 ? -11.813 -10.374 10.814 1.00 91.56 355 LEU A C 1
ATOM 2823 O O . LEU A 1 355 ? -11.556 -11.504 10.382 1.00 91.56 355 LEU A O 1
ATOM 2827 N N . LEU A 1 356 ? -10.999 -9.754 11.666 1.00 92.31 356 LEU A N 1
ATOM 2828 C CA . LEU A 1 356 ? -9.891 -10.456 12.303 1.00 92.31 356 LEU A CA 1
ATOM 2829 C C . LEU A 1 356 ? -10.426 -11.497 13.288 1.00 92.31 356 LEU A C 1
ATOM 2831 O O . LEU A 1 356 ? -11.356 -11.229 14.052 1.00 92.31 356 LEU A O 1
ATOM 2835 N N . ASN A 1 357 ? -9.809 -12.678 13.307 1.00 92.50 357 ASN A N 1
ATOM 2836 C CA . ASN A 1 357 ? -10.078 -13.659 14.353 1.00 92.50 357 ASN A CA 1
ATOM 2837 C C . ASN A 1 357 ? -9.505 -13.184 15.707 1.00 92.50 357 ASN A C 1
ATOM 2839 O O . ASN A 1 357 ? -8.817 -12.163 15.784 1.00 92.50 357 ASN A O 1
ATOM 2843 N N . TYR A 1 358 ? -9.787 -13.908 16.793 1.00 92.56 358 TYR A N 1
ATOM 2844 C CA . TYR A 1 358 ? -9.343 -13.517 18.137 1.00 92.56 358 TYR A CA 1
ATOM 2845 C C . TYR A 1 358 ? -7.814 -13.345 18.239 1.00 92.56 358 TYR A C 1
ATOM 2847 O O . TYR A 1 358 ? -7.357 -12.320 18.738 1.00 92.56 358 TYR A O 1
ATOM 2855 N N . ASN A 1 359 ? -7.023 -14.285 17.708 1.00 92.19 359 A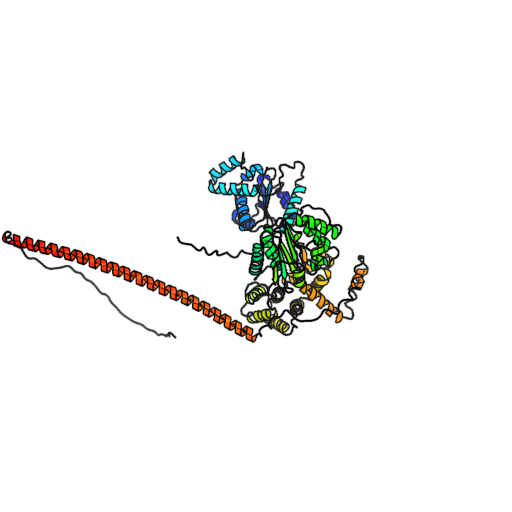SN A N 1
ATOM 2856 C CA . ASN A 1 359 ? -5.557 -14.235 17.775 1.00 92.19 359 ASN A CA 1
ATOM 2857 C C . ASN A 1 359 ? -5.000 -13.067 16.944 1.00 92.19 359 ASN A C 1
ATOM 2859 O O . ASN A 1 359 ? -4.131 -12.334 17.407 1.00 92.19 359 ASN A O 1
ATOM 2863 N N . GLU A 1 360 ? -5.536 -12.861 15.737 1.00 93.00 360 GLU A N 1
ATOM 2864 C CA . GLU A 1 360 ? -5.185 -11.720 14.879 1.00 93.00 360 GLU A CA 1
ATOM 2865 C C . GLU A 1 360 ? -5.523 -10.381 15.551 1.00 93.00 360 GLU A C 1
ATOM 2867 O O . GLU A 1 360 ? -4.729 -9.441 15.526 1.00 93.00 360 GLU A O 1
ATOM 2872 N N . SER A 1 361 ? -6.689 -10.302 16.195 1.00 94.88 361 SER A N 1
ATOM 2873 C CA . SER A 1 361 ? -7.140 -9.108 16.911 1.00 94.88 361 SER A CA 1
ATOM 2874 C C . SER A 1 361 ? -6.248 -8.806 18.111 1.00 94.88 361 SER A C 1
ATOM 2876 O O . SER A 1 361 ? -5.845 -7.660 18.306 1.00 94.88 361 SER A O 1
ATOM 2878 N N . PHE A 1 362 ? -5.909 -9.841 18.884 1.00 94.00 362 PHE A N 1
ATOM 2879 C CA . PHE A 1 362 ? -5.042 -9.768 20.056 1.00 94.00 362 PHE A CA 1
ATOM 2880 C C . PHE A 1 362 ? -3.630 -9.316 19.689 1.00 94.00 362 PHE A C 1
ATOM 2882 O O . PHE A 1 362 ? -3.104 -8.393 20.312 1.00 94.00 362 PHE A O 1
ATOM 2889 N N . GLN A 1 363 ? -3.050 -9.894 18.635 1.00 93.06 363 GLN A N 1
ATOM 2890 C CA . GLN A 1 363 ? -1.729 -9.513 18.147 1.00 93.06 363 GLN A CA 1
ATOM 2891 C C . GLN A 1 363 ? -1.717 -8.077 17.596 1.00 93.06 363 GLN A C 1
ATOM 2893 O O . GLN A 1 363 ? -0.861 -7.285 17.987 1.00 93.06 363 GLN A O 1
ATOM 2898 N N . LEU A 1 364 ? -2.670 -7.704 16.729 1.00 93.62 364 LEU A N 1
ATOM 2899 C CA . LEU A 1 364 ? -2.720 -6.357 16.143 1.00 93.62 364 LEU A CA 1
ATOM 2900 C C . LEU A 1 364 ? -2.935 -5.272 17.207 1.00 93.62 364 LEU A C 1
ATOM 2902 O O . LEU A 1 364 ? -2.250 -4.248 17.193 1.00 93.62 364 LEU A O 1
ATOM 2906 N N . PHE A 1 365 ? -3.868 -5.492 18.135 1.00 95.38 365 PHE A N 1
ATOM 2907 C CA . PHE A 1 365 ? -4.102 -4.570 19.243 1.00 95.38 365 PHE A CA 1
ATOM 2908 C C . PHE A 1 365 ? -2.872 -4.462 20.149 1.00 95.38 365 PHE A C 1
ATOM 2910 O O . PHE A 1 365 ? -2.473 -3.350 20.492 1.00 95.38 365 PHE A O 1
ATOM 2917 N N . SER A 1 366 ? -2.223 -5.586 20.477 1.00 93.38 366 SER A N 1
ATOM 2918 C CA . SER A 1 366 ? -1.028 -5.582 21.328 1.00 93.38 366 SER A CA 1
ATOM 2919 C C . SER A 1 366 ? 0.118 -4.785 20.710 1.00 93.38 366 SER A C 1
ATOM 2921 O O . SER A 1 366 ? 0.715 -3.955 21.399 1.00 93.38 366 SER A O 1
ATOM 2923 N N . TRP A 1 367 ? 0.367 -4.935 19.402 1.00 92.38 367 TRP A N 1
ATOM 2924 C CA . TRP A 1 367 ? 1.370 -4.129 18.699 1.00 92.38 367 TRP A CA 1
ATOM 2925 C C . TRP A 1 367 ? 1.088 -2.629 18.840 1.00 92.38 367 TRP A C 1
ATOM 2927 O O . TRP A 1 367 ? 1.991 -1.858 19.163 1.00 92.38 367 TRP A O 1
ATOM 2937 N N . HIS A 1 368 ? -0.172 -2.221 18.676 1.00 89.44 368 HIS A N 1
ATOM 2938 C CA . HIS A 1 368 ? -0.586 -0.823 18.787 1.00 89.44 368 HIS A CA 1
ATOM 2939 C C . HIS A 1 368 ? -0.636 -0.278 20.226 1.00 89.44 368 HIS A C 1
ATOM 2941 O O . HIS A 1 368 ? -0.486 0.934 20.394 1.00 89.44 368 HIS A O 1
ATOM 2947 N N . ALA A 1 369 ? -0.822 -1.133 21.239 1.00 93.75 369 ALA A N 1
ATOM 2948 C CA . ALA A 1 369 ? -0.973 -0.761 22.651 1.00 93.75 369 ALA A CA 1
ATOM 2949 C C . ALA A 1 369 ? 0.306 -0.908 23.500 1.00 93.75 369 ALA A C 1
ATOM 2951 O O . ALA A 1 369 ? 0.476 -0.191 24.486 1.00 93.75 369 ALA A O 1
ATOM 2952 N N . PHE A 1 370 ? 1.222 -1.805 23.122 1.00 90.94 370 PHE A N 1
ATOM 2953 C CA . PHE A 1 370 ? 2.434 -2.129 23.889 1.00 90.94 370 PHE A CA 1
ATOM 2954 C C . PHE A 1 370 ? 3.725 -2.118 23.057 1.00 90.94 370 PHE A C 1
ATOM 2956 O O . PHE A 1 370 ? 4.805 -2.230 23.632 1.00 90.94 370 PHE A O 1
ATOM 2963 N N . GLY A 1 371 ? 3.648 -1.991 21.725 1.00 86.31 371 GLY A N 1
ATOM 2964 C CA . GLY A 1 371 ? 4.821 -2.037 20.840 1.00 86.31 371 GLY A CA 1
ATOM 2965 C C . GLY A 1 371 ? 5.405 -3.441 20.627 1.00 86.31 371 GLY A C 1
ATOM 2966 O O . GLY A 1 371 ? 6.536 -3.561 20.164 1.00 86.31 371 GLY A O 1
ATOM 2967 N N . LYS A 1 372 ? 4.645 -4.486 20.972 1.00 87.44 372 LYS A N 1
ATOM 2968 C CA . LYS A 1 372 ? 4.980 -5.916 20.850 1.00 87.44 372 LYS A CA 1
ATOM 2969 C C . LYS A 1 372 ? 3.707 -6.738 20.634 1.00 87.44 372 LYS A C 1
ATOM 2971 O O . LYS A 1 372 ? 2.617 -6.266 20.932 1.00 87.44 372 LYS A O 1
ATOM 2976 N N . ASP A 1 373 ? 3.832 -7.971 20.164 1.00 83.31 373 ASP A N 1
ATOM 2977 C CA . ASP A 1 373 ? 2.717 -8.859 19.807 1.00 83.31 373 ASP A CA 1
ATOM 2978 C C . ASP A 1 373 ? 1.871 -9.384 20.984 1.00 83.31 373 ASP A C 1
ATOM 2980 O O . ASP A 1 373 ? 0.826 -9.991 20.748 1.00 83.31 373 ASP A O 1
ATOM 2984 N N . HIS A 1 374 ? 2.267 -9.120 22.234 1.00 86.88 374 HIS A N 1
ATOM 2985 C CA . HIS A 1 374 ? 1.541 -9.543 23.435 1.00 86.88 374 HIS A CA 1
ATOM 2986 C C . HIS A 1 374 ? 1.491 -8.455 24.532 1.00 86.88 374 HIS A C 1
ATOM 2988 O O . HIS A 1 374 ? 2.430 -7.660 24.664 1.00 86.88 374 HIS A O 1
ATOM 2994 N N . PRO A 1 375 ? 0.447 -8.424 25.383 1.00 91.44 375 PRO A N 1
ATOM 2995 C CA . PRO A 1 375 ? 0.337 -7.478 26.492 1.00 91.44 375 PRO A CA 1
ATOM 2996 C C . PRO A 1 375 ? 1.370 -7.734 27.600 1.00 91.44 375 PRO A C 1
ATOM 2998 O O . PRO A 1 375 ? 2.144 -8.696 27.584 1.00 91.44 375 PRO A O 1
ATOM 3001 N N . ASN A 1 376 ? 1.388 -6.845 28.592 1.00 88.00 376 ASN A N 1
ATOM 3002 C CA . ASN A 1 376 ? 1.958 -7.137 29.910 1.00 88.00 376 ASN A CA 1
ATOM 3003 C C . ASN A 1 376 ? 0.889 -7.836 30.771 1.00 88.00 376 ASN A C 1
ATOM 3005 O O . ASN A 1 376 ? -0.292 -7.541 30.607 1.00 88.00 376 ASN A O 1
ATOM 3009 N N . GLU A 1 377 ? 1.285 -8.710 31.701 1.00 88.25 377 GLU A N 1
ATOM 3010 C CA . GLU A 1 377 ? 0.377 -9.572 32.490 1.00 88.25 377 GLU A CA 1
ATOM 3011 C C . GLU A 1 377 ? -0.819 -8.812 33.093 1.00 88.25 377 GLU A C 1
ATOM 3013 O O . GLU A 1 377 ? -1.972 -9.153 32.833 1.00 88.25 377 GLU A O 1
ATOM 3018 N N . ASN A 1 378 ? -0.551 -7.690 33.772 1.00 90.50 378 ASN A N 1
ATOM 3019 C CA . ASN A 1 378 ? -1.555 -6.813 34.400 1.00 90.50 378 ASN A CA 1
ATOM 3020 C C . ASN A 1 378 ? -2.566 -6.158 33.428 1.00 90.50 378 ASN A C 1
ATOM 3022 O O . ASN A 1 378 ? -3.445 -5.419 33.870 1.00 90.50 378 ASN A O 1
ATOM 3026 N N . TYR A 1 379 ? -2.423 -6.376 32.118 1.00 92.56 379 TYR A N 1
ATOM 3027 C CA . TYR A 1 379 ? -3.287 -5.845 31.063 1.00 92.56 379 TYR A CA 1
ATOM 3028 C C . TYR A 1 379 ? -3.945 -6.946 30.213 1.00 92.56 379 TYR A C 1
ATOM 3030 O O . TYR A 1 379 ? -4.687 -6.605 29.295 1.00 92.56 379 TYR A O 1
ATOM 3038 N N . VAL A 1 380 ? -3.714 -8.240 30.485 1.00 92.12 380 VAL A N 1
ATOM 3039 C CA . VAL A 1 380 ? -4.289 -9.351 29.694 1.00 92.12 380 VAL A CA 1
ATOM 3040 C C . VAL A 1 380 ? -5.820 -9.312 29.714 1.00 92.12 380 VAL A C 1
ATOM 3042 O O . VAL A 1 380 ? -6.441 -9.255 28.658 1.00 92.12 380 VAL A O 1
ATOM 3045 N N . GLU A 1 381 ? -6.438 -9.252 30.896 1.00 93.00 381 GLU A N 1
ATOM 3046 C CA . GLU A 1 381 ? -7.905 -9.234 31.024 1.00 93.00 381 GLU A CA 1
ATOM 3047 C C . GLU A 1 381 ? -8.529 -8.017 30.318 1.00 93.00 381 GLU A C 1
ATOM 3049 O O . GLU A 1 381 ? -9.461 -8.158 29.529 1.00 93.00 381 GLU A O 1
ATOM 3054 N N . LEU A 1 382 ? -7.947 -6.831 30.529 1.00 93.38 382 LEU A N 1
ATOM 3055 C CA . LEU A 1 382 ? -8.391 -5.573 29.916 1.00 93.38 382 LEU A CA 1
ATOM 3056 C C . LEU A 1 382 ? -8.206 -5.582 28.389 1.00 93.38 382 LEU A C 1
ATOM 3058 O O . LEU A 1 382 ? -9.016 -5.016 27.660 1.00 93.38 382 LEU A O 1
ATOM 3062 N N . THR A 1 383 ? -7.162 -6.252 27.895 1.00 94.31 383 THR A N 1
ATOM 3063 C CA . THR A 1 383 ? -6.926 -6.466 26.461 1.00 94.31 383 THR A CA 1
ATOM 3064 C C . THR A 1 383 ? -8.039 -7.321 25.855 1.00 94.31 383 THR A C 1
ATOM 3066 O O . THR A 1 383 ? -8.612 -6.930 24.838 1.00 94.31 383 THR A O 1
ATOM 3069 N N . ASN A 1 384 ? -8.416 -8.426 26.505 1.00 92.44 384 ASN A N 1
ATOM 3070 C CA . ASN A 1 384 ? -9.504 -9.293 26.043 1.00 92.44 384 ASN A CA 1
ATOM 3071 C C . ASN A 1 384 ? -10.850 -8.547 26.004 1.00 92.44 384 ASN A C 1
ATOM 3073 O O . ASN A 1 384 ? -11.606 -8.695 25.042 1.00 92.44 384 ASN A O 1
ATOM 3077 N N . GLU A 1 385 ? -11.136 -7.703 27.001 1.00 91.75 385 GLU A N 1
ATOM 3078 C CA . GLU A 1 385 ? -12.353 -6.882 27.029 1.00 91.75 385 GLU A CA 1
ATOM 3079 C C . GLU A 1 385 ? -12.379 -5.848 25.890 1.00 91.75 385 GLU A C 1
ATOM 3081 O O . GLU A 1 385 ? -13.380 -5.757 25.177 1.00 91.75 385 GLU A O 1
ATOM 3086 N N . VAL A 1 386 ? -11.276 -5.133 25.627 1.00 91.31 386 VAL A N 1
ATOM 3087 C CA . VAL A 1 386 ? -11.202 -4.202 24.482 1.00 91.31 386 VAL A CA 1
ATOM 3088 C C . VAL A 1 386 ? -11.359 -4.935 23.142 1.00 91.31 386 VAL A C 1
ATOM 3090 O O . VAL A 1 386 ? -12.078 -4.451 22.268 1.00 91.31 386 VAL A O 1
ATOM 3093 N N . ILE A 1 387 ? -10.761 -6.120 22.976 1.00 92.00 387 ILE A N 1
ATOM 3094 C CA . ILE A 1 387 ? -10.897 -6.941 21.757 1.00 92.00 387 ILE A CA 1
ATOM 3095 C C . ILE A 1 387 ? -12.349 -7.391 21.541 1.00 92.00 387 ILE A C 1
ATOM 3097 O O . ILE A 1 387 ? -12.847 -7.326 20.413 1.00 92.00 387 ILE A O 1
ATOM 3101 N N . TYR A 1 388 ? -13.041 -7.799 22.609 1.00 89.19 388 TYR A N 1
ATOM 3102 C CA . TYR A 1 388 ? -14.453 -8.191 22.573 1.00 89.19 388 TYR A CA 1
ATOM 3103 C C . TYR A 1 388 ? -15.352 -7.045 22.076 1.00 89.19 388 TYR A C 1
ATOM 3105 O O . TYR A 1 388 ? -16.166 -7.254 21.174 1.00 89.19 388 TYR A O 1
ATOM 3113 N N . TYR A 1 389 ? -15.163 -5.818 22.580 1.00 86.44 389 TYR A N 1
ATOM 3114 C CA . TYR A 1 389 ? -15.907 -4.647 22.092 1.00 86.44 389 TYR A CA 1
ATOM 3115 C C . TYR A 1 389 ? -15.485 -4.213 20.679 1.00 86.44 389 TYR A C 1
ATOM 3117 O O . TYR A 1 389 ? -16.337 -3.822 19.881 1.00 86.44 389 TYR A O 1
ATOM 3125 N N . ALA A 1 390 ? -14.202 -4.347 20.326 1.00 86.62 390 ALA A N 1
ATOM 3126 C CA . ALA A 1 390 ? -13.684 -3.991 19.005 1.00 86.62 390 ALA A CA 1
ATOM 3127 C C . ALA A 1 390 ? -14.086 -4.966 17.876 1.00 86.62 390 ALA A C 1
ATOM 3129 O O . ALA A 1 390 ? -13.898 -4.640 16.700 1.00 86.62 390 ALA A O 1
ATOM 3130 N N . LYS A 1 391 ? -14.633 -6.147 18.215 1.00 86.62 391 LYS A N 1
ATOM 3131 C CA . LYS A 1 391 ? -15.236 -7.138 17.296 1.00 86.62 391 LYS A CA 1
ATOM 3132 C C . LYS A 1 391 ? -14.378 -7.465 16.063 1.00 86.62 391 LYS A C 1
ATOM 3134 O O . LYS A 1 391 ? -14.897 -7.638 14.965 1.00 86.62 391 LYS A O 1
ATOM 3139 N N . GLY A 1 392 ? -13.057 -7.523 16.232 1.00 87.88 392 GLY A N 1
ATOM 3140 C CA . GLY A 1 392 ? -12.122 -7.876 15.159 1.00 87.88 392 GLY A CA 1
ATOM 3141 C C . GLY A 1 392 ? -12.002 -6.859 14.018 1.00 87.88 392 GLY A C 1
ATOM 3142 O O . GLY A 1 392 ? -11.602 -7.238 12.921 1.00 87.88 392 GLY A O 1
ATOM 3143 N N . ILE A 1 393 ? -12.343 -5.582 14.232 1.00 92.06 393 ILE A N 1
ATOM 3144 C CA . ILE A 1 393 ? -12.210 -4.519 13.219 1.00 92.06 393 ILE A CA 1
ATOM 3145 C C . ILE A 1 393 ? -10.797 -3.893 13.303 1.00 92.06 393 ILE A C 1
ATOM 3147 O O . ILE A 1 393 ? -10.527 -3.176 14.272 1.00 92.06 393 ILE A O 1
ATOM 3151 N N . PRO A 1 394 ? -9.901 -4.081 12.304 1.00 93.31 394 PRO A N 1
ATOM 3152 C CA . PRO A 1 394 ? -8.527 -3.567 12.318 1.00 93.31 394 PRO A CA 1
ATOM 3153 C C . PRO A 1 394 ? -8.397 -2.083 12.663 1.00 93.31 394 PRO A C 1
ATOM 3155 O O . PRO A 1 394 ? -7.570 -1.727 13.500 1.00 93.31 394 PRO A O 1
ATOM 3158 N N . LEU A 1 395 ? -9.220 -1.216 12.057 1.00 92.25 395 LEU A N 1
ATOM 3159 C CA . LEU A 1 395 ? -9.184 0.227 12.324 1.00 92.25 395 LEU A CA 1
ATOM 3160 C C . LEU A 1 395 ? -9.437 0.545 13.803 1.00 92.25 395 LEU A C 1
ATOM 3162 O O . LEU A 1 395 ? -8.742 1.374 14.384 1.00 92.25 395 LEU A O 1
ATOM 3166 N N . LEU A 1 396 ? -10.423 -0.120 14.408 1.00 91.69 396 LEU A N 1
ATOM 3167 C CA . LEU A 1 396 ? -10.836 0.140 15.782 1.00 91.69 396 LEU A CA 1
ATOM 3168 C C . LEU A 1 396 ? -9.810 -0.410 16.781 1.00 91.69 396 LEU A C 1
ATOM 3170 O O . LEU A 1 396 ? -9.439 0.295 17.714 1.00 91.69 396 LEU A O 1
ATOM 3174 N N . LEU A 1 397 ? -9.275 -1.611 16.532 1.00 94.25 397 LEU A N 1
ATOM 3175 C CA . LEU A 1 397 ? -8.166 -2.193 17.302 1.00 94.25 397 LEU A CA 1
ATOM 3176 C C . LEU A 1 397 ? -6.923 -1.283 17.270 1.00 94.25 397 LEU A C 1
ATOM 3178 O O . LEU A 1 397 ? -6.334 -0.997 18.310 1.00 94.25 397 LEU A O 1
ATOM 3182 N N . LYS A 1 398 ? -6.561 -0.775 16.085 1.00 93.38 398 LYS A N 1
ATOM 3183 C CA . LYS A 1 398 ? -5.438 0.148 15.869 1.00 93.38 398 LYS A CA 1
ATOM 3184 C C . LYS A 1 398 ? -5.615 1.476 16.612 1.00 93.38 398 LYS A C 1
ATOM 3186 O O . LYS A 1 398 ? -4.713 1.900 17.331 1.00 93.38 398 LYS A O 1
ATOM 3191 N N . VAL A 1 399 ? -6.777 2.116 16.467 1.00 91.56 399 VAL A N 1
ATOM 3192 C CA . VAL A 1 399 ? -7.067 3.420 17.086 1.00 91.56 399 VAL A CA 1
ATOM 3193 C C . VAL A 1 399 ? -7.205 3.312 18.610 1.00 91.56 399 VAL A C 1
ATOM 3195 O O . VAL A 1 399 ? -6.616 4.124 19.322 1.00 91.56 399 VAL A O 1
ATOM 3198 N N . LEU A 1 400 ? -7.906 2.299 19.136 1.00 92.25 400 LEU A N 1
ATOM 3199 C CA . LEU A 1 400 ? -8.008 2.086 20.586 1.00 92.25 400 LEU A CA 1
ATOM 3200 C C . LEU A 1 400 ? -6.650 1.714 21.190 1.00 92.25 400 LEU A C 1
ATOM 3202 O O . LEU A 1 400 ? -6.243 2.330 22.173 1.00 92.25 400 LEU A O 1
ATOM 3206 N N . GLY A 1 401 ? -5.913 0.783 20.575 1.00 92.56 401 GLY A N 1
ATOM 3207 C CA . GLY A 1 401 ? -4.593 0.363 21.049 1.00 92.56 401 GLY A CA 1
ATOM 3208 C C . GLY A 1 401 ? -3.618 1.536 21.136 1.00 92.56 401 GLY A C 1
ATOM 3209 O O . GLY A 1 401 ? -3.094 1.828 22.208 1.00 92.56 401 GLY A O 1
ATOM 3210 N N . SER A 1 402 ? -3.459 2.305 20.056 1.00 90.88 402 SER A N 1
ATOM 3211 C CA . SER A 1 402 ? -2.567 3.473 20.061 1.00 90.88 402 SER A CA 1
ATOM 3212 C C . SER A 1 402 ? -3.101 4.680 20.848 1.00 90.88 402 SER A C 1
ATOM 3214 O O . SER A 1 402 ? -2.342 5.607 21.128 1.00 90.88 402 SER A O 1
ATOM 3216 N N . SER A 1 403 ? -4.368 4.669 21.273 1.00 91.06 403 SER A N 1
ATOM 3217 C CA . SER A 1 403 ? -4.903 5.608 22.270 1.00 91.06 403 SER A CA 1
ATOM 3218 C C . SER A 1 403 ? -4.635 5.175 23.720 1.00 91.06 403 SER A C 1
ATOM 3220 O O . SER A 1 403 ? -4.617 6.022 24.616 1.00 91.06 403 SER A O 1
ATOM 3222 N N . LEU A 1 404 ? -4.421 3.876 23.945 1.00 92.62 404 LEU A N 1
ATOM 3223 C CA . LEU A 1 404 ? -4.117 3.247 25.234 1.00 92.62 404 LEU A CA 1
ATOM 3224 C C . LEU A 1 404 ? -2.610 3.016 25.463 1.00 92.62 404 LEU A C 1
ATOM 3226 O O . LEU A 1 404 ? -2.194 2.669 26.573 1.00 92.62 404 LEU A O 1
ATOM 3230 N N . PHE A 1 405 ? -1.781 3.248 24.442 1.00 91.94 405 PHE A N 1
ATOM 3231 C CA . PHE A 1 405 ? -0.328 3.123 24.517 1.00 91.94 405 PHE A CA 1
ATOM 3232 C C . PHE A 1 405 ? 0.267 3.986 25.641 1.00 91.94 405 PHE A C 1
ATOM 3234 O O . PHE A 1 405 ? 0.058 5.199 25.703 1.00 91.94 405 PHE A O 1
ATOM 3241 N N . GLY A 1 406 ? 1.024 3.348 26.539 1.00 88.69 406 GLY A N 1
ATOM 3242 C CA . GLY A 1 406 ? 1.652 4.003 27.692 1.00 88.69 406 GLY A CA 1
ATOM 3243 C C . GLY A 1 406 ? 0.683 4.477 28.787 1.00 88.69 406 GLY A C 1
ATOM 3244 O O . GLY A 1 406 ? 1.111 5.195 29.690 1.00 88.69 406 GLY A O 1
ATOM 3245 N N . LYS A 1 407 ? -0.604 4.108 28.726 1.00 91.12 407 LYS A N 1
ATOM 3246 C CA . LYS A 1 407 ? -1.608 4.456 29.744 1.00 91.12 407 LYS A CA 1
ATOM 3247 C C . LYS A 1 407 ? -1.593 3.509 30.941 1.00 91.12 407 LYS A C 1
ATOM 3249 O O . LYS A 1 407 ? -1.238 2.341 30.820 1.00 91.12 407 LYS A O 1
ATOM 3254 N N . SER A 1 408 ? -2.021 4.018 32.094 1.00 92.62 408 SER A N 1
ATOM 3255 C CA . SER A 1 408 ? -2.146 3.247 33.336 1.00 92.62 408 SER A CA 1
ATOM 3256 C C . SER A 1 408 ? -3.341 2.284 33.318 1.00 92.62 408 SER A C 1
ATOM 3258 O O . SER A 1 408 ? -4.345 2.531 32.649 1.00 92.62 408 SER A O 1
ATOM 3260 N N . THR A 1 409 ? -3.294 1.217 34.124 1.00 92.62 409 THR A N 1
ATOM 3261 C CA . THR A 1 409 ? -4.407 0.255 34.272 1.00 92.62 409 THR A CA 1
ATOM 3262 C C . THR A 1 409 ? -5.732 0.905 34.698 1.00 92.62 409 THR A C 1
ATOM 3264 O O . THR A 1 409 ? -6.795 0.390 34.362 1.00 92.62 409 THR A O 1
ATOM 3267 N N . LEU A 1 410 ? -5.695 2.046 35.397 1.00 92.56 410 LEU A N 1
ATOM 3268 C CA . LEU A 1 410 ? -6.887 2.820 35.772 1.00 92.56 410 LEU A CA 1
ATOM 3269 C C . LEU A 1 410 ? -7.518 3.546 34.573 1.00 92.56 410 LEU A C 1
ATOM 3271 O O . LEU A 1 410 ? -8.740 3.574 34.443 1.00 92.56 410 LEU A O 1
ATOM 3275 N N . GLU A 1 411 ? -6.702 4.104 33.676 1.00 91.31 411 GLU A N 1
ATOM 3276 C CA . GLU A 1 411 ? -7.179 4.725 32.432 1.00 91.31 411 GLU A CA 1
ATOM 3277 C C . GLU A 1 411 ? -7.705 3.677 31.444 1.00 91.31 411 GLU A C 1
ATOM 3279 O O . GLU A 1 411 ? -8.713 3.912 30.777 1.00 91.31 411 GLU A O 1
ATOM 3284 N N . TRP A 1 412 ? -7.071 2.501 31.392 1.00 93.75 412 TRP A N 1
ATOM 3285 C CA . TRP A 1 412 ? -7.580 1.351 30.642 1.00 93.75 412 TRP A CA 1
ATOM 3286 C C . TRP A 1 412 ? -8.953 0.909 31.151 1.00 93.75 412 TRP A C 1
ATOM 3288 O O . TRP A 1 412 ? -9.867 0.781 30.343 1.00 93.75 412 TRP A O 1
ATOM 3298 N N . LYS A 1 413 ? -9.125 0.740 32.473 1.00 92.56 413 LYS A N 1
ATOM 3299 C CA . LYS A 1 413 ? -10.422 0.383 33.073 1.00 92.56 413 LYS A CA 1
ATOM 3300 C C . LYS A 1 413 ? -11.513 1.383 32.704 1.00 92.56 413 LYS A C 1
ATOM 3302 O O . LYS A 1 413 ? -12.501 0.969 32.115 1.00 92.56 413 LYS A O 1
ATOM 3307 N N . ARG A 1 414 ? -11.272 2.689 32.882 1.00 90.06 414 ARG A N 1
ATOM 3308 C CA . ARG A 1 414 ? -12.216 3.729 32.435 1.00 90.06 414 ARG A CA 1
ATOM 3309 C C . ARG A 1 414 ? -12.550 3.617 30.942 1.00 90.06 414 ARG A C 1
ATOM 3311 O O . ARG A 1 414 ? -13.705 3.765 30.569 1.00 90.06 414 ARG A O 1
ATOM 3318 N N . THR A 1 415 ? -11.563 3.345 30.089 1.00 88.06 415 THR A N 1
ATOM 3319 C CA . THR A 1 415 ? -11.797 3.198 28.640 1.00 88.06 415 THR A CA 1
ATOM 3320 C C . THR A 1 415 ? -12.646 1.960 28.327 1.00 88.06 415 THR A C 1
ATOM 3322 O O . THR A 1 415 ? -13.489 2.011 27.437 1.00 88.06 415 THR A O 1
ATOM 3325 N N . VAL A 1 416 ? -12.475 0.862 29.073 1.00 89.12 416 VAL A N 1
ATOM 3326 C CA . VAL A 1 416 ? -13.360 -0.311 28.994 1.00 89.12 416 VAL A CA 1
ATOM 3327 C C . VAL A 1 416 ? -14.763 0.039 29.491 1.00 89.12 416 VAL A C 1
ATOM 3329 O O . VAL A 1 416 ? -15.718 -0.258 28.783 1.00 89.12 416 VAL A O 1
ATOM 3332 N N . ASP A 1 417 ? -14.904 0.714 30.635 1.00 88.12 417 ASP A N 1
ATOM 3333 C CA . ASP A 1 417 ? -16.196 1.168 31.173 1.00 88.12 417 ASP A CA 1
ATOM 3334 C C . ASP A 1 417 ? -16.947 2.048 30.151 1.00 88.12 417 ASP A C 1
ATOM 3336 O O . ASP A 1 417 ? -18.141 1.861 29.905 1.00 88.12 417 ASP A O 1
ATOM 3340 N N . GLU A 1 418 ? -16.239 2.966 29.487 1.00 84.62 418 GLU A N 1
ATOM 3341 C CA . GLU A 1 418 ? -16.767 3.803 28.404 1.00 84.62 418 GLU A CA 1
ATOM 3342 C C . GLU A 1 418 ? -17.152 2.981 27.155 1.00 84.62 418 GLU A C 1
ATOM 3344 O O . GLU A 1 418 ? -18.166 3.288 26.525 1.00 84.62 418 GLU A O 1
ATOM 3349 N N . LEU A 1 419 ? -16.427 1.904 26.818 1.00 83.88 419 LEU A N 1
ATOM 3350 C CA . LEU A 1 419 ? -16.819 0.956 25.760 1.00 83.88 419 LEU A CA 1
ATOM 3351 C C . LEU A 1 419 ? -18.085 0.162 26.124 1.00 83.88 419 LEU A C 1
ATOM 3353 O O . LEU A 1 419 ? -18.928 -0.027 25.250 1.00 83.88 419 LEU A O 1
ATOM 3357 N N . GLN A 1 420 ? -18.261 -0.261 27.385 1.00 81.12 420 GLN A N 1
ATOM 3358 C CA . GLN A 1 420 ? -19.460 -1.011 27.810 1.00 81.12 420 GLN A CA 1
ATOM 3359 C C . GLN A 1 420 ? -20.731 -0.154 27.721 1.00 81.12 420 GLN A C 1
ATOM 3361 O O . GLN A 1 420 ? -21.797 -0.648 27.362 1.00 81.12 420 GLN A O 1
ATOM 3366 N N . ASN A 1 421 ? -20.608 1.137 28.048 1.00 73.69 421 ASN A N 1
ATOM 3367 C CA . ASN A 1 421 ? -21.713 2.099 28.044 1.00 73.69 421 ASN A CA 1
ATOM 3368 C C . ASN A 1 421 ? -21.925 2.788 26.680 1.00 73.69 421 ASN A C 1
ATOM 3370 O O . ASN A 1 421 ? -22.899 3.521 26.500 1.00 73.69 421 ASN A O 1
ATOM 3374 N N . SER A 1 422 ? -21.033 2.572 25.710 1.00 65.94 422 SER A N 1
ATOM 3375 C CA . SER A 1 422 ? -21.166 3.120 24.359 1.00 65.94 422 SER A CA 1
ATOM 3376 C C . SER A 1 422 ? -22.197 2.343 23.539 1.00 65.94 422 SER A C 1
ATOM 3378 O O . SER A 1 422 ? -22.141 1.120 23.433 1.00 65.94 422 SER A O 1
ATOM 3380 N N . SER A 1 423 ? -23.096 3.052 22.850 1.00 62.41 423 SER A N 1
ATOM 3381 C CA . SER A 1 423 ? -23.920 2.438 21.800 1.00 62.41 423 SER A CA 1
ATOM 3382 C C . SER A 1 423 ? -23.021 1.816 20.720 1.00 62.41 423 SER A C 1
ATOM 3384 O O . SER A 1 423 ? -22.084 2.472 20.265 1.00 62.41 423 SER A O 1
ATOM 3386 N N . PHE A 1 424 ? -23.319 0.584 20.287 1.00 63.25 424 PHE A N 1
ATOM 3387 C CA . PHE A 1 424 ? -22.435 -0.308 19.505 1.00 63.25 424 PHE A CA 1
ATOM 3388 C C . PHE A 1 424 ? -21.999 0.166 18.092 1.00 63.25 424 PHE A C 1
ATOM 3390 O O . PHE A 1 424 ? -21.457 -0.623 17.315 1.00 63.25 424 PHE A O 1
ATOM 3397 N N . GLY A 1 425 ? -22.219 1.429 17.724 1.00 73.19 425 GLY A N 1
ATOM 3398 C CA . GLY A 1 425 ? -21.750 2.002 16.464 1.00 73.19 425 GLY A CA 1
ATOM 3399 C C . GLY A 1 425 ? -20.238 2.250 16.469 1.00 73.19 425 GLY A C 1
ATOM 3400 O O . GLY A 1 425 ? -19.713 2.896 17.373 1.00 73.19 425 GLY A O 1
ATOM 3401 N N . ILE A 1 426 ? -19.545 1.810 15.410 1.00 81.81 426 ILE A N 1
ATOM 3402 C CA . ILE A 1 426 ? -18.077 1.921 15.254 1.00 81.81 426 ILE A CA 1
ATOM 3403 C C . ILE A 1 426 ? -17.574 3.349 15.525 1.00 81.81 426 ILE A C 1
ATOM 3405 O O . ILE A 1 426 ? -16.561 3.536 16.192 1.00 81.81 426 ILE A O 1
ATOM 3409 N N . ILE A 1 427 ? -18.306 4.361 15.051 1.00 81.56 427 ILE A N 1
ATOM 3410 C CA . ILE A 1 427 ? -17.938 5.774 15.212 1.00 81.56 427 ILE A CA 1
ATOM 3411 C C . ILE A 1 427 ? -17.952 6.212 16.681 1.00 81.56 427 ILE A C 1
ATOM 3413 O O . ILE A 1 427 ? -17.069 6.960 17.081 1.00 81.56 427 ILE A O 1
ATOM 3417 N N . GLU A 1 428 ? -18.902 5.752 17.498 1.00 82.38 428 GLU A N 1
ATOM 3418 C CA . GLU A 1 428 ? -18.947 6.130 18.918 1.00 82.38 428 GLU A CA 1
ATOM 3419 C C . GLU A 1 428 ? -17.780 5.491 19.688 1.00 82.38 428 GLU A C 1
ATOM 3421 O O . GLU A 1 428 ? -17.131 6.171 20.478 1.00 82.38 428 GLU A O 1
ATOM 3426 N N . MET A 1 429 ? -17.408 4.246 19.362 1.00 82.81 429 MET A N 1
ATOM 3427 C CA . MET A 1 429 ? -16.210 3.604 19.924 1.00 82.81 429 MET A CA 1
ATOM 3428 C C . MET A 1 429 ? -14.905 4.298 19.483 1.00 82.81 429 MET A C 1
ATOM 3430 O O . MET A 1 429 ? -13.976 4.418 20.280 1.00 82.81 429 MET A O 1
ATOM 3434 N N . LEU A 1 430 ? -14.835 4.835 18.255 1.00 86.25 430 LEU A N 1
ATOM 3435 C CA . LEU A 1 430 ? -13.709 5.677 17.818 1.00 86.25 430 LEU A CA 1
ATOM 3436 C C . LEU A 1 430 ? -13.638 7.015 18.587 1.00 86.25 430 LEU A C 1
ATOM 3438 O O . LEU A 1 430 ? -12.544 7.535 18.805 1.00 86.25 430 LEU A O 1
ATOM 3442 N N . ARG A 1 431 ? -14.759 7.584 19.061 1.00 87.00 431 ARG A N 1
ATOM 3443 C CA . ARG A 1 431 ? -14.749 8.883 19.775 1.00 87.00 431 ARG A CA 1
ATOM 3444 C C . ARG A 1 431 ? -13.967 8.856 21.087 1.00 87.00 431 ARG A C 1
ATOM 3446 O O . ARG A 1 431 ? -13.465 9.904 21.493 1.00 87.00 431 ARG A O 1
ATOM 3453 N N . LEU A 1 432 ? -13.778 7.690 21.703 1.00 82.31 432 LEU A N 1
ATOM 3454 C CA . LEU A 1 432 ? -12.974 7.537 22.921 1.00 82.31 432 LEU A CA 1
ATOM 3455 C C . LEU A 1 432 ? -11.504 7.959 22.700 1.00 82.31 432 LEU A C 1
ATOM 3457 O O . LEU A 1 432 ? -10.891 8.608 23.556 1.00 82.31 432 LEU A O 1
ATOM 3461 N N . SER A 1 433 ? -10.949 7.712 21.504 1.00 84.06 433 SER A N 1
ATOM 3462 C CA . SER A 1 433 ? -9.605 8.199 21.163 1.00 84.06 433 SER A CA 1
ATOM 3463 C C . SER A 1 433 ? -9.550 9.710 20.938 1.00 84.06 433 SER A C 1
ATOM 3465 O O . SER A 1 433 ? -8.501 10.309 21.148 1.00 84.06 433 SER A O 1
ATOM 3467 N N . PHE A 1 434 ? -10.662 10.337 20.531 1.00 87.50 434 PHE A N 1
ATOM 3468 C CA . PHE A 1 434 ? -10.769 11.793 20.376 1.00 87.50 434 PHE A CA 1
ATOM 3469 C C . PHE A 1 434 ? -10.961 12.505 21.726 1.00 87.50 434 PHE A C 1
ATOM 3471 O O . PHE A 1 434 ? -10.335 13.536 21.969 1.00 87.50 434 PHE A O 1
ATOM 3478 N N . HIS A 1 435 ? -11.776 11.957 22.635 1.00 86.12 435 HIS A N 1
ATOM 3479 C CA . HIS A 1 435 ? -11.977 12.535 23.972 1.00 86.12 435 HIS A CA 1
ATOM 3480 C C . HIS A 1 435 ? -10.658 12.643 24.756 1.00 86.12 435 HIS A C 1
ATOM 3482 O O . HIS A 1 435 ? -10.417 13.648 25.425 1.00 86.12 435 HIS A O 1
ATOM 3488 N N . SER A 1 436 ? -9.770 11.657 24.597 1.00 84.31 436 SER A N 1
ATOM 3489 C CA . SER A 1 436 ? -8.458 11.582 25.252 1.00 84.31 436 SER A CA 1
ATOM 3490 C C . SER A 1 436 ? -7.325 12.369 24.557 1.00 84.31 436 SER A C 1
ATOM 3492 O O . SER A 1 436 ? -6.156 12.184 24.908 1.00 84.31 436 SER A O 1
ATOM 3494 N N . LEU A 1 437 ? -7.630 13.234 23.581 1.00 88.56 437 LEU A N 1
ATOM 3495 C CA . LEU A 1 437 ? -6.699 14.219 22.999 1.00 88.56 437 LEU A CA 1
ATOM 3496 C C . LEU A 1 437 ? -6.626 15.512 23.837 1.00 88.56 437 LEU A C 1
ATOM 3498 O O . LEU A 1 437 ? -7.577 15.853 24.541 1.00 88.56 437 LEU A O 1
ATOM 3502 N N . SER A 1 438 ? -5.542 16.288 23.709 1.00 89.25 438 SER A N 1
ATOM 3503 C CA . SER A 1 438 ? -5.499 17.685 24.188 1.00 89.25 438 SER A CA 1
ATOM 3504 C C . SER A 1 438 ? -6.461 18.568 23.382 1.00 89.25 438 SER A C 1
ATOM 3506 O O . SER A 1 438 ? -6.788 18.246 22.242 1.00 89.25 438 SER A O 1
ATOM 3508 N N . ASP A 1 439 ? -6.905 19.708 23.911 1.00 87.69 439 ASP A N 1
ATOM 3509 C CA . ASP A 1 439 ? -7.867 20.550 23.178 1.00 87.69 439 ASP A CA 1
ATOM 3510 C C . ASP A 1 439 ? -7.252 21.211 21.929 1.00 87.69 439 ASP A C 1
ATOM 3512 O O . ASP A 1 439 ? -7.943 21.400 20.927 1.00 87.69 439 ASP A O 1
ATOM 3516 N N . LYS A 1 440 ? -5.926 21.420 21.919 1.00 87.44 440 LYS A N 1
ATOM 3517 C CA . LYS A 1 440 ? -5.158 21.755 20.706 1.00 87.44 440 LYS A CA 1
ATOM 3518 C C . LYS A 1 440 ? -5.229 20.636 19.662 1.00 87.44 440 LYS A C 1
ATOM 3520 O O . LYS A 1 440 ? -5.554 20.895 18.506 1.00 87.44 440 LYS A O 1
ATOM 3525 N N . GLN A 1 441 ? -4.983 19.390 20.070 1.00 91.06 441 GLN A N 1
ATOM 3526 C CA . GLN A 1 441 ? -5.064 18.213 19.197 1.00 91.06 441 GLN A CA 1
ATOM 3527 C C . GLN A 1 441 ? -6.492 17.986 18.683 1.00 91.06 441 GLN A C 1
ATOM 3529 O O . GLN A 1 441 ? -6.661 17.666 17.509 1.00 91.06 441 GLN A O 1
ATOM 3534 N N . LYS A 1 442 ? -7.521 18.204 19.516 1.00 91.25 442 LYS A N 1
ATOM 3535 C CA . LYS A 1 442 ? -8.936 18.163 19.111 1.00 91.25 442 LYS A CA 1
ATOM 3536 C C . LYS A 1 442 ? -9.243 19.223 18.049 1.00 91.25 442 LYS A C 1
ATOM 3538 O O . LYS A 1 442 ? -9.848 18.897 17.029 1.00 91.25 442 LYS A O 1
ATOM 3543 N N . ALA A 1 443 ? -8.799 20.465 18.254 1.00 88.94 443 ALA A N 1
ATOM 3544 C CA . ALA A 1 443 ? -8.985 21.551 17.294 1.00 88.94 443 ALA A CA 1
ATOM 3545 C C . ALA A 1 443 ? -8.256 21.278 15.966 1.00 88.94 443 ALA A C 1
ATOM 3547 O O . ALA A 1 443 ? -8.854 21.424 14.901 1.00 88.94 443 ALA A O 1
ATOM 3548 N N . LEU A 1 444 ? -6.998 20.823 16.013 1.00 90.88 444 LEU A N 1
ATOM 3549 C CA . LEU A 1 444 ? -6.230 20.439 14.823 1.00 90.88 444 LEU A CA 1
ATOM 3550 C C . LEU A 1 444 ? -6.895 19.276 14.072 1.00 90.88 444 LEU A C 1
ATOM 3552 O O . LEU A 1 444 ? -7.071 19.351 12.858 1.00 90.88 444 LEU A O 1
ATOM 3556 N N . PHE A 1 445 ? -7.327 18.236 14.790 1.00 93.50 445 PHE A N 1
ATOM 3557 C CA . PHE A 1 445 ? -8.045 17.096 14.223 1.00 93.50 445 PHE A CA 1
ATOM 3558 C C . PHE A 1 445 ? -9.316 17.530 13.482 1.00 93.50 445 PHE A C 1
ATOM 3560 O O . PHE A 1 445 ? -9.505 17.150 12.328 1.00 93.50 445 PHE A O 1
ATOM 3567 N N . LEU A 1 446 ? -10.163 18.356 14.109 1.00 91.69 446 LEU A N 1
ATOM 3568 C CA . LEU A 1 446 ? -11.397 18.842 13.485 1.00 91.69 446 LEU A CA 1
ATOM 3569 C C . LEU A 1 446 ? -11.107 19.733 12.270 1.00 91.69 446 LEU A C 1
ATOM 3571 O O . LEU A 1 446 ? -11.743 19.552 11.235 1.00 91.69 446 LEU A O 1
ATOM 3575 N N . LYS A 1 447 ? -10.109 20.628 12.343 1.00 89.12 447 LYS A N 1
ATOM 3576 C CA . LYS A 1 447 ? -9.675 21.426 11.184 1.00 89.12 447 LYS A CA 1
ATOM 3577 C C . LYS A 1 447 ? -9.257 20.532 10.011 1.00 89.12 447 LYS A C 1
ATOM 3579 O O . LYS A 1 447 ? -9.709 20.764 8.892 1.00 89.12 447 LYS A O 1
ATOM 3584 N N . ILE A 1 448 ? -8.448 19.495 10.251 1.00 89.31 448 ILE A N 1
ATOM 3585 C CA . ILE A 1 448 ? -8.019 18.570 9.189 1.00 89.31 448 ILE A CA 1
ATOM 3586 C C . ILE A 1 448 ? -9.223 17.808 8.620 1.00 89.31 448 ILE A C 1
ATOM 3588 O O . ILE A 1 448 ? -9.433 17.862 7.411 1.00 89.31 448 ILE A O 1
ATOM 3592 N N . ALA A 1 449 ? -10.048 17.186 9.471 1.00 88.81 449 ALA A N 1
ATOM 3593 C CA . ALA A 1 449 ? -11.211 16.384 9.071 1.00 88.81 449 ALA A CA 1
ATOM 3594 C C . ALA A 1 449 ? -12.283 17.160 8.282 1.00 88.81 449 ALA A C 1
ATOM 3596 O O . ALA A 1 449 ? -13.052 16.555 7.532 1.00 88.81 449 ALA A O 1
ATOM 3597 N N . LEU A 1 450 ? -12.366 18.480 8.473 1.00 84.56 450 LEU A N 1
ATOM 3598 C CA . LEU A 1 450 ? -13.337 19.345 7.800 1.00 84.56 450 LEU A CA 1
ATOM 3599 C C . LEU A 1 450 ? -12.777 20.027 6.542 1.00 84.56 450 LEU A C 1
ATOM 3601 O O . LEU A 1 450 ? -13.545 20.224 5.602 1.00 84.56 450 LEU A O 1
ATOM 3605 N N . PHE A 1 451 ? -11.483 20.382 6.511 1.00 82.25 451 PHE A N 1
ATOM 3606 C CA . PHE A 1 451 ? -10.940 21.301 5.495 1.00 82.25 451 PHE A CA 1
ATOM 3607 C C . PHE A 1 451 ? -9.620 20.883 4.825 1.00 82.25 451 PHE A C 1
ATOM 3609 O O . PHE A 1 451 ? -9.352 21.364 3.728 1.00 82.25 451 PHE A O 1
ATOM 3616 N N . PHE A 1 452 ? -8.788 20.030 5.440 1.00 84.12 452 PHE A N 1
ATOM 3617 C CA . PHE A 1 452 ? -7.418 19.772 4.946 1.00 84.12 452 PHE A CA 1
ATOM 3618 C C . PHE A 1 452 ? -7.126 18.322 4.524 1.00 84.12 452 PHE A C 1
ATOM 3620 O O . PHE A 1 452 ? -5.993 18.023 4.148 1.00 84.12 452 PHE A O 1
ATOM 3627 N N . VAL A 1 453 ? -8.112 17.416 4.522 1.00 83.06 453 VAL A N 1
ATOM 3628 C CA . VAL A 1 453 ? -7.938 16.085 3.904 1.00 83.06 453 VAL A CA 1
ATOM 3629 C C . VAL A 1 453 ? -7.629 16.243 2.407 1.00 83.06 453 VAL A C 1
ATOM 3631 O O . VAL A 1 453 ? -8.378 16.884 1.677 1.00 83.06 453 VAL A O 1
ATOM 3634 N N . GLY A 1 454 ? -6.525 15.648 1.952 1.00 73.19 454 GLY A N 1
ATOM 3635 C CA . GLY A 1 454 ? -6.007 15.749 0.584 1.00 73.19 454 GLY A CA 1
ATOM 3636 C C . GLY A 1 454 ? -5.072 16.940 0.330 1.00 73.19 454 GLY A C 1
ATOM 3637 O O . GLY A 1 454 ? -4.457 16.997 -0.734 1.00 73.19 454 GLY A O 1
ATOM 3638 N N . MET A 1 455 ? -4.915 17.861 1.288 1.00 79.94 455 MET A N 1
ATOM 3639 C CA . MET A 1 455 ? -4.041 19.034 1.157 1.00 79.94 455 MET A CA 1
ATOM 3640 C C . MET A 1 455 ? -2.599 18.709 1.558 1.00 79.94 455 MET A C 1
ATOM 3642 O O . MET A 1 455 ? -2.363 17.921 2.475 1.00 79.94 455 MET A O 1
ATOM 3646 N N . GLU A 1 456 ? -1.617 19.345 0.911 1.00 78.75 456 GLU A N 1
ATOM 3647 C CA . GLU A 1 456 ? -0.203 19.193 1.279 1.00 78.75 456 GLU A CA 1
ATOM 3648 C C . GLU A 1 456 ? 0.041 19.673 2.723 1.00 78.75 456 GLU A C 1
ATOM 3650 O O . GLU A 1 456 ? -0.383 20.763 3.127 1.00 78.75 456 GLU A O 1
ATOM 3655 N N . LYS A 1 457 ? 0.773 18.873 3.500 1.00 83.94 457 LYS A N 1
ATOM 3656 C CA . LYS A 1 457 ? 1.165 19.139 4.888 1.00 83.94 457 LYS A CA 1
ATOM 3657 C C . LYS A 1 457 ? 1.828 20.512 5.051 1.00 83.94 457 LYS A C 1
ATOM 3659 O O . LYS A 1 457 ? 1.414 21.300 5.901 1.00 83.94 457 LYS A O 1
ATOM 3664 N N . ASN A 1 458 ? 2.809 20.824 4.201 1.00 80.94 458 ASN A N 1
ATOM 3665 C CA . ASN A 1 458 ? 3.580 22.072 4.270 1.00 80.94 458 ASN A CA 1
ATOM 3666 C C . ASN A 1 458 ? 2.724 23.306 3.941 1.00 80.94 458 ASN A C 1
ATOM 3668 O O . ASN A 1 458 ? 2.978 24.401 4.442 1.00 80.94 458 ASN A O 1
ATOM 3672 N N . TYR A 1 459 ? 1.717 23.141 3.079 1.00 80.62 459 TYR A N 1
ATOM 3673 C CA . TYR A 1 459 ? 0.748 24.184 2.745 1.00 80.62 459 TYR A CA 1
ATOM 3674 C C . TYR A 1 459 ? -0.256 24.389 3.890 1.00 80.62 459 TYR A C 1
ATOM 3676 O O . TYR A 1 459 ? -0.560 25.523 4.254 1.00 80.62 459 TYR A O 1
ATOM 3684 N N . THR A 1 460 ? -0.684 23.297 4.531 1.00 83.19 460 THR A N 1
ATOM 3685 C CA . THR A 1 460 ? -1.564 23.336 5.708 1.00 83.19 460 THR A CA 1
ATOM 3686 C C . THR A 1 460 ? -0.900 24.028 6.904 1.00 83.19 460 THR A C 1
ATOM 3688 O O . THR A 1 460 ? -1.543 24.876 7.518 1.00 83.19 460 THR A O 1
ATOM 3691 N N . SER A 1 461 ? 0.386 23.763 7.190 1.00 82.44 461 SER A N 1
ATOM 3692 C CA . SER A 1 461 ? 1.137 24.476 8.248 1.00 82.44 461 SER A CA 1
ATOM 3693 C C . SER A 1 461 ? 1.067 25.998 8.050 1.00 82.44 461 SER A C 1
ATOM 3695 O O . SER A 1 461 ? 0.645 26.740 8.938 1.00 82.44 461 SER A O 1
ATOM 3697 N N . LYS A 1 462 ? 1.354 26.457 6.821 1.00 82.19 462 LYS A N 1
ATOM 3698 C CA . LYS A 1 462 ? 1.347 27.880 6.439 1.00 82.19 462 LYS A CA 1
ATOM 3699 C C . LYS A 1 462 ? -0.029 28.538 6.559 1.00 82.19 462 LYS A C 1
ATOM 3701 O O . LYS A 1 462 ? -0.094 29.695 6.962 1.00 82.19 462 LYS A O 1
ATOM 3706 N N . ILE A 1 463 ? -1.115 27.833 6.223 1.00 82.31 463 ILE A N 1
ATOM 3707 C CA . ILE A 1 463 ? -2.485 28.358 6.383 1.00 82.31 463 ILE A CA 1
ATOM 3708 C C . ILE A 1 463 ? -2.868 28.486 7.858 1.00 82.31 463 ILE A C 1
ATOM 3710 O O . ILE A 1 463 ? -3.541 29.442 8.235 1.00 82.31 463 ILE A O 1
ATOM 3714 N N . LEU A 1 464 ? -2.462 27.534 8.701 1.00 79.50 464 LEU A N 1
ATOM 3715 C CA . LEU A 1 464 ? -2.872 27.515 10.104 1.00 79.50 464 LEU A CA 1
ATOM 3716 C C . LEU A 1 464 ? -2.205 28.602 10.959 1.00 79.50 464 LEU A C 1
ATOM 3718 O O . LEU A 1 464 ? -2.692 28.862 12.058 1.00 79.50 464 LEU A O 1
ATOM 3722 N N . GLY A 1 465 ? -1.140 29.244 10.464 1.00 62.25 465 GLY A N 1
ATOM 3723 C CA . GLY A 1 465 ? -0.474 30.378 11.121 1.00 62.25 465 GLY A CA 1
ATOM 3724 C C . GLY A 1 465 ? 0.260 30.027 12.422 1.00 62.25 465 GLY A C 1
ATOM 3725 O O . GLY A 1 465 ? 0.741 30.920 13.117 1.00 62.25 465 GLY A O 1
ATOM 3726 N N . ASP A 1 466 ? 0.339 28.739 12.754 1.00 60.44 466 ASP A N 1
ATOM 3727 C CA . ASP A 1 466 ? 1.100 28.208 13.881 1.00 60.44 466 ASP A CA 1
ATOM 3728 C C . ASP A 1 466 ? 2.608 28.344 13.609 1.00 60.44 466 ASP A C 1
ATOM 3730 O O . ASP A 1 466 ? 3.062 28.277 12.467 1.00 60.44 466 ASP A O 1
ATOM 3734 N N . SER A 1 467 ? 3.421 28.461 14.660 1.00 61.75 467 SER A N 1
ATOM 3735 C CA . SER A 1 467 ? 4.858 28.198 14.514 1.00 61.75 467 SER A CA 1
ATOM 3736 C C . SER A 1 467 ? 5.037 26.733 14.100 1.00 61.75 467 SER A C 1
ATOM 3738 O O . SER A 1 467 ? 4.513 25.876 14.812 1.00 61.75 467 SER A O 1
ATOM 3740 N N . ASP A 1 468 ? 5.780 26.422 13.031 1.00 58.78 468 ASP A N 1
ATOM 3741 C CA . ASP A 1 468 ? 5.823 25.064 12.443 1.00 58.78 468 ASP A CA 1
ATOM 3742 C C . ASP A 1 468 ? 6.069 23.942 13.476 1.00 58.78 468 ASP A C 1
ATOM 3744 O O . ASP A 1 468 ? 5.446 22.886 13.413 1.00 58.78 468 ASP A O 1
ATOM 3748 N N . LEU A 1 469 ? 6.897 24.194 14.500 1.00 60.66 469 LEU A N 1
ATOM 3749 C CA . LEU A 1 469 ? 7.164 23.266 15.612 1.00 60.66 469 LEU A CA 1
ATOM 3750 C C . LEU A 1 469 ? 5.901 22.836 16.391 1.00 60.66 469 LEU A C 1
ATOM 3752 O O . LEU A 1 469 ? 5.813 21.696 16.843 1.00 60.66 469 LEU A O 1
ATOM 3756 N N . SER A 1 470 ? 4.928 23.736 16.549 1.00 74.62 470 SER A N 1
ATOM 3757 C CA . SER A 1 470 ? 3.635 23.492 17.206 1.00 74.62 470 SER A CA 1
ATOM 3758 C C . SER A 1 470 ? 2.794 22.531 16.363 1.00 74.62 470 SER A C 1
ATOM 3760 O O . SER A 1 470 ? 2.457 21.439 16.831 1.00 74.62 470 SER A O 1
ATOM 3762 N N . PHE A 1 471 ? 2.568 22.879 15.090 1.00 83.25 471 PHE A N 1
ATOM 3763 C CA . PHE A 1 471 ? 1.826 22.063 14.126 1.00 83.25 471 PHE A CA 1
ATOM 3764 C C . PHE A 1 471 ? 2.446 20.669 13.950 1.00 83.25 471 PHE A C 1
ATOM 3766 O O . PHE A 1 471 ? 1.740 19.672 14.090 1.00 83.25 471 PHE A O 1
ATOM 3773 N N . GLU A 1 472 ? 3.762 20.580 13.732 1.00 84.44 472 GLU A N 1
ATOM 3774 C CA . GLU A 1 472 ? 4.489 19.309 13.612 1.00 84.44 472 GLU A CA 1
ATOM 3775 C C . GLU A 1 472 ? 4.346 18.436 14.866 1.00 84.44 472 GLU A C 1
ATOM 3777 O O . GLU A 1 472 ? 4.096 17.233 14.759 1.00 84.44 472 GLU A O 1
ATOM 3782 N N . SER A 1 473 ? 4.458 19.022 16.066 1.00 84.88 473 SER A N 1
ATOM 3783 C CA . SER A 1 473 ? 4.378 18.258 17.317 1.00 84.88 473 SER A CA 1
ATOM 3784 C C . SER A 1 473 ? 3.000 17.624 17.540 1.00 84.88 473 SER A C 1
ATOM 3786 O O . SER A 1 473 ? 2.919 16.434 17.863 1.00 84.88 473 SER A O 1
ATOM 3788 N N . GLU A 1 474 ? 1.920 18.376 17.305 1.00 89.00 474 GLU A N 1
ATOM 3789 C CA . GLU A 1 474 ? 0.547 17.909 17.515 1.00 89.00 474 GLU A CA 1
ATOM 3790 C C . GLU A 1 474 ? 0.078 17.006 16.361 1.00 89.00 474 GLU A C 1
ATOM 3792 O O . GLU A 1 474 ? -0.566 15.981 16.603 1.00 89.00 474 GLU A O 1
ATOM 3797 N N . LEU A 1 475 ? 0.485 17.288 15.115 1.00 88.00 475 LEU A N 1
ATOM 3798 C CA . LEU A 1 475 ? 0.274 16.392 13.974 1.00 88.00 475 LEU A CA 1
ATOM 3799 C C . LEU A 1 475 ? 0.975 15.043 14.196 1.00 88.00 475 LEU A C 1
ATOM 3801 O O . LEU A 1 475 ? 0.380 13.992 13.953 1.00 88.00 475 LEU A O 1
ATOM 3805 N N . ALA A 1 476 ? 2.194 15.041 14.744 1.00 85.56 476 ALA A N 1
ATOM 3806 C CA . ALA A 1 476 ? 2.885 13.814 15.122 1.00 85.56 476 ALA A CA 1
ATOM 3807 C C . ALA A 1 476 ? 2.174 13.054 16.258 1.00 85.56 476 ALA A C 1
ATOM 3809 O O . ALA A 1 476 ? 2.332 11.835 16.355 1.00 85.56 476 ALA A O 1
ATOM 3810 N N . VAL A 1 477 ? 1.399 13.714 17.134 1.00 87.44 477 VAL A N 1
ATOM 3811 C CA . VAL A 1 477 ? 0.513 13.015 18.091 1.00 87.44 477 VAL A CA 1
ATOM 3812 C C . VAL A 1 477 ? -0.674 12.385 17.364 1.00 87.44 477 VAL A C 1
ATOM 3814 O O . VAL A 1 477 ? -0.936 11.203 17.581 1.00 87.44 477 VAL A O 1
ATOM 3817 N N . LEU A 1 478 ? -1.353 13.111 16.469 1.00 90.50 478 LEU A N 1
ATOM 3818 C CA . LEU A 1 478 ? -2.473 12.570 15.683 1.00 90.50 478 LEU A CA 1
ATOM 3819 C C . LEU A 1 478 ? -2.047 11.381 14.800 1.00 90.50 478 LEU A C 1
ATOM 3821 O O . LEU A 1 478 ? -2.786 10.401 14.697 1.00 90.50 478 LEU A O 1
ATOM 3825 N N . GLY A 1 479 ? -0.829 11.427 14.249 1.00 84.81 479 GLY A N 1
ATOM 3826 C CA . GLY A 1 479 ? -0.192 10.315 13.542 1.00 84.81 479 GLY A CA 1
ATOM 3827 C C . GLY A 1 479 ? 0.042 9.094 14.432 1.00 84.81 479 GLY A C 1
ATOM 3828 O O . GLY A 1 479 ? -0.400 7.994 14.106 1.00 84.81 479 GLY A O 1
ATOM 3829 N N . ARG A 1 480 ? 0.656 9.282 15.610 1.00 84.12 480 ARG A N 1
ATOM 3830 C CA . ARG A 1 480 ? 0.852 8.202 16.600 1.00 84.12 480 ARG A CA 1
ATOM 3831 C C . ARG A 1 480 ? -0.469 7.609 17.098 1.00 84.12 480 ARG A C 1
ATOM 3833 O O . ARG A 1 480 ? -0.553 6.400 17.267 1.00 84.12 480 ARG A O 1
ATOM 3840 N N . ARG A 1 481 ? -1.516 8.425 17.260 1.00 85.31 481 ARG A N 1
ATOM 3841 C CA . ARG A 1 481 ? -2.890 7.991 17.591 1.00 85.31 481 ARG A CA 1
ATOM 3842 C C . ARG A 1 481 ? -3.612 7.280 16.437 1.00 85.31 481 ARG A C 1
ATOM 3844 O O . ARG A 1 481 ? -4.745 6.851 16.624 1.00 85.31 481 ARG A O 1
ATOM 3851 N N . CYS A 1 482 ? -2.989 7.160 15.262 1.00 85.69 482 CYS A N 1
ATOM 3852 C CA . CYS A 1 482 ? -3.585 6.595 14.048 1.00 85.69 482 CYS A CA 1
ATOM 3853 C C . CYS A 1 482 ? -4.851 7.337 13.562 1.00 85.69 482 CYS A C 1
ATOM 3855 O O . CYS A 1 482 ? -5.679 6.752 12.866 1.00 85.69 482 CYS A O 1
ATOM 3857 N N . LEU A 1 483 ? -4.990 8.621 13.920 1.00 88.75 483 LEU A N 1
ATOM 3858 C CA . LEU A 1 483 ? -6.123 9.481 13.556 1.00 88.75 483 LEU A CA 1
ATOM 3859 C C . LEU A 1 483 ? -5.879 10.306 12.289 1.00 88.75 483 LEU A C 1
ATOM 3861 O O . LEU A 1 483 ? -6.833 10.701 11.626 1.00 88.75 483 LEU A O 1
ATOM 3865 N N . VAL A 1 484 ? -4.615 10.563 11.960 1.00 89.38 484 VAL A N 1
ATOM 3866 C CA . VAL A 1 484 ? -4.176 11.214 10.719 1.00 89.38 484 VAL A CA 1
ATOM 3867 C C . VAL A 1 484 ? -3.041 10.387 10.130 1.00 89.38 484 VAL A C 1
ATOM 3869 O O . VAL A 1 484 ? -2.210 9.852 10.862 1.00 89.38 484 VAL A O 1
ATOM 3872 N N . THR A 1 485 ? -2.986 10.295 8.811 1.00 83.94 485 THR A N 1
ATOM 3873 C CA . THR A 1 485 ? -1.847 9.768 8.057 1.00 83.94 485 THR A CA 1
ATOM 3874 C C . THR A 1 485 ? -1.305 10.844 7.120 1.00 83.94 485 THR A C 1
ATOM 3876 O O . THR A 1 485 ? -1.951 11.861 6.871 1.00 83.94 485 THR A O 1
ATOM 3879 N N . ILE A 1 486 ? -0.087 10.641 6.627 1.00 73.06 486 ILE A N 1
ATOM 3880 C CA . ILE A 1 486 ? 0.513 11.456 5.570 1.00 73.06 486 ILE A CA 1
ATOM 3881 C C . ILE A 1 486 ? 0.785 10.492 4.415 1.00 73.06 486 ILE A C 1
ATOM 3883 O O . ILE A 1 486 ? 1.344 9.419 4.653 1.00 73.06 486 ILE A O 1
ATOM 3887 N N . ASP A 1 487 ? 0.330 10.823 3.208 1.00 64.00 487 ASP A N 1
ATOM 3888 C CA . ASP A 1 487 ? 0.576 9.998 2.022 1.00 64.00 487 ASP A CA 1
ATOM 3889 C C . ASP A 1 487 ? 1.978 10.240 1.423 1.00 64.00 487 ASP A C 1
ATOM 3891 O O . ASP A 1 487 ? 2.748 11.090 1.877 1.00 64.00 487 ASP A O 1
ATOM 3895 N N . TYR A 1 488 ? 2.327 9.481 0.382 1.00 59.88 488 TYR A N 1
ATOM 3896 C CA . TYR A 1 488 ? 3.616 9.604 -0.311 1.00 59.88 488 TYR A CA 1
ATOM 3897 C C . TYR A 1 488 ? 3.764 10.912 -1.117 1.00 59.88 488 TYR A C 1
ATOM 3899 O O . TYR A 1 488 ? 4.864 11.231 -1.560 1.00 59.88 488 TYR A O 1
ATOM 3907 N N . LEU A 1 489 ? 2.685 11.686 -1.286 1.00 61.06 489 LEU A N 1
ATOM 3908 C CA . LEU A 1 489 ? 2.681 13.029 -1.876 1.00 61.06 489 LEU A CA 1
ATOM 3909 C C . LEU A 1 489 ? 2.761 14.130 -0.800 1.00 61.06 489 LEU A C 1
ATOM 3911 O O . LEU A 1 489 ? 2.520 15.300 -1.103 1.00 61.06 489 LEU A O 1
ATOM 3915 N N . ASN A 1 490 ? 3.084 13.768 0.450 1.00 69.50 490 ASN A N 1
ATOM 3916 C CA . ASN A 1 490 ? 3.106 14.650 1.619 1.00 69.50 490 ASN A CA 1
ATOM 3917 C C . ASN A 1 490 ? 1.747 15.328 1.902 1.00 69.50 490 ASN A C 1
ATOM 3919 O O . ASN A 1 490 ? 1.694 16.449 2.413 1.00 69.50 490 ASN A O 1
ATOM 3923 N N . ARG A 1 491 ? 0.625 14.675 1.570 1.00 76.81 491 ARG A N 1
ATOM 3924 C CA . ARG A 1 491 ? -0.734 15.182 1.821 1.00 76.81 491 ARG A CA 1
ATOM 3925 C C . ARG A 1 491 ? -1.335 14.567 3.077 1.00 76.81 491 ARG A C 1
ATOM 3927 O O . ARG A 1 491 ? -1.104 13.402 3.398 1.00 76.81 491 ARG A O 1
ATOM 3934 N N . LEU A 1 492 ? -2.137 15.357 3.784 1.00 82.44 492 LEU A N 1
ATOM 3935 C CA . LEU A 1 492 ? -2.846 14.922 4.984 1.00 82.44 492 LEU A CA 1
ATOM 3936 C C . LEU A 1 492 ? -4.007 13.997 4.605 1.00 82.44 492 LEU A C 1
ATOM 3938 O O . LEU A 1 492 ? -4.889 14.373 3.836 1.00 82.44 492 LEU A O 1
ATOM 3942 N N . THR A 1 493 ? -4.038 12.796 5.172 1.00 84.25 493 THR A N 1
ATOM 3943 C CA . THR A 1 493 ? -5.069 11.783 4.913 1.00 84.25 493 THR A CA 1
ATOM 3944 C C . THR A 1 493 ? -5.721 11.308 6.212 1.00 84.25 493 THR A C 1
ATOM 3946 O O . THR A 1 493 ? -5.150 11.389 7.299 1.00 84.25 493 THR A O 1
ATOM 3949 N N . MET A 1 494 ? -6.961 10.832 6.107 1.00 89.00 494 MET A N 1
ATOM 3950 C CA . MET A 1 494 ? -7.744 10.258 7.202 1.00 89.00 494 MET A CA 1
ATOM 3951 C C . MET A 1 494 ? -8.615 9.132 6.643 1.00 89.00 494 MET A C 1
ATOM 3953 O O . MET A 1 494 ? -9.126 9.250 5.531 1.00 89.00 494 MET A O 1
ATOM 3957 N N . HIS A 1 495 ? -8.845 8.071 7.420 1.00 86.62 495 HIS A N 1
ATOM 3958 C CA . HIS A 1 495 ? -9.845 7.059 7.066 1.00 86.62 495 HIS A CA 1
ATOM 3959 C C . HIS A 1 495 ? -11.249 7.688 7.124 1.00 86.62 495 HIS A C 1
ATOM 3961 O O . HIS A 1 495 ? -11.555 8.423 8.061 1.00 86.62 495 HIS A O 1
ATOM 3967 N N . ASP A 1 496 ? -12.131 7.380 6.174 1.00 82.75 496 ASP A N 1
ATOM 3968 C CA . ASP A 1 496 ? -13.467 7.994 6.084 1.00 82.75 496 ASP A CA 1
ATOM 3969 C C . ASP A 1 496 ? -14.296 7.915 7.385 1.00 82.75 496 ASP A C 1
ATOM 3971 O O . ASP A 1 496 ? -14.879 8.914 7.780 1.00 82.75 496 ASP A O 1
ATOM 3975 N N . LEU A 1 497 ? -14.280 6.794 8.119 1.00 86.38 497 LEU A N 1
ATOM 3976 C CA . LEU A 1 497 ? -14.958 6.660 9.419 1.00 86.38 497 LEU A CA 1
ATOM 3977 C C . LEU A 1 497 ? -14.442 7.652 10.480 1.00 86.38 497 LEU A C 1
ATOM 3979 O O . LEU A 1 497 ? -15.190 8.062 11.368 1.00 86.38 497 LEU A O 1
ATOM 3983 N N . ILE A 1 498 ? -13.176 8.065 10.381 1.00 89.06 498 ILE A N 1
ATOM 3984 C CA . ILE A 1 498 ? -12.557 9.089 11.234 1.00 89.06 498 ILE A CA 1
ATOM 3985 C C . ILE A 1 498 ? -12.986 10.495 10.767 1.00 89.06 498 ILE A C 1
ATOM 3987 O O . ILE A 1 498 ? -13.262 11.363 11.597 1.00 89.06 498 ILE A O 1
ATOM 3991 N N . ILE A 1 499 ? -13.153 10.704 9.456 1.00 86.81 499 ILE A N 1
ATOM 3992 C CA . ILE A 1 499 ? -13.749 11.926 8.889 1.00 86.81 499 ILE A CA 1
ATOM 3993 C C . ILE A 1 499 ? -15.227 12.049 9.305 1.00 86.81 499 ILE A C 1
ATOM 3995 O O . ILE A 1 499 ? -15.659 13.113 9.746 1.00 86.81 499 ILE A O 1
ATOM 3999 N N . GLU A 1 500 ? -16.010 10.969 9.226 1.00 86.19 500 GLU A N 1
ATOM 4000 C CA . GLU A 1 500 ? -17.402 10.914 9.690 1.00 86.19 500 GLU A CA 1
ATOM 4001 C C . GLU A 1 500 ? -17.515 11.166 11.195 1.00 86.19 500 GLU A C 1
ATOM 4003 O O . GLU A 1 500 ? -18.421 11.883 11.627 1.00 86.19 500 GLU A O 1
ATOM 4008 N N . MET A 1 501 ? -16.582 10.636 11.993 1.00 90.19 501 MET A N 1
ATOM 4009 C CA . MET A 1 501 ? -16.468 10.951 13.415 1.00 90.19 501 MET A CA 1
ATOM 4010 C C . MET A 1 501 ? -16.275 12.458 13.633 1.00 90.19 501 MET A C 1
ATOM 4012 O O . MET A 1 501 ? -17.049 13.063 14.376 1.00 90.19 501 MET A O 1
ATOM 4016 N N . GLY A 1 502 ? -15.307 13.084 12.952 1.00 89.38 502 GLY A N 1
ATOM 4017 C CA . GLY A 1 502 ? -15.070 14.532 13.029 1.00 89.38 502 GLY A CA 1
ATOM 4018 C C . GLY A 1 502 ? -16.289 15.360 12.606 1.00 89.38 502 GLY A C 1
ATOM 4019 O O . GLY A 1 502 ? -16.721 16.253 13.337 1.00 89.38 502 GLY A O 1
ATOM 4020 N N . LYS A 1 503 ? -16.922 15.003 11.481 1.00 86.31 503 LYS A N 1
ATOM 4021 C CA . LYS A 1 503 ? -18.161 15.631 10.990 1.00 86.31 503 LYS A CA 1
ATOM 4022 C C . LYS A 1 503 ? -19.313 15.498 12.001 1.00 86.31 503 LYS A C 1
ATOM 4024 O O . LYS A 1 503 ? -20.032 16.472 12.226 1.00 86.31 503 LYS A O 1
ATOM 4029 N N . LYS A 1 504 ? -19.483 14.339 12.653 1.00 87.31 504 LYS A N 1
ATOM 4030 C CA . LYS A 1 504 ? -20.511 14.122 13.694 1.00 87.31 504 LYS A CA 1
ATOM 4031 C C . LYS A 1 504 ? -20.221 14.888 14.989 1.00 87.31 504 LYS A C 1
ATOM 4033 O O . LYS A 1 504 ? -21.163 15.419 15.573 1.00 87.31 504 LYS A O 1
ATOM 4038 N N . ILE A 1 505 ? -18.957 15.001 15.409 1.00 87.69 505 ILE A N 1
ATOM 4039 C CA . ILE A 1 505 ? -18.552 15.826 16.563 1.00 87.69 505 ILE A CA 1
ATOM 4040 C C . ILE A 1 505 ? -18.883 17.301 16.303 1.00 87.69 505 ILE A C 1
ATOM 4042 O O . ILE A 1 505 ? -19.595 17.913 17.099 1.00 87.69 505 ILE A O 1
ATOM 4046 N N . ASN A 1 506 ? -18.453 17.845 15.159 1.00 86.06 506 ASN A N 1
ATOM 4047 C CA . ASN A 1 506 ? -18.687 19.248 14.809 1.00 86.06 506 ASN A CA 1
ATOM 4048 C C . ASN A 1 506 ? -20.188 19.589 14.723 1.00 86.06 506 ASN A C 1
ATOM 4050 O O . ASN A 1 506 ? -20.606 20.654 15.177 1.00 86.06 506 ASN A O 1
ATOM 4054 N N . ARG A 1 507 ? -21.020 18.672 14.197 1.00 83.12 507 ARG A N 1
ATOM 4055 C CA . ARG A 1 507 ? -22.487 18.831 14.183 1.00 83.12 507 ARG A CA 1
ATOM 4056 C C . ARG A 1 507 ? -23.066 18.972 15.601 1.00 83.12 507 ARG A C 1
ATOM 4058 O O . ARG A 1 507 ? -23.841 19.897 15.815 1.00 83.12 507 ARG A O 1
ATOM 4065 N N . ARG A 1 508 ? -22.665 18.127 16.567 1.00 78.12 508 ARG A N 1
ATOM 4066 C CA . ARG A 1 508 ? -23.163 18.207 17.962 1.00 78.12 508 ARG A CA 1
ATOM 4067 C C . ARG A 1 508 ? -22.718 19.487 18.668 1.00 78.12 508 ARG A C 1
ATOM 4069 O O . ARG A 1 508 ? -23.553 20.194 19.222 1.00 78.12 508 ARG A O 1
ATOM 4076 N N . GLN A 1 509 ? -21.439 19.845 18.542 1.00 76.19 509 GLN A N 1
ATOM 4077 C CA . GLN A 1 509 ? -20.906 21.102 19.083 1.00 76.19 509 GLN A CA 1
ATOM 4078 C C . GLN A 1 509 ? -21.627 22.334 18.509 1.00 76.19 509 GLN A C 1
ATOM 4080 O O . GLN A 1 509 ? -21.863 23.300 19.229 1.00 76.19 509 GLN A O 1
ATOM 4085 N N . SER A 1 510 ? -22.044 22.285 17.238 1.00 60.03 510 SER A N 1
ATOM 4086 C CA . SER A 1 510 ? -22.820 23.359 16.603 1.00 60.03 510 SER A CA 1
ATOM 4087 C C . SER A 1 510 ? -24.269 23.444 17.105 1.00 60.03 510 SER A C 1
ATOM 4089 O O . SER A 1 510 ? -24.814 24.542 17.165 1.00 60.03 510 SER A O 1
ATOM 4091 N N . SER A 1 511 ? -24.901 22.319 17.469 1.00 58.41 511 SER A N 1
ATOM 4092 C CA . SER A 1 511 ? -26.259 22.304 18.042 1.00 58.41 511 SER A CA 1
ATOM 4093 C C . SER A 1 511 ? -26.300 22.634 19.537 1.00 58.41 511 SER A C 1
ATOM 4095 O O . SER A 1 511 ? -27.278 23.205 20.005 1.00 58.41 511 SER A O 1
ATOM 4097 N N . GLU A 1 512 ? -25.247 22.293 20.281 1.00 53.53 512 GLU A N 1
ATOM 4098 C CA . GLU A 1 512 ? -25.109 22.600 21.712 1.00 53.53 512 GLU A CA 1
ATOM 4099 C C . GLU A 1 512 ? -24.616 24.046 21.933 1.00 53.53 512 GLU A C 1
ATOM 4101 O O . GLU A 1 512 ? -24.988 24.693 22.908 1.00 53.53 512 GLU A O 1
ATOM 4106 N N . GLY A 1 513 ? -23.820 24.583 20.999 1.00 43.62 513 GLY A N 1
ATOM 4107 C CA . GLY A 1 513 ? -23.222 25.922 21.038 1.00 43.62 513 GLY A CA 1
ATOM 4108 C C . GLY A 1 513 ? -24.004 27.015 20.299 1.00 43.62 513 GLY A C 1
ATOM 4109 O O . GLY A 1 513 ? -23.384 27.885 19.682 1.00 43.62 513 GLY A O 1
ATOM 4110 N N . ALA A 1 514 ? -25.340 26.983 20.329 1.00 39.62 514 ALA A N 1
ATOM 4111 C CA . ALA A 1 514 ? -26.213 27.972 19.684 1.00 39.62 514 ALA A CA 1
ATOM 4112 C C . ALA A 1 514 ? -26.212 29.336 20.418 1.00 39.62 514 ALA A C 1
ATOM 4114 O O . ALA A 1 514 ? -27.201 29.744 21.022 1.00 39.62 514 ALA A O 1
ATOM 4115 N N . GLY A 1 515 ? -25.073 30.031 20.362 1.00 41.62 515 GLY A N 1
ATOM 4116 C CA . GLY A 1 515 ? -24.845 31.347 20.960 1.00 41.62 515 GLY A CA 1
ATOM 4117 C C . GLY A 1 515 ? -23.825 32.160 20.161 1.00 41.62 515 GLY A C 1
ATOM 4118 O O . GLY A 1 515 ? -24.209 32.958 19.314 1.00 41.62 515 GLY A O 1
ATOM 4119 N N . GLU A 1 516 ? -22.528 31.953 20.418 1.00 34.38 516 GLU A N 1
ATOM 4120 C CA . GLU A 1 516 ? -21.495 32.939 20.039 1.00 34.38 516 GLU A CA 1
ATOM 4121 C C . GLU A 1 516 ? -20.351 32.389 19.157 1.00 34.38 516 GLU A C 1
ATOM 4123 O O . GLU A 1 516 ? -19.756 33.128 18.375 1.00 34.38 516 GLU A O 1
ATOM 4128 N N . CYS A 1 517 ? -20.037 31.089 19.221 1.00 35.41 517 CYS A N 1
ATOM 4129 C CA . CYS A 1 517 ? -18.774 30.565 18.667 1.00 35.41 517 CYS A CA 1
ATOM 4130 C C . CYS A 1 517 ? -18.814 30.230 17.157 1.00 35.41 517 CYS A C 1
ATOM 4132 O O . CYS A 1 517 ? -17.774 30.135 16.505 1.00 35.41 517 CYS A O 1
ATOM 4134 N N . SER A 1 518 ? -20.004 30.065 16.569 1.00 39.34 518 SER A N 1
ATOM 4135 C CA . SER A 1 518 ? -20.175 29.635 15.170 1.00 39.34 518 SER A CA 1
ATOM 4136 C C . SER A 1 518 ? -20.252 30.776 14.144 1.00 39.34 518 SER A C 1
ATOM 4138 O O . SER A 1 518 ? -20.172 30.505 12.947 1.00 39.34 518 SER A O 1
ATOM 4140 N N . GLN A 1 519 ? -20.377 32.043 14.569 1.00 36.88 519 GLN A N 1
ATOM 4141 C CA . GLN A 1 519 ? -20.544 33.182 13.649 1.00 36.88 519 GLN A CA 1
ATOM 4142 C C . GLN A 1 519 ? -19.252 33.954 13.326 1.00 36.88 519 GLN A C 1
ATOM 4144 O O . GLN A 1 519 ? -19.151 34.504 12.230 1.00 36.88 519 GLN A O 1
ATOM 4149 N N . HIS A 1 520 ? -18.248 33.988 14.215 1.00 33.22 520 HIS A N 1
ATOM 4150 C CA . HIS A 1 520 ? -17.030 34.791 13.990 1.00 33.22 520 HIS A CA 1
ATOM 4151 C C . HIS A 1 520 ? -16.249 34.375 12.730 1.00 33.22 520 HIS A C 1
ATOM 4153 O O . HIS A 1 520 ? -15.930 35.222 11.892 1.00 33.22 520 HIS A O 1
ATOM 4159 N N . TRP A 1 521 ? -16.023 33.073 12.533 1.00 41.69 521 TRP A N 1
ATOM 4160 C CA . TRP A 1 521 ? -15.228 32.554 11.410 1.00 41.69 521 TRP A CA 1
ATOM 4161 C C . TRP A 1 521 ? -15.861 32.772 10.024 1.00 41.69 521 TRP A C 1
ATOM 4163 O O . TRP A 1 521 ? -15.157 32.723 9.022 1.00 41.69 521 TRP A O 1
ATOM 4173 N N . PHE A 1 522 ? -17.162 33.077 9.939 1.00 34.59 522 PHE A N 1
ATOM 4174 C CA . PHE A 1 522 ? -17.810 33.454 8.674 1.00 34.59 522 PHE A CA 1
ATOM 4175 C C . PHE A 1 522 ? -17.624 34.936 8.295 1.00 34.59 522 PHE A C 1
ATOM 4177 O O . PHE A 1 522 ? -17.964 35.318 7.171 1.00 34.59 522 PHE A O 1
ATOM 4184 N N . HIS A 1 523 ? -17.110 35.778 9.201 1.00 32.53 523 HIS A N 1
ATOM 4185 C CA . HIS A 1 523 ? -17.117 37.234 9.034 1.00 32.53 523 HIS A CA 1
ATOM 4186 C C . HIS A 1 523 ? -15.741 37.909 8.939 1.00 32.53 523 HIS A C 1
ATOM 4188 O O . HIS A 1 523 ? -15.643 38.898 8.209 1.00 32.53 523 HIS A O 1
ATOM 4194 N N . GLU A 1 524 ? -14.689 37.417 9.603 1.00 28.16 524 GLU A N 1
ATOM 4195 C CA . GLU A 1 524 ? -13.389 38.119 9.594 1.00 28.16 524 GLU A CA 1
ATOM 4196 C C . GLU A 1 524 ? -12.581 37.923 8.296 1.00 28.16 524 GLU A C 1
ATOM 4198 O O . GLU A 1 524 ? -12.139 38.913 7.703 1.00 28.16 524 GLU A O 1
ATOM 4203 N N . ASP A 1 525 ? -12.472 36.697 7.769 1.00 37.84 525 ASP A N 1
ATOM 4204 C CA . ASP A 1 525 ? -11.723 36.438 6.521 1.00 37.84 525 ASP A CA 1
ATOM 4205 C C . ASP A 1 525 ? -12.373 37.054 5.271 1.00 37.84 525 ASP A C 1
ATOM 4207 O O . ASP A 1 525 ? -11.701 37.312 4.272 1.00 37.84 525 ASP A O 1
ATOM 4211 N N . ARG A 1 526 ? -13.660 37.431 5.334 1.00 31.72 526 ARG A N 1
ATOM 4212 C CA . ARG A 1 526 ? -14.390 38.072 4.220 1.00 31.72 526 ARG A CA 1
ATOM 4213 C C . ARG A 1 526 ? -13.818 39.433 3.780 1.00 31.72 526 ARG A C 1
ATOM 4215 O O . ARG A 1 526 ? -14.343 40.034 2.844 1.00 31.72 526 ARG A O 1
ATOM 4222 N N . ARG A 1 527 ? -12.764 39.935 4.441 1.00 31.05 527 ARG A N 1
ATOM 4223 C CA . ARG A 1 527 ? -12.036 41.169 4.091 1.00 31.05 527 ARG A CA 1
ATOM 4224 C C . ARG A 1 527 ? -10.598 40.961 3.592 1.00 31.05 527 ARG A C 1
ATOM 4226 O O . ARG A 1 527 ? -9.971 41.956 3.226 1.00 31.05 527 ARG A O 1
ATOM 4233 N N . ARG A 1 528 ? -10.058 39.734 3.539 1.00 34.50 528 ARG A N 1
ATOM 4234 C CA . ARG A 1 528 ? -8.719 39.457 2.974 1.00 34.50 528 ARG A CA 1
ATOM 4235 C C . ARG A 1 528 ? -8.702 38.137 2.197 1.00 34.50 528 ARG A C 1
ATOM 4237 O O . ARG A 1 528 ? -8.747 37.072 2.791 1.00 34.50 528 ARG A O 1
ATOM 4244 N N . HIS A 1 529 ? -8.500 38.257 0.883 1.00 32.50 529 HIS A N 1
ATOM 4245 C CA . HIS A 1 529 ? -8.611 37.217 -0.155 1.00 32.50 529 HIS A CA 1
ATOM 4246 C C . HIS A 1 529 ? -10.058 36.904 -0.564 1.00 32.50 529 HIS A C 1
ATOM 4248 O O . HIS A 1 529 ? -10.868 36.388 0.197 1.00 32.50 529 HIS A O 1
ATOM 4254 N N . VAL A 1 530 ? -10.377 37.238 -1.817 1.00 25.70 530 VAL A N 1
ATOM 4255 C CA . VAL A 1 530 ? -11.659 36.916 -2.451 1.00 25.70 530 VAL A CA 1
ATOM 4256 C C . VAL A 1 530 ? -11.598 35.475 -2.945 1.00 25.70 530 VAL A C 1
ATOM 4258 O O . VAL A 1 530 ? -10.780 35.166 -3.808 1.00 25.70 530 VAL A O 1
ATOM 4261 N N . TRP A 1 531 ? -12.479 34.616 -2.433 1.00 29.83 531 TRP A N 1
ATOM 4262 C CA . TRP A 1 531 ? -12.676 33.256 -2.938 1.00 29.83 531 TRP A CA 1
ATOM 4263 C C . TRP A 1 531 ? -13.956 33.202 -3.787 1.00 29.83 531 TRP A C 1
ATOM 4265 O O . TRP A 1 531 ? -15.048 33.346 -3.229 1.00 29.83 531 TRP A O 1
ATOM 4275 N N . PRO A 1 532 ? -13.874 33.026 -5.120 1.00 25.16 532 PRO A N 1
ATOM 4276 C CA . PRO A 1 532 ? -15.062 32.917 -5.961 1.00 25.16 532 PRO A CA 1
ATOM 4277 C C . PRO A 1 532 ? -15.864 31.639 -5.668 1.00 25.16 532 PRO A C 1
ATOM 4279 O O . PRO A 1 532 ? -15.309 30.546 -5.615 1.00 25.16 532 PRO A O 1
ATOM 4282 N N . ASN A 1 533 ? -17.174 31.812 -5.490 1.00 29.86 533 ASN A N 1
ATOM 4283 C CA . ASN A 1 533 ? -18.257 30.823 -5.562 1.00 29.86 533 ASN A CA 1
ATOM 4284 C C . ASN A 1 533 ? -17.948 29.390 -5.070 1.00 29.86 533 ASN A C 1
ATOM 4286 O O . ASN A 1 533 ? -17.816 28.458 -5.859 1.00 29.86 533 ASN A O 1
ATOM 4290 N N . PHE A 1 534 ? -17.971 29.194 -3.745 1.00 31.44 534 PHE A N 1
ATOM 4291 C CA . PHE A 1 534 ? -18.127 27.860 -3.128 1.00 31.44 534 PHE A CA 1
ATOM 4292 C C . PHE A 1 534 ? -19.334 27.757 -2.166 1.00 31.44 534 PHE A C 1
ATOM 4294 O O . PHE A 1 534 ? -19.554 26.716 -1.556 1.00 31.44 534 PHE A O 1
ATOM 4301 N N . GLN A 1 535 ? -20.132 28.827 -2.003 1.00 30.70 535 GLN A N 1
ATOM 4302 C CA . GLN A 1 535 ? -21.261 28.847 -1.051 1.00 30.70 535 GLN A CA 1
ATOM 4303 C C . GLN A 1 535 ? -22.606 28.377 -1.644 1.00 30.70 535 GLN A C 1
ATOM 4305 O O . GLN A 1 535 ? -23.492 28.013 -0.877 1.00 30.70 535 GLN A O 1
ATOM 4310 N N . GLU A 1 536 ? -22.779 28.367 -2.970 1.00 28.34 536 GLU A N 1
ATOM 4311 C CA . GLU A 1 536 ? -24.087 28.108 -3.608 1.00 28.34 536 GLU A CA 1
ATOM 4312 C C . GLU A 1 536 ? -24.503 26.625 -3.513 1.00 28.34 536 GLU A C 1
ATOM 4314 O O . GLU A 1 536 ? -25.609 26.322 -3.065 1.00 28.34 536 GLU A O 1
ATOM 4319 N N . ASN A 1 537 ? -23.578 25.689 -3.764 1.00 28.33 537 ASN A N 1
ATOM 4320 C CA . ASN A 1 537 ? -23.838 24.238 -3.704 1.00 28.33 537 ASN A CA 1
ATOM 4321 C C . ASN A 1 537 ? -24.165 23.702 -2.291 1.00 28.33 537 ASN A C 1
ATOM 4323 O O . ASN A 1 537 ? -24.500 22.530 -2.134 1.00 28.33 537 ASN A O 1
ATOM 4327 N N . LEU A 1 538 ? -24.057 24.532 -1.247 1.00 28.73 538 LEU A N 1
ATOM 4328 C CA . LEU A 1 538 ? -24.314 24.144 0.145 1.00 28.73 538 LEU A CA 1
ATOM 4329 C C . LEU A 1 538 ? -25.786 24.330 0.565 1.00 28.73 538 LEU A C 1
ATOM 4331 O O . LEU A 1 538 ? -26.160 23.908 1.657 1.00 28.73 538 LEU A O 1
ATOM 4335 N N . LEU A 1 539 ? -26.620 24.945 -0.286 1.00 26.50 539 LEU A N 1
ATOM 4336 C CA . LEU A 1 539 ? -28.043 25.191 -0.011 1.00 26.50 539 LEU A CA 1
ATOM 4337 C C . LEU A 1 539 ? -29.002 24.223 -0.724 1.00 26.50 539 LEU A C 1
ATOM 4339 O O . LEU A 1 539 ? -30.101 24.000 -0.216 1.00 26.50 539 LEU A O 1
ATOM 4343 N N . GLU A 1 540 ? -28.598 23.611 -1.841 1.00 25.66 540 GLU A N 1
ATOM 4344 C CA . GLU A 1 540 ? -29.447 22.664 -2.591 1.00 25.66 540 GLU A CA 1
ATOM 4345 C C . GLU A 1 540 ? -29.433 21.230 -2.029 1.00 25.66 540 GLU A C 1
ATOM 4347 O O . GLU A 1 540 ? -30.339 20.448 -2.307 1.00 25.66 540 GLU A O 1
ATOM 4352 N N . SER A 1 541 ? -28.494 20.892 -1.139 1.00 26.64 541 SER A N 1
ATOM 4353 C CA . SER A 1 541 ? -28.395 19.582 -0.463 1.00 26.64 541 SER A CA 1
ATOM 4354 C C . SER A 1 541 ? -29.495 19.306 0.584 1.00 26.64 541 SER A C 1
ATOM 4356 O O . SER A 1 541 ? -29.343 18.444 1.448 1.00 26.64 541 SER A O 1
ATOM 4358 N N . LYS A 1 542 ? -30.620 20.032 0.523 1.00 27.48 542 LYS A N 1
ATOM 4359 C CA . LYS A 1 542 ? -31.759 19.938 1.454 1.00 27.48 542 LYS A CA 1
ATOM 4360 C C . LYS A 1 542 ? -32.880 18.983 1.029 1.00 27.48 542 LYS A C 1
ATOM 4362 O O . LYS A 1 542 ? -33.889 18.901 1.725 1.00 27.48 542 LYS A O 1
ATOM 4367 N N . PHE A 1 543 ? -32.708 18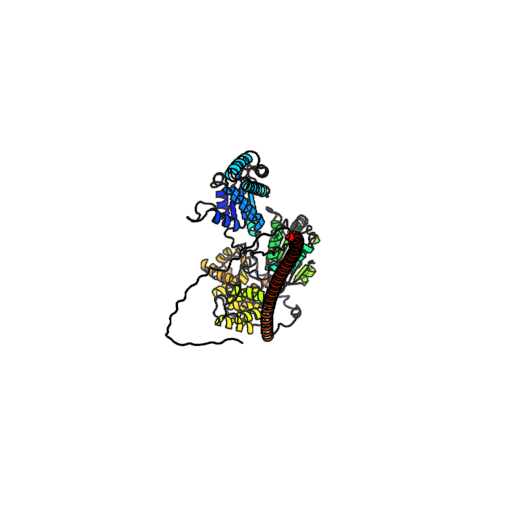.247 -0.067 1.00 28.98 543 PHE A N 1
ATOM 4368 C CA . PHE A 1 543 ? -33.589 17.145 -0.465 1.00 28.98 543 PHE A CA 1
ATOM 4369 C C . PHE A 1 543 ? -32.797 15.831 -0.565 1.00 28.98 543 PHE A C 1
ATOM 4371 O O . PHE A 1 543 ? -31.607 15.850 -0.861 1.00 28.98 543 PHE A O 1
ATOM 4378 N N . PHE A 1 544 ? -33.478 14.704 -0.313 1.00 27.64 544 PHE A N 1
ATOM 4379 C CA . PHE A 1 544 ? -32.932 13.336 -0.191 1.00 27.64 544 PHE A CA 1
ATOM 4380 C C . PHE A 1 544 ? -32.196 12.948 1.117 1.00 27.64 544 PHE A C 1
ATOM 4382 O O . PHE A 1 544 ? -31.394 12.020 1.121 1.00 27.64 544 PHE A O 1
ATOM 4389 N N . GLU A 1 545 ? -32.597 13.504 2.270 1.00 27.58 545 GLU A N 1
ATOM 4390 C CA . GLU A 1 545 ? -32.546 12.775 3.564 1.00 27.58 545 GLU A CA 1
ATOM 4391 C C . GLU A 1 545 ? -33.963 12.330 4.005 1.00 27.58 545 GLU A C 1
ATOM 4393 O O . GLU A 1 545 ? -34.424 12.595 5.113 1.00 27.58 545 GLU A O 1
ATOM 4398 N N . SER A 1 546 ? -34.689 11.635 3.120 1.00 27.56 546 SER A N 1
ATOM 4399 C CA . SER A 1 546 ? -35.927 10.921 3.470 1.00 27.56 546 SER A CA 1
ATOM 4400 C C . SER A 1 546 ? -36.162 9.723 2.546 1.00 27.56 546 SER A C 1
ATOM 4402 O O . SER A 1 546 ? -36.048 9.870 1.333 1.00 27.56 546 SER A O 1
ATOM 4404 N N . GLN A 1 547 ? -36.574 8.586 3.116 1.00 27.25 547 GLN A N 1
ATOM 4405 C CA . GLN A 1 547 ? -36.900 7.327 2.419 1.00 27.25 547 GLN A CA 1
ATOM 4406 C C . GLN A 1 547 ? -35.725 6.580 1.750 1.00 27.25 547 GLN A C 1
ATOM 4408 O O . GLN A 1 547 ? -35.794 6.185 0.590 1.00 27.25 547 GLN A O 1
ATOM 4413 N N . ALA A 1 548 ? -34.698 6.261 2.540 1.00 23.50 548 ALA A N 1
ATOM 4414 C CA . ALA A 1 548 ? -34.003 4.977 2.410 1.00 23.50 548 ALA A CA 1
ATOM 4415 C C . ALA A 1 548 ? -34.508 4.052 3.542 1.00 23.50 548 ALA A C 1
ATOM 4417 O O . ALA A 1 548 ? -34.600 4.532 4.678 1.00 23.50 548 ALA A O 1
ATOM 4418 N N . PRO A 1 549 ? -34.883 2.782 3.286 1.00 25.03 549 PRO A N 1
ATOM 4419 C CA . PRO A 1 549 ? -35.370 1.892 4.338 1.00 25.03 549 PRO A CA 1
ATOM 4420 C C . PRO A 1 549 ? -34.315 1.628 5.416 1.00 25.03 549 PRO A C 1
ATOM 4422 O O . PRO A 1 549 ? -33.140 1.422 5.114 1.00 25.03 549 PRO A O 1
ATOM 4425 N N . PHE A 1 550 ? -34.751 1.595 6.673 1.00 31.48 550 PHE A N 1
ATOM 4426 C CA . PHE A 1 550 ? -33.943 1.059 7.762 1.00 31.48 550 PHE A CA 1
ATOM 4427 C C . PHE A 1 550 ? -33.900 -0.479 7.698 1.00 31.48 550 PHE A C 1
ATOM 4429 O O . PHE A 1 550 ? -34.867 -1.118 7.292 1.00 31.48 550 PHE A O 1
ATOM 4436 N N . GLU A 1 551 ? -32.803 -1.020 8.236 1.00 34.09 551 GLU A N 1
ATOM 4437 C CA . GLU A 1 551 ? -32.685 -2.347 8.861 1.00 34.09 551 GLU A CA 1
ATOM 4438 C C . GLU A 1 551 ? -32.486 -3.648 8.045 1.00 34.09 551 GLU A C 1
ATOM 4440 O O . GLU A 1 551 ? -32.872 -3.818 6.896 1.00 34.09 551 GLU A O 1
ATOM 4445 N N . HIS A 1 552 ? -31.824 -4.579 8.752 1.00 31.22 552 HIS A N 1
ATOM 4446 C CA . HIS A 1 552 ? -31.717 -6.031 8.559 1.00 31.22 552 HIS A CA 1
ATOM 4447 C C . HIS A 1 552 ? -31.392 -6.599 7.157 1.00 31.22 552 HIS A C 1
ATOM 4449 O O . HIS A 1 552 ? -32.270 -7.045 6.424 1.00 31.22 552 HIS A O 1
ATOM 4455 N N . ASN A 1 553 ? -30.098 -6.862 6.900 1.00 32.28 553 ASN A N 1
ATOM 4456 C CA . ASN A 1 553 ? -29.509 -8.183 7.220 1.00 32.28 553 ASN A CA 1
ATOM 4457 C C . ASN A 1 553 ? -28.013 -8.309 6.857 1.00 32.28 553 ASN A C 1
ATOM 4459 O O . ASN A 1 553 ? -27.641 -8.173 5.696 1.00 32.28 553 ASN A O 1
ATOM 4463 N N . LEU A 1 554 ? -27.173 -8.653 7.847 1.00 33.94 554 LEU A N 1
ATOM 4464 C CA . LEU A 1 554 ? -25.840 -9.274 7.660 1.00 33.94 554 LEU A CA 1
ATOM 4465 C C . LEU A 1 554 ? -25.194 -9.772 8.974 1.00 33.94 554 LEU A C 1
ATOM 4467 O O . LEU A 1 554 ? -24.209 -10.504 8.930 1.00 33.94 554 LEU A O 1
ATOM 4471 N N . TYR A 1 555 ? -25.770 -9.449 10.140 1.00 33.62 555 TYR A N 1
ATOM 4472 C CA . TYR A 1 555 ? -25.475 -10.126 11.410 1.00 33.62 555 TYR A CA 1
ATOM 4473 C C . TYR A 1 555 ? -26.098 -11.532 11.433 1.00 33.62 555 TYR A C 1
ATOM 4475 O O . TYR A 1 555 ? -27.142 -11.758 12.039 1.00 33.62 555 TYR A O 1
ATOM 4483 N N . LEU A 1 556 ? -25.474 -12.481 10.733 1.00 33.41 556 LEU A N 1
ATOM 4484 C CA . LEU A 1 556 ? -25.778 -13.900 10.903 1.00 33.41 556 LEU A CA 1
ATOM 4485 C C . LEU A 1 556 ? -25.128 -14.397 12.202 1.00 33.41 556 LEU A C 1
ATOM 4487 O O . LEU A 1 556 ? -23.908 -14.349 12.341 1.00 33.41 556 LEU A O 1
ATOM 4491 N N . SER A 1 557 ? -25.970 -14.899 13.111 1.00 32.00 557 SER A N 1
ATOM 4492 C CA . SER A 1 557 ? -25.705 -15.226 14.525 1.00 32.00 557 SER A CA 1
ATOM 4493 C C . SER A 1 557 ? -25.404 -14.032 15.445 1.00 32.00 557 SER A C 1
ATOM 4495 O O . SER A 1 557 ? -24.569 -13.175 15.152 1.00 32.00 557 SER A O 1
ATOM 4497 N N . ASP A 1 558 ? -26.085 -14.008 16.595 1.00 33.81 558 ASP A N 1
ATOM 4498 C CA . ASP A 1 558 ? -25.754 -13.124 17.713 1.00 33.81 558 ASP A CA 1
ATOM 4499 C C . ASP A 1 558 ? -24.363 -13.463 18.275 1.00 33.81 558 ASP A C 1
ATOM 4501 O O . ASP A 1 558 ? -24.003 -14.643 18.367 1.00 33.81 558 ASP A O 1
ATOM 4505 N N . PRO A 1 559 ? -23.563 -12.463 18.689 1.00 42.25 559 PRO A N 1
ATOM 4506 C CA . PRO A 1 559 ? -22.252 -12.720 19.266 1.00 42.25 559 PRO A CA 1
ATOM 4507 C C . PRO A 1 559 ? -22.384 -13.479 20.601 1.00 42.25 559 PRO A C 1
ATOM 4509 O O . PRO A 1 559 ? -23.225 -13.116 21.429 1.00 42.25 559 PRO A O 1
ATOM 4512 N N . PRO A 1 560 ? -21.540 -14.497 20.862 1.00 43.84 560 PRO A N 1
ATOM 4513 C CA . PRO A 1 560 ? -21.567 -15.224 22.126 1.00 43.84 560 PRO A CA 1
ATOM 4514 C C . PRO A 1 560 ? -21.305 -14.270 23.294 1.00 43.84 560 PRO A C 1
ATOM 4516 O O . PRO A 1 560 ? -20.372 -13.466 23.260 1.00 43.84 560 PRO A O 1
ATOM 4519 N N . THR A 1 561 ? -22.115 -14.375 24.348 1.00 50.09 561 THR A N 1
ATOM 4520 C CA . THR A 1 561 ? -21.954 -13.550 25.552 1.00 50.09 561 THR A CA 1
ATOM 4521 C C . THR A 1 561 ? -20.585 -13.778 26.193 1.00 50.09 561 THR A C 1
ATOM 4523 O O . THR A 1 561 ? -20.014 -14.864 26.102 1.00 50.09 561 THR A O 1
ATOM 4526 N N . MET A 1 562 ? -20.055 -12.776 26.901 1.00 48.28 562 MET A N 1
ATOM 4527 C CA . MET A 1 562 ? -18.728 -12.848 27.537 1.00 48.28 562 MET A CA 1
ATOM 4528 C C . MET A 1 562 ? -18.551 -14.065 28.480 1.00 48.28 562 MET A C 1
ATOM 4530 O O . MET A 1 562 ? -17.442 -14.579 28.620 1.00 48.28 562 MET A O 1
ATOM 4534 N N . ALA A 1 563 ? -19.638 -14.604 29.048 1.00 47.16 563 ALA A N 1
ATOM 4535 C CA . ALA A 1 563 ? -19.626 -15.873 29.782 1.00 47.16 563 ALA A CA 1
ATOM 4536 C C . ALA A 1 563 ? -19.324 -17.093 28.883 1.00 47.16 563 ALA A C 1
ATOM 4538 O O . ALA A 1 563 ? -18.498 -17.928 29.248 1.00 47.16 563 ALA A O 1
ATOM 4539 N N . ILE A 1 564 ? -19.940 -17.171 27.696 1.00 53.06 564 ILE A N 1
ATOM 4540 C CA . ILE A 1 564 ? -19.660 -18.201 26.683 1.00 53.06 564 ILE A CA 1
ATOM 4541 C C . ILE A 1 564 ? -18.234 -18.032 26.147 1.00 53.06 564 ILE A C 1
ATOM 4543 O O . ILE A 1 564 ? -17.518 -19.022 26.021 1.00 53.06 564 ILE A O 1
ATOM 4547 N N . VAL A 1 565 ? -17.779 -16.794 25.905 1.00 51.53 565 VAL A N 1
ATOM 4548 C CA . VAL A 1 565 ? -16.392 -16.519 25.484 1.00 51.53 565 VAL A CA 1
ATOM 4549 C C . VAL A 1 565 ? -15.403 -17.096 26.503 1.00 51.53 565 VAL A C 1
ATOM 4551 O O . VAL A 1 565 ? -14.616 -17.968 26.136 1.00 51.53 565 VAL A O 1
ATOM 4554 N N . LYS A 1 566 ? -15.533 -16.751 27.793 1.00 50.62 566 LYS A N 1
ATOM 4555 C CA . LYS A 1 566 ? -14.689 -17.288 28.880 1.00 50.62 566 LYS A CA 1
ATOM 4556 C C . LYS A 1 566 ? -14.776 -18.815 29.037 1.00 50.62 566 LYS A C 1
ATOM 4558 O O . LYS A 1 566 ? -13.801 -19.448 29.441 1.00 50.62 566 LYS A O 1
ATOM 4563 N N . GLN A 1 567 ? -15.909 -19.438 28.702 1.00 52.62 567 GLN A N 1
ATOM 4564 C CA . GLN A 1 567 ? -16.022 -20.902 28.641 1.00 52.62 567 GLN A CA 1
ATOM 4565 C C . GLN A 1 567 ? -15.270 -21.488 27.435 1.00 52.62 567 GLN A C 1
ATOM 4567 O O . GLN A 1 567 ? -14.520 -22.449 27.603 1.00 52.62 567 GLN A O 1
ATOM 4572 N N . THR A 1 568 ? -15.391 -20.896 26.243 1.00 58.94 568 THR A N 1
ATOM 4573 C CA . THR A 1 568 ? -14.637 -21.338 25.054 1.00 58.94 568 THR A CA 1
ATOM 4574 C C . THR A 1 568 ? -13.133 -21.090 25.166 1.00 58.94 568 THR A C 1
ATOM 4576 O O . THR A 1 568 ? -12.358 -21.885 24.646 1.00 58.94 568 THR A O 1
ATOM 4579 N N . GLU A 1 569 ? -12.693 -20.054 25.884 1.00 57.31 569 GLU A N 1
ATOM 4580 C CA . GLU A 1 569 ? -11.278 -19.824 26.207 1.00 57.31 569 GLU A CA 1
ATOM 4581 C C . GLU A 1 569 ? -10.720 -20.945 27.094 1.00 57.31 569 GLU A C 1
ATOM 4583 O O . GLU A 1 569 ? -9.679 -21.518 26.771 1.00 57.31 569 GLU A O 1
ATOM 4588 N N . ARG A 1 570 ? -11.448 -21.339 28.151 1.00 58.91 570 ARG A N 1
ATOM 4589 C CA . ARG A 1 570 ? -11.081 -22.497 28.986 1.00 58.91 570 ARG A CA 1
ATOM 4590 C C . ARG A 1 570 ? -11.025 -23.794 28.179 1.00 58.91 570 ARG A C 1
ATOM 4592 O O . ARG A 1 570 ? -10.066 -24.544 28.323 1.00 58.91 570 ARG A O 1
ATOM 4599 N N . LEU A 1 571 ? -12.005 -24.037 27.305 1.00 60.38 571 LEU A N 1
ATOM 4600 C CA . LEU A 1 571 ? -12.011 -25.214 26.429 1.00 60.38 571 LEU A CA 1
ATOM 4601 C C . LEU A 1 571 ? -10.811 -25.218 25.468 1.00 60.38 571 LEU A C 1
ATOM 4603 O O . LEU A 1 571 ? -10.123 -26.228 25.389 1.00 60.38 571 LEU A O 1
ATOM 4607 N N . ARG A 1 572 ? -10.483 -24.091 24.821 1.00 65.00 572 ARG A N 1
ATOM 4608 C CA . ARG A 1 572 ? -9.290 -23.982 23.955 1.00 65.00 572 ARG A CA 1
ATOM 4609 C C . ARG A 1 572 ? -7.976 -24.173 24.715 1.00 65.00 572 ARG A C 1
ATOM 4611 O O . ARG A 1 572 ? -7.048 -24.744 24.152 1.00 65.00 572 ARG A O 1
ATOM 4618 N N . SER A 1 573 ? -7.888 -23.715 25.967 1.00 59.81 573 SER A N 1
ATOM 4619 C CA . SER A 1 573 ? -6.716 -23.957 26.824 1.00 59.81 573 SER A CA 1
ATOM 4620 C C . SER A 1 573 ? -6.531 -25.455 27.078 1.00 59.81 573 SER A C 1
ATOM 4622 O O . SER A 1 573 ? -5.449 -25.990 26.856 1.00 59.81 573 SER A O 1
ATOM 4624 N N . ILE A 1 574 ? -7.616 -26.150 27.435 1.00 66.19 574 ILE A N 1
ATOM 4625 C CA . ILE A 1 574 ? -7.622 -27.603 27.659 1.00 66.19 574 ILE A CA 1
ATOM 4626 C C . ILE A 1 574 ? -7.322 -28.365 26.353 1.00 66.19 574 ILE A C 1
ATOM 4628 O O . ILE A 1 574 ? -6.557 -29.322 26.365 1.00 66.19 574 ILE A O 1
ATOM 4632 N N . GLU A 1 575 ? -7.850 -27.931 25.204 1.00 67.62 575 GLU A N 1
ATOM 4633 C CA . GLU A 1 575 ? -7.512 -28.508 23.891 1.00 67.62 575 GLU A CA 1
ATOM 4634 C C . GLU A 1 575 ? -6.033 -28.319 23.510 1.00 67.62 575 GLU A C 1
ATOM 4636 O O . GLU A 1 575 ? -5.469 -29.166 22.816 1.00 67.62 575 GLU A O 1
ATOM 4641 N N . ALA A 1 576 ? -5.401 -27.217 23.926 1.00 66.06 576 ALA A N 1
ATOM 4642 C CA . ALA A 1 576 ? -3.979 -26.973 23.695 1.00 66.06 576 ALA A CA 1
ATOM 4643 C C . ALA A 1 576 ? -3.100 -27.856 24.599 1.00 66.06 576 ALA A C 1
ATOM 4645 O O . ALA A 1 576 ? -2.153 -28.472 24.109 1.00 66.06 576 ALA A O 1
ATOM 4646 N N . GLU A 1 577 ? -3.452 -27.983 25.881 1.00 70.50 577 GLU A N 1
ATOM 4647 C CA . GLU A 1 577 ? -2.802 -28.900 26.830 1.00 70.50 577 GLU A CA 1
ATOM 4648 C C . GLU A 1 577 ? -2.942 -30.367 26.391 1.00 70.50 577 GLU A C 1
ATOM 4650 O O . GLU A 1 577 ? -1.960 -31.110 26.401 1.00 70.50 577 GLU A O 1
ATOM 4655 N N . LEU A 1 578 ? -4.125 -30.777 25.916 1.00 69.94 578 LEU A N 1
ATOM 4656 C CA . LEU A 1 578 ? -4.351 -32.115 25.361 1.00 69.94 578 LEU A CA 1
ATOM 4657 C C . LEU A 1 578 ? -3.468 -32.385 24.136 1.00 69.94 578 LEU A C 1
ATOM 4659 O O . LEU A 1 578 ? -2.835 -33.435 24.078 1.00 69.94 578 LEU A O 1
ATOM 4663 N N . LYS A 1 579 ? -3.349 -31.439 23.195 1.00 73.94 579 LYS A N 1
ATOM 4664 C CA . LYS A 1 579 ? -2.466 -31.588 22.020 1.00 73.94 579 LYS A CA 1
ATOM 4665 C C . LYS A 1 579 ? -0.985 -31.670 22.398 1.00 73.94 579 LYS A C 1
ATOM 4667 O O . LYS A 1 579 ? -0.235 -32.391 21.742 1.00 73.94 579 LYS A O 1
ATOM 4672 N N . LEU A 1 580 ? -0.563 -30.970 23.454 1.00 72.62 580 LEU A N 1
ATOM 4673 C CA . LEU A 1 580 ? 0.793 -31.086 23.995 1.00 72.62 580 LEU A CA 1
ATOM 4674 C C . LEU A 1 580 ? 1.026 -32.493 24.574 1.00 72.62 580 LEU A C 1
ATOM 4676 O O . LEU A 1 580 ? 1.976 -33.169 24.184 1.00 72.62 580 LEU A O 1
ATOM 4680 N N . LEU A 1 581 ? 0.104 -32.972 25.416 1.00 70.38 581 LEU A N 1
ATOM 4681 C CA . LEU A 1 581 ? 0.140 -34.314 26.008 1.00 70.38 581 LEU A CA 1
ATOM 4682 C C . LEU A 1 581 ? 0.070 -35.436 24.959 1.00 70.38 581 LEU A C 1
ATOM 4684 O O . LEU A 1 581 ? 0.721 -36.469 25.123 1.00 70.38 581 LEU A O 1
ATOM 4688 N N . GLU A 1 582 ? -0.684 -35.258 23.872 1.00 74.12 582 GLU A N 1
ATOM 4689 C CA . GLU A 1 582 ? -0.722 -36.191 22.739 1.00 74.12 582 GLU A CA 1
ATOM 4690 C C . GLU A 1 582 ? 0.626 -36.248 22.006 1.00 74.12 582 GLU A C 1
ATOM 4692 O O . GLU A 1 582 ? 1.117 -37.345 21.722 1.00 74.12 582 GLU A O 1
ATOM 4697 N N . ALA A 1 583 ? 1.267 -35.098 21.767 1.00 70.38 583 ALA A N 1
ATOM 4698 C CA . ALA A 1 583 ? 2.593 -35.030 21.156 1.00 70.38 583 ALA A CA 1
ATOM 4699 C C . ALA A 1 583 ? 3.678 -35.666 22.049 1.00 70.38 583 ALA A C 1
ATOM 4701 O O . ALA A 1 583 ? 4.486 -36.460 21.564 1.00 70.38 583 ALA A O 1
ATOM 4702 N N . GLU A 1 584 ? 3.662 -35.401 23.358 1.00 70.44 584 GLU A N 1
ATOM 4703 C CA . GLU A 1 584 ? 4.553 -36.052 24.329 1.00 70.44 584 GLU A CA 1
ATOM 4704 C C . GLU A 1 584 ? 4.334 -37.572 24.372 1.00 70.44 584 GLU A C 1
ATOM 4706 O O . GLU A 1 584 ? 5.294 -38.344 24.304 1.00 70.44 584 GLU A O 1
ATOM 4711 N N . ASN A 1 585 ? 3.077 -38.031 24.378 1.00 65.62 585 ASN A N 1
ATOM 4712 C CA . ASN A 1 585 ? 2.751 -39.457 24.280 1.00 65.62 585 ASN A CA 1
ATOM 4713 C C . ASN A 1 585 ? 3.238 -40.080 22.964 1.00 65.62 585 ASN A C 1
ATOM 4715 O O . ASN A 1 585 ? 3.672 -41.234 22.958 1.00 65.62 585 ASN A O 1
ATOM 4719 N N . GLN A 1 586 ? 3.190 -39.350 21.848 1.00 73.75 586 GLN A N 1
ATOM 4720 C CA . GLN A 1 586 ? 3.709 -39.825 20.566 1.00 73.75 586 GLN A CA 1
ATOM 4721 C C . GLN A 1 586 ? 5.242 -39.947 20.586 1.00 73.75 586 GLN A C 1
ATOM 4723 O O . GLN A 1 586 ? 5.773 -40.950 20.103 1.00 73.75 586 GLN A O 1
ATOM 4728 N N . ILE A 1 587 ? 5.950 -38.996 21.207 1.00 73.62 587 ILE A N 1
ATOM 4729 C CA . ILE A 1 587 ? 7.408 -39.055 21.412 1.00 73.62 587 ILE A CA 1
ATOM 4730 C C . ILE A 1 587 ? 7.784 -40.246 22.306 1.00 73.62 587 ILE A C 1
ATOM 4732 O O . ILE A 1 587 ? 8.641 -41.043 21.923 1.00 73.62 587 ILE A O 1
ATOM 4736 N N . LEU A 1 588 ? 7.103 -40.432 23.442 1.00 72.12 588 LEU A N 1
ATOM 4737 C CA . LEU A 1 588 ? 7.333 -41.555 24.363 1.00 72.12 588 LEU A CA 1
ATOM 4738 C C . LEU A 1 588 ? 7.067 -42.916 23.697 1.00 72.12 588 LEU A C 1
ATOM 4740 O O . LEU A 1 588 ? 7.855 -43.851 23.847 1.00 72.12 588 LEU A O 1
ATOM 4744 N N . ARG A 1 589 ? 6.001 -43.033 22.891 1.00 72.19 589 ARG A N 1
ATOM 4745 C CA . ARG A 1 589 ? 5.735 -44.238 22.081 1.00 72.19 589 ARG A CA 1
ATOM 4746 C C . ARG A 1 589 ? 6.843 -44.487 21.058 1.00 72.19 589 ARG A C 1
ATOM 4748 O O . ARG 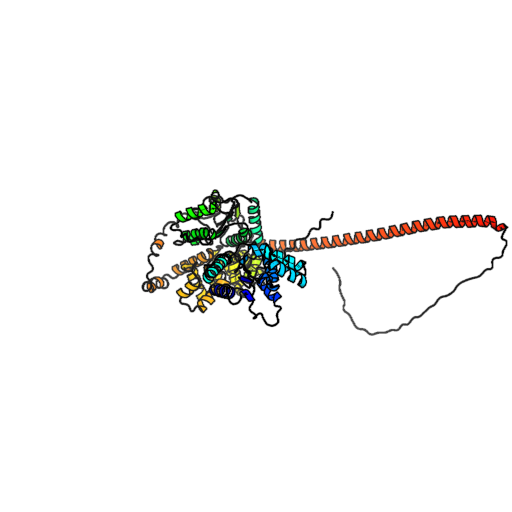A 1 589 ? 7.265 -45.630 20.897 1.00 72.19 589 ARG A O 1
ATOM 4755 N N . GLN A 1 590 ? 7.343 -43.443 20.397 1.00 77.50 590 GLN A N 1
ATOM 4756 C CA . GLN A 1 590 ? 8.430 -43.563 19.425 1.00 77.50 590 GLN A CA 1
ATOM 4757 C C . GLN A 1 590 ? 9.756 -43.971 20.089 1.00 77.50 590 GLN A C 1
ATOM 4759 O O . GLN A 1 590 ? 10.485 -44.790 19.527 1.00 77.50 590 GLN A O 1
ATOM 4764 N N . GLN A 1 591 ? 10.052 -43.459 21.289 1.00 75.62 591 GLN A N 1
ATOM 4765 C CA . GLN A 1 591 ? 11.191 -43.886 22.107 1.00 75.62 591 GLN A CA 1
ATOM 4766 C C . GLN A 1 591 ? 11.068 -45.368 22.488 1.00 75.62 591 GLN A C 1
ATOM 4768 O O . GLN A 1 591 ? 11.961 -46.146 22.159 1.00 75.62 591 GLN A O 1
ATOM 4773 N N . LEU A 1 592 ? 9.928 -45.790 23.045 1.00 77.25 592 LEU A N 1
ATOM 4774 C CA . LEU A 1 592 ? 9.670 -47.190 23.402 1.00 77.25 592 LEU A CA 1
ATOM 4775 C C . LEU A 1 592 ? 9.755 -48.138 22.188 1.00 77.25 592 LEU A C 1
ATOM 4777 O O . LEU A 1 592 ? 10.274 -49.248 22.294 1.00 77.25 592 LEU A O 1
ATOM 4781 N N . GLU A 1 593 ? 9.280 -47.720 21.010 1.00 78.88 593 GLU A N 1
ATOM 4782 C CA . GLU A 1 593 ? 9.381 -48.514 19.776 1.00 78.88 593 GLU A CA 1
ATOM 4783 C C . GLU A 1 593 ? 10.822 -48.577 19.231 1.00 78.88 593 GLU A C 1
ATOM 4785 O O . GLU A 1 593 ? 11.203 -49.566 18.598 1.00 78.88 593 GLU A O 1
ATOM 4790 N N . ASN A 1 594 ? 11.637 -47.544 19.472 1.00 76.19 594 ASN A N 1
ATOM 4791 C CA . ASN A 1 594 ? 13.066 -47.541 19.153 1.00 76.19 594 ASN A CA 1
ATOM 4792 C C . ASN A 1 594 ? 13.847 -48.453 20.124 1.00 76.19 594 ASN A C 1
ATOM 4794 O O . ASN A 1 594 ? 14.629 -49.287 19.668 1.00 76.19 594 ASN A O 1
ATOM 4798 N N . GLU A 1 595 ? 13.585 -48.387 21.434 1.00 76.00 595 GLU A N 1
ATOM 4799 C CA . GLU A 1 595 ? 14.168 -49.286 22.446 1.00 76.00 595 GLU A CA 1
ATOM 4800 C C . GLU A 1 595 ? 13.806 -50.751 22.174 1.00 76.00 595 GLU A C 1
ATOM 4802 O O . GLU A 1 595 ? 14.677 -51.620 22.136 1.00 76.00 595 GLU A O 1
ATOM 4807 N N . ARG A 1 596 ? 12.534 -51.036 21.863 1.00 77.69 596 ARG A N 1
ATOM 4808 C CA . ARG A 1 596 ? 12.077 -52.373 21.444 1.00 77.69 596 ARG A CA 1
ATOM 4809 C C . ARG A 1 596 ? 12.725 -52.856 20.148 1.00 77.69 596 ARG A C 1
ATOM 4811 O O . ARG A 1 596 ? 12.742 -54.064 19.907 1.00 77.69 596 ARG A O 1
ATOM 4818 N N . ARG A 1 597 ? 13.225 -51.964 19.288 1.00 75.94 597 ARG A N 1
ATOM 4819 C CA . ARG A 1 597 ? 14.015 -52.330 18.100 1.00 75.94 597 ARG A CA 1
ATOM 4820 C C . ARG A 1 597 ? 15.482 -52.583 18.453 1.00 75.94 597 ARG A C 1
ATOM 4822 O O . ARG A 1 597 ? 16.011 -53.599 18.019 1.00 75.94 597 ARG A O 1
ATOM 4829 N N . ALA A 1 598 ? 16.100 -51.763 19.304 1.00 73.06 598 ALA A N 1
ATOM 4830 C CA . ALA A 1 598 ? 17.456 -51.997 19.815 1.00 73.06 598 ALA A CA 1
ATOM 4831 C C . ALA A 1 598 ? 17.564 -53.305 20.628 1.00 73.06 598 ALA A C 1
ATOM 4833 O O . ALA A 1 598 ? 18.515 -54.072 20.464 1.00 73.06 598 ALA A O 1
ATOM 4834 N N . HIS A 1 599 ? 16.553 -53.613 21.446 1.00 77.81 599 HIS A N 1
ATOM 4835 C CA . HIS A 1 599 ? 16.474 -54.874 22.181 1.00 77.81 599 HIS A CA 1
ATOM 4836 C C . HIS A 1 599 ? 16.287 -56.078 21.243 1.00 77.81 599 HIS A C 1
ATOM 4838 O O . HIS A 1 599 ? 16.987 -57.075 21.381 1.00 77.81 599 HIS A O 1
ATOM 4844 N N . ARG A 1 600 ? 15.420 -55.976 20.220 1.00 76.38 600 ARG A N 1
ATOM 4845 C CA . ARG A 1 600 ? 15.286 -57.034 19.199 1.00 76.38 600 ARG A CA 1
ATOM 4846 C C . ARG A 1 600 ? 16.595 -57.264 18.432 1.00 76.38 600 ARG A C 1
ATOM 4848 O O . ARG A 1 600 ? 17.006 -58.412 18.315 1.00 76.38 600 ARG A O 1
ATOM 4855 N N . ALA A 1 601 ? 17.285 -56.204 18.006 1.00 75.62 601 ALA A N 1
ATOM 4856 C CA . ALA A 1 601 ? 18.580 -56.311 17.330 1.00 75.62 601 ALA A CA 1
ATOM 4857 C C . ALA A 1 601 ? 19.638 -57.011 18.204 1.00 75.62 601 ALA A C 1
ATOM 4859 O O . ALA A 1 601 ? 20.250 -57.981 17.768 1.00 75.62 601 ALA A O 1
ATOM 4860 N N . THR A 1 602 ? 19.785 -56.601 19.469 1.00 80.19 602 THR A N 1
ATOM 4861 C CA . THR A 1 602 ? 20.735 -57.240 20.401 1.00 80.19 602 THR A CA 1
ATOM 4862 C C . THR A 1 602 ? 20.368 -58.692 20.734 1.00 80.19 602 THR A C 1
ATOM 4864 O O . THR A 1 602 ? 21.262 -59.532 20.849 1.00 80.19 602 THR A O 1
ATOM 4867 N N . CYS A 1 603 ? 19.078 -59.043 20.807 1.00 76.44 603 CYS A N 1
ATOM 4868 C CA . CYS A 1 603 ? 18.637 -60.439 20.903 1.00 76.44 603 CYS A CA 1
ATOM 4869 C C . CYS A 1 603 ? 18.966 -61.258 19.643 1.00 76.44 603 CYS A C 1
ATOM 4871 O O . CYS A 1 603 ? 19.376 -62.414 19.763 1.00 76.44 603 CYS A O 1
ATOM 4873 N N . GLU A 1 604 ? 18.820 -60.690 18.443 1.00 78.75 604 GLU A N 1
ATOM 4874 C CA . GLU A 1 604 ? 19.215 -61.352 17.196 1.00 78.75 604 GLU A CA 1
ATOM 4875 C C . GLU A 1 604 ? 20.732 -61.536 17.087 1.00 78.75 604 GLU A C 1
ATOM 4877 O O . GLU A 1 604 ? 21.184 -62.614 16.704 1.00 78.75 604 GLU A O 1
ATOM 4882 N N . ASP A 1 605 ? 21.526 -60.525 17.446 1.00 75.50 605 ASP A N 1
ATOM 4883 C CA . ASP A 1 605 ? 22.989 -60.607 17.453 1.00 75.50 605 ASP A CA 1
ATOM 4884 C C . ASP A 1 605 ? 23.467 -61.692 18.434 1.00 75.50 605 ASP A C 1
ATOM 4886 O O . ASP A 1 605 ? 24.286 -62.544 18.077 1.00 75.50 605 ASP A O 1
ATOM 4890 N N . ALA A 1 606 ? 22.876 -61.751 19.634 1.00 71.62 606 ALA A N 1
ATOM 4891 C CA . ALA A 1 606 ? 23.124 -62.816 20.606 1.00 71.62 606 ALA A CA 1
ATOM 4892 C C . ALA A 1 606 ? 22.696 -64.205 20.086 1.00 71.62 606 ALA A C 1
ATOM 4894 O O . ALA A 1 606 ? 23.400 -65.196 20.307 1.00 71.62 606 ALA A O 1
ATOM 4895 N N . ALA A 1 607 ? 21.582 -64.299 19.352 1.00 74.25 607 ALA A N 1
ATOM 4896 C CA . ALA A 1 607 ? 21.143 -65.543 18.723 1.00 74.25 607 ALA A CA 1
ATOM 4897 C C . ALA A 1 607 ? 22.094 -65.993 17.597 1.00 74.25 607 ALA A C 1
ATOM 4899 O O . ALA A 1 607 ? 22.431 -67.179 17.524 1.00 74.25 607 ALA A O 1
ATOM 4900 N N . ARG A 1 608 ? 22.592 -65.064 16.767 1.00 74.12 608 ARG A N 1
ATOM 4901 C CA . ARG A 1 608 ? 23.602 -65.335 15.727 1.00 74.12 608 ARG A CA 1
ATOM 4902 C C . ARG A 1 608 ? 24.924 -65.797 16.348 1.00 74.12 608 ARG A C 1
ATOM 4904 O O . ARG A 1 608 ? 25.465 -66.809 15.903 1.00 74.12 608 ARG A O 1
ATOM 4911 N N . ALA A 1 609 ? 25.391 -65.151 17.418 1.00 70.00 609 ALA A N 1
ATOM 4912 C CA . ALA A 1 609 ? 26.576 -65.580 18.167 1.00 70.00 609 ALA A CA 1
ATOM 4913 C C . ALA A 1 609 ? 26.393 -66.978 18.794 1.00 70.00 609 ALA A C 1
ATOM 4915 O O . ALA A 1 609 ? 27.261 -67.842 18.663 1.00 70.00 609 ALA A O 1
ATOM 4916 N N . SER A 1 610 ? 25.233 -67.255 19.404 1.00 74.00 610 SER A N 1
ATOM 4917 C CA . SER A 1 610 ? 24.904 -68.585 19.941 1.00 74.00 610 SER A CA 1
ATOM 4918 C C . SER A 1 610 ? 24.878 -69.663 18.848 1.00 74.00 610 SER A C 1
ATOM 4920 O O . SER A 1 610 ? 25.365 -70.776 19.055 1.00 74.00 610 SER A O 1
ATOM 4922 N N . TRP A 1 611 ? 24.363 -69.340 17.657 1.00 80.75 611 TRP A N 1
ATOM 4923 C CA . TRP A 1 611 ? 24.375 -70.242 16.505 1.00 80.75 611 TRP A CA 1
ATOM 4924 C C . TRP A 1 611 ? 25.797 -70.502 15.987 1.00 80.75 611 TRP A C 1
ATOM 4926 O O . TRP A 1 611 ? 26.164 -71.661 15.796 1.00 80.75 611 TRP A O 1
ATOM 4936 N N . GLN A 1 612 ? 26.635 -69.468 15.852 1.00 72.75 612 GLN A N 1
ATOM 4937 C CA . GLN A 1 612 ? 28.047 -69.615 15.472 1.00 72.75 612 GLN A CA 1
ATOM 4938 C C . GLN A 1 612 ? 28.817 -70.500 16.467 1.00 72.75 612 GLN A C 1
ATOM 4940 O O . GLN A 1 612 ? 29.498 -71.438 16.050 1.00 72.75 612 GLN A O 1
ATOM 4945 N N . LEU A 1 613 ? 28.631 -70.289 17.775 1.00 72.69 613 LEU A N 1
ATOM 4946 C CA . LEU A 1 613 ? 29.220 -71.133 18.821 1.00 72.69 613 LEU A CA 1
ATOM 4947 C C . LEU A 1 613 ? 28.737 -72.591 18.741 1.00 72.69 613 LEU A C 1
ATOM 4949 O O . LEU A 1 613 ? 29.523 -73.511 18.977 1.00 72.69 613 LEU A O 1
ATOM 4953 N N . ARG A 1 614 ? 27.472 -72.840 18.371 1.00 74.38 614 ARG A N 1
ATOM 4954 C CA . ARG A 1 614 ? 26.952 -74.201 18.125 1.00 74.38 614 ARG A CA 1
ATOM 4955 C C . ARG A 1 614 ? 27.590 -74.848 16.893 1.00 74.38 614 ARG A C 1
ATOM 4957 O O . ARG A 1 614 ? 27.926 -76.029 16.955 1.00 74.38 614 ARG A O 1
ATOM 4964 N N . VAL A 1 615 ? 27.805 -74.095 15.812 1.00 79.31 615 VAL A N 1
ATOM 4965 C CA . VAL A 1 615 ? 28.488 -74.577 14.596 1.00 79.31 615 VAL A CA 1
ATOM 4966 C C . VAL A 1 615 ? 29.959 -74.904 14.880 1.00 79.31 615 VAL A C 1
ATOM 4968 O O . VAL A 1 615 ? 30.414 -75.991 14.526 1.00 79.31 615 VAL A O 1
ATOM 4971 N N . GLN A 1 616 ? 30.680 -74.037 15.596 1.00 74.94 616 GLN A N 1
ATOM 4972 C CA . GLN A 1 616 ? 32.060 -74.299 16.026 1.00 74.94 616 GLN A CA 1
ATOM 4973 C C . GLN A 1 616 ? 32.150 -75.533 16.938 1.00 74.94 616 GLN A C 1
ATOM 4975 O O . GLN A 1 616 ? 32.973 -76.415 16.702 1.00 74.94 616 GLN A O 1
ATOM 4980 N N . ASN A 1 617 ? 31.248 -75.672 17.916 1.00 73.12 617 ASN A N 1
ATOM 4981 C CA . ASN A 1 617 ? 31.175 -76.876 18.753 1.00 73.12 617 ASN A CA 1
ATOM 4982 C C . ASN A 1 617 ? 30.848 -78.148 17.948 1.00 73.12 617 ASN A C 1
ATOM 4984 O O . ASN A 1 617 ? 31.327 -79.228 18.291 1.00 73.12 617 ASN A O 1
ATOM 4988 N N . ALA A 1 618 ? 30.049 -78.056 16.881 1.00 75.94 618 ALA A N 1
ATOM 4989 C CA . ALA A 1 618 ? 29.778 -79.188 15.997 1.00 75.94 618 ALA A CA 1
ATOM 4990 C C . ALA A 1 618 ? 31.013 -79.582 15.163 1.00 75.94 618 ALA A C 1
ATOM 4992 O O . ALA A 1 618 ? 31.259 -80.776 14.980 1.00 75.94 618 ALA A O 1
ATOM 4993 N N . ALA A 1 619 ? 31.814 -78.611 14.712 1.00 74.88 619 ALA A N 1
ATOM 4994 C CA . ALA A 1 619 ? 33.090 -78.860 14.040 1.00 74.88 619 ALA A CA 1
ATOM 4995 C C . ALA A 1 619 ? 34.105 -79.529 14.987 1.00 74.88 619 ALA A C 1
ATOM 4997 O O . ALA A 1 619 ? 34.561 -80.633 14.697 1.00 74.88 619 ALA A O 1
ATOM 4998 N N . LEU A 1 620 ? 34.343 -78.947 16.169 1.00 74.56 620 LEU A N 1
ATOM 4999 C CA . LEU A 1 620 ? 35.248 -79.494 17.193 1.00 74.56 620 LEU A CA 1
ATOM 5000 C C . LEU A 1 620 ? 34.843 -80.902 17.665 1.00 74.56 620 LEU A C 1
ATOM 5002 O O . LEU A 1 620 ? 35.701 -81.716 18.010 1.00 74.56 620 LEU A O 1
ATOM 5006 N N . LYS A 1 621 ? 33.541 -81.230 17.652 1.00 73.25 621 LYS A N 1
ATOM 5007 C CA . LYS A 1 621 ? 33.044 -82.592 17.913 1.00 73.25 621 LYS A CA 1
ATOM 5008 C C . LYS A 1 621 ? 33.367 -83.573 16.784 1.00 73.25 621 LYS A C 1
ATOM 5010 O O . LYS A 1 621 ? 33.745 -84.702 17.084 1.00 73.25 621 LYS A O 1
ATOM 5015 N N . ARG A 1 622 ? 33.255 -83.171 15.512 1.00 75.06 622 ARG A N 1
ATOM 5016 C CA . ARG A 1 622 ? 33.674 -84.005 14.364 1.00 75.06 622 ARG A CA 1
ATOM 5017 C C . ARG A 1 622 ? 35.182 -84.242 14.378 1.00 75.06 622 ARG A C 1
ATOM 5019 O O . ARG A 1 622 ? 35.621 -85.371 14.196 1.00 75.06 622 ARG A O 1
ATOM 5026 N N . GLU A 1 623 ? 35.955 -83.203 14.668 1.00 72.00 623 GLU A N 1
ATOM 5027 C CA . GLU A 1 623 ? 37.408 -83.283 14.820 1.00 72.00 623 GLU A CA 1
ATOM 5028 C C . GLU A 1 623 ? 37.804 -84.195 15.991 1.00 72.00 623 GLU A C 1
ATOM 5030 O O . GLU A 1 623 ? 38.639 -85.076 15.820 1.00 72.00 623 GLU A O 1
ATOM 5035 N N . ASN A 1 624 ? 37.117 -84.111 17.137 1.00 67.38 624 ASN A N 1
ATOM 5036 C CA . ASN A 1 624 ? 37.286 -85.065 18.241 1.00 67.38 624 ASN A CA 1
ATOM 5037 C C . ASN A 1 624 ? 36.965 -86.517 17.847 1.00 67.38 624 ASN A C 1
ATOM 5039 O O . ASN A 1 624 ? 37.627 -87.431 18.333 1.00 67.38 624 ASN A O 1
ATOM 5043 N N . VAL A 1 625 ? 35.965 -86.756 16.991 1.00 72.12 625 VAL A N 1
ATOM 5044 C CA . VAL A 1 625 ? 35.671 -88.105 16.475 1.00 72.12 625 VAL A CA 1
ATOM 5045 C C . VAL A 1 625 ? 36.795 -88.588 15.556 1.00 72.12 625 VAL A C 1
ATOM 5047 O O . VAL A 1 625 ? 37.273 -89.702 15.751 1.00 72.12 625 VAL A O 1
ATOM 5050 N N . HIS A 1 626 ? 37.290 -87.751 14.639 1.00 68.19 626 HIS A N 1
ATOM 5051 C CA . HIS A 1 626 ? 38.450 -88.088 13.806 1.00 68.19 626 HIS A CA 1
ATOM 5052 C C . HIS A 1 626 ? 39.711 -88.359 14.637 1.00 68.19 626 HIS A C 1
ATOM 5054 O O . HIS A 1 626 ? 40.370 -89.371 14.417 1.00 68.19 626 HIS A O 1
ATOM 5060 N N . LEU A 1 627 ? 40.019 -87.519 15.629 1.00 68.69 627 LEU A N 1
ATOM 5061 C CA . LEU A 1 627 ? 41.155 -87.713 16.535 1.00 68.69 627 LEU A CA 1
ATOM 5062 C C . LEU A 1 627 ? 41.016 -88.994 17.366 1.00 68.69 627 LEU A C 1
ATOM 5064 O O . LEU A 1 627 ? 42.008 -89.688 17.567 1.00 68.69 627 LEU A O 1
ATOM 5068 N N . ARG A 1 628 ? 39.800 -89.353 17.806 1.00 64.56 628 ARG A N 1
ATOM 5069 C CA . ARG A 1 628 ? 39.535 -90.637 18.480 1.00 64.56 628 ARG A CA 1
ATOM 5070 C C . ARG A 1 628 ? 39.735 -91.826 17.549 1.00 64.56 628 ARG A C 1
ATOM 5072 O O . ARG A 1 628 ? 40.424 -92.754 17.950 1.00 64.56 628 ARG A O 1
ATOM 5079 N N . MET A 1 629 ? 39.209 -91.782 16.323 1.00 67.88 629 MET A N 1
ATOM 5080 C CA . MET A 1 629 ? 39.448 -92.827 15.318 1.00 67.88 629 MET A CA 1
ATOM 5081 C C . MET A 1 629 ? 40.945 -92.981 15.026 1.00 67.88 629 MET A C 1
ATOM 5083 O O . MET A 1 629 ? 41.451 -94.095 15.018 1.00 67.88 629 MET A O 1
ATOM 5087 N N . PHE A 1 630 ? 41.679 -91.872 14.890 1.00 62.91 630 PHE A N 1
ATOM 5088 C CA . PHE A 1 630 ? 43.125 -91.886 14.664 1.00 62.91 630 PHE A CA 1
ATOM 5089 C C . PHE A 1 630 ? 43.900 -92.458 15.867 1.00 62.91 630 PHE A C 1
ATOM 5091 O O . PHE A 1 630 ? 44.841 -93.224 15.686 1.00 62.91 630 PHE A O 1
ATOM 5098 N N . LEU A 1 631 ? 43.476 -92.154 17.100 1.00 61.34 631 LEU A N 1
ATOM 5099 C CA . LEU A 1 631 ? 43.992 -92.772 18.332 1.00 61.34 631 LEU A CA 1
ATOM 5100 C C . LEU A 1 631 ? 43.676 -94.272 18.419 1.00 61.34 631 LEU A C 1
ATOM 5102 O O . LEU A 1 631 ? 44.470 -95.042 18.954 1.00 61.34 631 LEU A O 1
ATOM 5106 N N . GLU A 1 632 ? 42.516 -94.689 17.923 1.00 62.00 632 GLU A N 1
ATOM 5107 C CA . GLU A 1 632 ? 42.041 -96.072 17.950 1.00 62.00 632 GLU A CA 1
ATOM 5108 C C . GLU A 1 632 ? 42.703 -96.928 16.860 1.00 62.00 632 GLU A C 1
ATOM 5110 O O . GLU A 1 632 ? 43.050 -98.079 17.118 1.00 62.00 632 GLU A O 1
ATOM 5115 N N . ASP A 1 633 ? 42.997 -96.351 15.693 1.00 62.12 633 ASP A N 1
ATOM 5116 C CA . ASP A 1 633 ? 43.874 -96.944 14.680 1.00 62.12 633 ASP A CA 1
ATOM 5117 C C . ASP A 1 633 ? 45.336 -96.978 15.148 1.00 62.12 633 ASP A C 1
ATOM 5119 O O . ASP A 1 633 ? 45.967 -98.031 15.076 1.00 62.12 633 ASP A O 1
ATOM 5123 N N . ALA A 1 634 ? 45.866 -95.901 15.739 1.00 58.12 634 ALA A N 1
ATOM 5124 C CA . ALA A 1 634 ? 47.207 -95.904 16.337 1.00 58.12 634 ALA A CA 1
ATOM 5125 C C . ALA A 1 634 ? 47.352 -96.980 17.434 1.00 58.12 634 ALA A C 1
ATOM 5127 O O . ALA A 1 634 ? 48.383 -97.649 17.523 1.00 58.12 634 ALA A O 1
ATOM 5128 N N . ARG A 1 635 ? 46.295 -97.233 18.219 1.00 58.75 635 ARG A N 1
ATOM 5129 C CA . ARG A 1 635 ? 46.244 -98.337 19.195 1.00 58.75 635 ARG A CA 1
ATOM 5130 C C . ARG A 1 635 ? 46.293 -99.731 18.562 1.00 58.75 635 ARG A C 1
ATOM 5132 O O . ARG A 1 635 ? 46.773 -100.646 19.225 1.00 58.75 635 ARG A O 1
ATOM 5139 N N . LYS A 1 636 ? 45.888 -99.913 17.299 1.00 61.44 636 LYS A N 1
ATOM 5140 C CA . LYS A 1 636 ? 46.065 -101.189 16.570 1.00 61.44 636 LYS A CA 1
ATOM 5141 C C . LYS A 1 636 ? 47.535 -101.444 16.208 1.00 61.44 636 LYS A C 1
ATOM 5143 O O . LYS A 1 636 ? 47.936 -102.600 16.123 1.00 61.44 636 LYS A O 1
ATOM 5148 N N . PHE A 1 637 ? 48.344 -100.390 16.067 1.00 56.44 637 PHE A N 1
ATOM 5149 C CA . PHE A 1 637 ? 49.799 -100.478 15.858 1.00 56.44 637 PHE A CA 1
ATOM 5150 C C . PHE A 1 637 ? 50.615 -100.511 17.167 1.00 56.44 637 PHE A C 1
ATOM 5152 O O . PHE A 1 637 ? 51.774 -100.926 17.162 1.00 56.44 637 PHE A O 1
ATOM 5159 N N . ALA A 1 638 ? 50.013 -100.148 18.306 1.00 49.00 638 ALA A N 1
ATOM 5160 C CA . ALA A 1 638 ? 50.674 -100.124 19.615 1.00 49.00 638 ALA A CA 1
ATOM 5161 C C . ALA A 1 638 ? 51.364 -101.436 20.071 1.00 49.00 638 ALA A C 1
ATOM 5163 O O . ALA A 1 638 ? 52.370 -101.321 20.773 1.00 49.00 638 ALA A O 1
ATOM 5164 N N . PRO A 1 639 ? 50.949 -102.664 19.671 1.00 51.72 639 PRO A N 1
ATOM 5165 C CA . PRO A 1 639 ? 51.676 -103.892 20.021 1.00 51.72 639 PRO A CA 1
ATOM 5166 C C . PRO A 1 639 ? 53.136 -103.962 19.535 1.00 51.72 639 PRO A C 1
ATOM 5168 O O . PRO A 1 639 ? 53.858 -104.867 19.946 1.00 51.72 639 PRO A O 1
ATOM 5171 N N . GLN A 1 640 ? 53.576 -103.043 18.665 1.00 50.97 640 GLN A N 1
ATOM 5172 C CA . GLN A 1 640 ? 54.944 -102.993 18.132 1.00 50.97 640 GLN A CA 1
ATOM 5173 C C . GLN A 1 640 ? 55.815 -101.858 18.711 1.00 50.97 640 GLN A C 1
ATOM 5175 O O . GLN A 1 640 ? 56.997 -101.787 18.384 1.00 50.97 640 GLN A O 1
ATOM 5180 N N . LEU A 1 641 ? 55.284 -100.989 19.584 1.00 44.50 641 LEU A N 1
ATOM 5181 C CA . LEU A 1 641 ? 56.019 -99.847 20.157 1.00 44.50 641 LEU A CA 1
ATOM 5182 C C . LEU A 1 641 ? 56.077 -99.909 21.688 1.00 44.50 641 LEU A C 1
ATOM 5184 O O . LEU A 1 641 ? 55.420 -99.162 22.409 1.00 44.50 641 LEU A O 1
ATOM 5188 N N . ASN A 1 642 ? 56.912 -100.821 22.183 1.00 39.31 642 ASN A N 1
ATOM 5189 C CA . ASN A 1 642 ? 57.129 -101.052 23.608 1.00 39.31 642 ASN A CA 1
ATOM 5190 C C . ASN A 1 642 ? 58.206 -100.104 24.182 1.00 39.31 642 ASN A C 1
ATOM 5192 O O . ASN A 1 642 ? 59.340 -100.526 24.413 1.00 39.31 642 ASN A O 1
ATOM 5196 N N . MET A 1 643 ? 57.877 -98.819 24.385 1.00 41.34 643 MET A N 1
ATOM 5197 C CA . MET A 1 643 ? 58.767 -97.856 25.058 1.00 41.34 643 MET A CA 1
ATOM 5198 C C . MET A 1 643 ? 58.073 -97.002 26.133 1.00 41.34 643 MET A C 1
ATOM 5200 O O . MET A 1 643 ? 57.182 -96.205 25.865 1.00 41.34 643 MET A O 1
ATOM 5204 N N . VAL A 1 644 ? 58.578 -97.198 27.353 1.00 34.72 644 VAL A N 1
ATOM 5205 C CA . VAL A 1 644 ? 58.440 -96.458 28.621 1.00 34.72 644 VAL A CA 1
ATOM 5206 C C . VAL A 1 644 ? 57.933 -95.005 28.536 1.00 34.72 644 VAL A C 1
ATOM 5208 O O . VAL A 1 644 ? 58.553 -94.156 27.900 1.00 34.72 644 VAL A O 1
ATOM 5211 N N . LEU A 1 645 ? 56.902 -94.695 29.336 1.00 34.22 645 LEU A N 1
ATOM 5212 C CA . LEU A 1 645 ? 56.526 -93.333 29.747 1.00 34.22 645 LEU A CA 1
ATOM 5213 C C . LEU A 1 645 ? 57.005 -93.043 31.185 1.00 34.22 645 LEU A C 1
ATOM 5215 O O . LEU A 1 645 ? 56.679 -93.824 32.083 1.00 34.22 645 LEU A O 1
ATOM 5219 N N . PRO A 1 646 ? 57.698 -91.919 31.444 1.00 38.19 646 PRO A N 1
ATOM 5220 C CA . PRO A 1 646 ? 57.857 -91.350 32.785 1.00 38.19 646 PRO A CA 1
ATOM 5221 C C . PRO A 1 646 ? 56.673 -90.443 33.175 1.00 38.19 646 PRO A C 1
ATOM 5223 O O . PRO A 1 646 ? 56.083 -89.780 32.324 1.00 38.19 646 PRO A O 1
ATOM 5226 N N . TYR A 1 647 ? 56.362 -90.382 34.473 1.00 35.72 647 TYR A N 1
ATOM 5227 C CA . TYR A 1 647 ? 55.392 -89.458 35.085 1.00 35.72 647 TYR A CA 1
ATOM 5228 C C . TYR A 1 647 ? 56.076 -88.169 35.576 1.00 35.72 647 TYR A C 1
ATOM 5230 O O . TYR A 1 647 ? 57.136 -88.270 36.193 1.00 35.72 647 TYR A O 1
ATOM 5238 N N . SER A 1 648 ? 55.425 -87.011 35.398 1.00 31.20 648 SER A N 1
ATOM 5239 C CA . SER A 1 648 ? 55.499 -85.807 36.260 1.00 31.20 648 SER A CA 1
ATOM 5240 C C . SER A 1 648 ? 54.671 -84.647 35.667 1.00 31.20 648 SER A C 1
ATOM 5242 O O . SER A 1 648 ? 54.289 -84.693 34.500 1.00 31.20 648 SER A O 1
ATOM 5244 N N . ASP A 1 649 ? 54.426 -83.543 36.379 1.00 30.47 649 ASP A N 1
ATOM 5245 C CA . ASP A 1 649 ? 53.647 -83.463 37.625 1.00 30.47 649 ASP A CA 1
ATOM 5246 C C . ASP A 1 649 ? 53.094 -82.028 37.822 1.00 30.47 649 ASP A C 1
ATOM 5248 O O . ASP A 1 649 ? 53.404 -81.109 37.068 1.00 30.47 649 ASP A O 1
ATOM 5252 N N . LEU A 1 650 ? 52.243 -81.870 38.831 1.00 31.84 650 LEU A N 1
ATOM 5253 C CA . LEU A 1 650 ? 51.465 -80.688 39.243 1.00 31.84 650 LEU A CA 1
ATOM 5254 C C . LEU A 1 650 ? 52.151 -79.290 39.356 1.00 31.84 650 LEU A C 1
ATOM 5256 O O . LEU A 1 650 ? 53.113 -79.118 40.097 1.00 31.84 650 LEU A O 1
ATOM 5260 N N . ALA A 1 651 ? 51.408 -78.274 38.875 1.00 31.22 651 ALA A N 1
ATOM 5261 C CA . ALA A 1 651 ? 51.059 -77.000 39.560 1.00 31.22 651 ALA A CA 1
ATOM 5262 C C . ALA A 1 651 ? 52.053 -75.800 39.655 1.00 31.22 651 ALA A C 1
ATOM 5264 O O . ALA A 1 651 ? 53.180 -75.856 39.184 1.00 31.22 651 ALA A O 1
ATOM 5265 N N . SER A 1 652 ? 51.531 -74.716 40.277 1.00 32.62 652 SER A N 1
ATOM 5266 C CA . SER A 1 652 ? 52.035 -73.329 40.474 1.00 32.62 652 SER A CA 1
ATOM 5267 C C . SER A 1 652 ? 52.047 -72.420 39.215 1.00 32.62 652 SER A C 1
ATOM 5269 O O . SER A 1 652 ? 51.992 -72.912 38.094 1.00 32.62 652 SER A O 1
ATOM 5271 N N . GLU A 1 653 ? 51.958 -71.079 39.298 1.00 29.33 653 GLU A N 1
ATOM 5272 C CA . GLU A 1 653 ? 52.100 -70.137 40.437 1.00 29.33 653 GLU A CA 1
ATOM 5273 C C . GLU A 1 653 ? 50.905 -69.168 40.649 1.00 29.33 653 GLU A C 1
ATOM 5275 O O . GLU A 1 653 ? 49.974 -69.098 39.846 1.00 29.33 653 GLU A O 1
ATOM 5280 N N . SER A 1 654 ? 50.929 -68.410 41.760 1.00 33.16 654 SER A N 1
ATOM 5281 C CA . SER A 1 654 ? 49.878 -67.464 42.184 1.00 33.16 654 SER A CA 1
ATOM 5282 C C . SER A 1 654 ? 50.377 -66.401 43.182 1.00 33.16 654 SER A C 1
ATOM 5284 O O . SER A 1 654 ? 51.126 -66.752 44.092 1.00 33.16 654 SER A O 1
ATOM 5286 N N . ALA A 1 655 ? 49.872 -65.161 43.105 1.00 29.30 655 ALA A N 1
ATOM 5287 C CA . ALA A 1 655 ? 49.970 -64.112 44.143 1.00 29.30 655 ALA A CA 1
ATOM 5288 C C . ALA A 1 655 ? 48.790 -63.108 43.968 1.00 29.30 655 ALA A C 1
ATOM 5290 O O . ALA A 1 655 ? 48.371 -62.917 42.829 1.00 29.30 655 ALA A O 1
ATOM 5291 N N . SER A 1 656 ? 48.089 -62.490 44.941 1.00 32.22 656 SER A N 1
ATOM 5292 C CA . SER A 1 656 ? 48.321 -62.043 46.343 1.00 32.22 656 SER A CA 1
ATOM 5293 C C . SER A 1 656 ? 49.263 -60.832 46.484 1.00 32.22 656 SER A C 1
ATOM 5295 O O . SER A 1 656 ? 50.358 -60.883 45.946 1.00 32.22 656 SER A O 1
ATOM 5297 N N . SER A 1 657 ? 48.983 -59.742 47.216 1.00 32.88 657 SER A N 1
ATOM 5298 C CA . SER A 1 657 ? 47.814 -59.281 48.015 1.00 32.88 657 SER A CA 1
ATOM 5299 C C . SER A 1 657 ? 47.830 -57.711 48.048 1.00 32.88 657 SER A C 1
ATOM 5301 O O . SER A 1 657 ? 48.430 -57.139 47.146 1.00 32.88 657 SER A O 1
ATOM 5303 N N . SER A 1 658 ? 47.215 -56.873 48.908 1.00 31.44 658 SER A N 1
ATOM 5304 C CA . SER A 1 658 ? 46.729 -56.949 50.307 1.00 31.44 658 SER A CA 1
ATOM 5305 C C . SER A 1 658 ? 45.671 -55.854 50.621 1.00 31.44 658 SER A C 1
ATOM 5307 O O . SER A 1 658 ? 45.309 -55.062 49.757 1.00 31.44 658 SER A O 1
ATOM 5309 N N . SER A 1 659 ? 45.189 -55.797 51.870 1.00 30.92 659 SER A N 1
ATOM 5310 C CA . SER A 1 659 ? 44.180 -54.869 52.431 1.00 30.92 659 SER A CA 1
ATOM 5311 C C . SER A 1 659 ? 44.733 -53.606 53.123 1.00 30.92 659 SER A C 1
ATOM 5313 O O . SER A 1 659 ? 45.845 -53.646 53.644 1.00 30.92 659 SER A O 1
ATOM 5315 N N . ALA A 1 660 ? 43.892 -52.576 53.320 1.00 27.94 660 ALA A N 1
ATOM 5316 C CA . ALA A 1 660 ? 43.985 -51.622 54.444 1.00 27.94 660 ALA A CA 1
ATOM 5317 C C . ALA A 1 660 ? 42.607 -50.999 54.786 1.00 27.94 660 ALA A C 1
ATOM 5319 O O . ALA A 1 660 ? 41.741 -50.908 53.919 1.00 27.94 660 ALA A O 1
ATOM 5320 N N . SER A 1 661 ? 42.396 -50.568 56.038 1.00 31.14 661 SER A N 1
ATOM 5321 C CA . SER A 1 661 ? 41.115 -50.032 56.549 1.00 31.14 661 SER A CA 1
ATOM 5322 C C . SER A 1 661 ? 41.315 -49.079 57.734 1.00 31.14 661 SER A C 1
ATOM 5324 O O . SER A 1 661 ? 42.206 -49.341 58.538 1.00 31.14 661 SER A O 1
ATOM 5326 N N . ASN A 1 662 ? 40.454 -48.064 57.919 1.00 29.12 662 ASN A N 1
ATOM 5327 C CA . ASN A 1 662 ? 40.227 -47.426 59.230 1.00 29.12 662 ASN A CA 1
ATOM 5328 C C . ASN A 1 662 ? 38.929 -46.587 59.300 1.00 29.12 662 ASN A C 1
ATOM 5330 O O . ASN A 1 662 ? 38.330 -46.263 58.278 1.00 29.12 662 ASN A O 1
ATOM 5334 N N . GLN A 1 663 ? 38.495 -46.278 60.529 1.00 28.62 663 GLN A N 1
ATOM 5335 C CA . GLN A 1 663 ? 37.285 -45.507 60.900 1.00 28.62 663 GLN A CA 1
ATOM 5336 C C . GLN A 1 663 ? 37.686 -44.029 61.235 1.00 28.62 663 GLN A C 1
ATOM 5338 O O . GLN A 1 663 ? 38.854 -43.696 61.065 1.00 28.62 663 GLN A O 1
ATOM 5343 N N . SER A 1 664 ? 36.877 -43.052 61.695 1.00 28.86 664 SER A N 1
ATOM 5344 C CA . SER A 1 664 ? 35.578 -43.029 62.413 1.00 28.86 664 SER A CA 1
ATOM 5345 C C . SER A 1 664 ? 34.991 -41.591 62.544 1.00 28.86 664 SER A C 1
ATOM 5347 O O . SER A 1 664 ? 35.766 -40.662 62.736 1.00 28.86 664 SER A O 1
ATOM 5349 N N . THR A 1 665 ? 33.648 -41.439 62.615 1.00 28.25 665 THR A N 1
ATOM 5350 C CA . THR A 1 665 ? 32.868 -40.302 63.231 1.00 28.25 665 THR A CA 1
ATOM 5351 C C . THR A 1 665 ? 33.070 -38.857 62.677 1.00 28.25 665 THR A C 1
ATOM 5353 O O . THR A 1 665 ? 34.026 -38.614 61.960 1.00 28.25 665 THR A O 1
ATOM 5356 N N . ILE A 1 666 ? 32.211 -37.827 62.858 1.00 28.62 666 ILE A N 1
ATOM 5357 C CA . ILE A 1 666 ? 31.123 -37.463 63.816 1.00 28.62 666 ILE A CA 1
ATOM 5358 C C . ILE A 1 666 ? 29.851 -36.937 63.059 1.00 28.62 666 ILE A C 1
ATOM 5360 O O . ILE A 1 666 ? 29.899 -36.701 61.857 1.00 28.62 666 ILE A O 1
ATOM 5364 N N . ALA A 1 667 ? 28.702 -36.790 63.746 1.00 27.95 667 ALA A N 1
ATOM 5365 C CA . ALA A 1 667 ? 27.376 -36.348 63.243 1.00 27.95 667 ALA A CA 1
ATOM 5366 C C . ALA A 1 667 ? 27.257 -34.813 62.934 1.00 27.95 667 ALA A C 1
ATOM 5368 O O . ALA A 1 667 ? 28.156 -34.058 63.285 1.00 27.95 667 ALA A O 1
ATOM 5369 N N . THR A 1 668 ? 26.200 -34.260 62.294 1.00 26.94 668 THR A N 1
ATOM 5370 C CA . THR A 1 668 ? 24.795 -34.167 62.790 1.00 26.94 668 THR A CA 1
ATOM 5371 C C . THR A 1 668 ? 23.702 -33.845 61.723 1.00 26.94 668 THR A C 1
ATOM 5373 O O . THR A 1 668 ? 23.870 -32.976 60.879 1.00 26.94 668 THR A O 1
ATOM 5376 N N . THR A 1 669 ? 22.555 -34.544 61.833 1.00 27.52 669 THR A N 1
ATOM 5377 C CA . THR A 1 669 ? 21.134 -34.170 61.530 1.00 27.52 669 THR A CA 1
ATOM 5378 C C . THR A 1 669 ? 20.671 -33.468 60.221 1.00 27.52 669 THR A C 1
ATOM 5380 O O . THR A 1 669 ? 20.673 -32.246 60.129 1.00 27.52 669 THR A O 1
ATOM 5383 N N . THR A 1 670 ? 20.105 -34.272 59.296 1.00 32.69 670 THR A N 1
ATOM 5384 C CA . THR A 1 670 ? 18.696 -34.284 58.752 1.00 32.69 670 THR A CA 1
ATOM 5385 C C . THR A 1 670 ? 17.807 -33.016 58.779 1.00 32.69 670 THR A C 1
ATOM 5387 O O . THR A 1 670 ? 17.739 -32.380 59.830 1.00 32.69 670 THR A O 1
ATOM 5390 N N . PRO A 1 671 ? 17.012 -32.714 57.710 1.00 33.88 671 PRO A N 1
ATOM 5391 C CA . PRO A 1 671 ? 15.806 -33.491 57.275 1.00 33.88 671 PRO A CA 1
ATOM 5392 C C . PRO A 1 671 ? 15.722 -33.802 55.745 1.00 33.88 671 PRO A C 1
ATOM 5394 O O . PRO A 1 671 ? 16.156 -32.997 54.933 1.00 33.88 671 PRO A O 1
ATOM 5397 N N . SER A 1 672 ? 15.356 -35.007 55.261 1.00 28.36 672 SER A N 1
ATOM 5398 C CA . SER A 1 672 ? 13.997 -35.584 54.997 1.00 28.36 672 SER A CA 1
ATOM 5399 C C . SER A 1 672 ? 13.044 -34.696 54.154 1.00 28.36 672 SER A C 1
ATOM 5401 O O . SER A 1 672 ? 12.624 -33.661 54.658 1.00 28.36 672 SER A O 1
ATOM 5403 N N . LEU A 1 673 ? 12.777 -34.970 52.855 1.00 39.97 673 LEU A N 1
ATOM 5404 C CA . LEU A 1 673 ? 11.835 -35.969 52.244 1.00 39.97 673 LEU A CA 1
ATOM 5405 C C . LEU A 1 673 ? 10.336 -35.666 52.507 1.00 39.97 673 LEU A C 1
ATOM 5407 O O . LEU A 1 673 ? 10.055 -35.220 53.617 1.00 39.97 673 LEU A O 1
ATOM 5411 N N . PRO A 1 674 ? 9.367 -35.883 51.567 1.00 44.66 674 PRO A N 1
ATOM 5412 C CA . PRO A 1 674 ? 9.254 -36.924 50.508 1.00 44.66 674 PRO A CA 1
ATOM 5413 C C . PRO A 1 674 ? 9.194 -36.357 49.055 1.00 44.66 674 PRO A C 1
ATOM 5415 O O . PRO A 1 674 ? 9.350 -35.155 48.886 1.00 44.66 674 PRO A O 1
ATOM 5418 N N . TRP A 1 675 ? 9.096 -37.078 47.920 1.00 32.97 675 TRP A N 1
ATOM 5419 C CA . TRP A 1 675 ? 8.549 -38.393 47.483 1.00 32.97 675 TRP A CA 1
ATOM 5420 C C . TRP A 1 675 ? 7.039 -38.476 47.124 1.00 32.97 675 TRP A C 1
ATOM 5422 O O . TRP A 1 675 ? 6.191 -38.663 47.986 1.00 32.97 675 TRP A O 1
ATOM 5432 N N . LEU A 1 676 ? 6.783 -38.449 45.803 1.00 34.06 676 LEU A N 1
ATOM 5433 C CA . LEU A 1 676 ? 5.765 -39.181 45.017 1.00 34.06 676 LEU A CA 1
ATOM 5434 C C . LEU A 1 676 ? 4.275 -39.193 45.435 1.00 34.06 676 LEU A C 1
ATOM 5436 O O . LEU A 1 676 ? 3.863 -39.941 46.325 1.00 34.06 676 LEU A O 1
ATOM 5440 N N . ARG A 1 677 ? 3.446 -38.564 44.590 1.00 38.22 677 ARG A N 1
ATOM 5441 C CA . ARG A 1 677 ? 2.221 -39.173 44.046 1.00 38.22 677 ARG A CA 1
ATOM 5442 C C . ARG A 1 677 ? 1.890 -38.624 42.662 1.00 38.22 677 ARG A C 1
ATOM 5444 O O . ARG A 1 677 ? 2.397 -37.523 42.365 1.00 38.22 677 ARG A O 1
#

Solvent-accessible surface area (backbone atoms only — not comparable to full-atom values): 39308 Å² total; per-residue (Å²): 141,82,86,82,81,78,79,82,78,76,72,81,78,74,80,77,78,59,78,28,46,31,27,61,49,57,39,64,86,85,28,50,90,46,69,50,40,55,44,52,54,48,39,51,74,72,70,46,52,59,52,72,96,57,104,72,68,68,91,88,62,65,66,63,64,57,48,56,48,46,56,73,28,22,56,28,40,37,37,43,42,37,87,60,22,84,70,33,66,66,51,35,51,51,43,36,51,49,50,50,35,30,74,77,68,66,33,46,71,43,40,32,24,52,64,31,62,54,67,48,52,52,64,43,50,70,70,50,43,56,45,52,50,60,41,30,82,72,62,37,59,73,56,45,51,50,35,53,51,33,45,29,55,53,43,68,50,79,62,49,73,56,57,80,54,92,84,67,57,67,68,63,54,43,54,51,51,50,52,54,47,50,51,46,60,74,67,59,59,70,84,57,55,101,71,65,63,71,39,63,66,59,33,51,56,52,49,54,60,49,65,74,51,73,56,46,63,47,34,38,22,38,27,34,65,90,49,48,45,58,64,40,39,52,40,46,42,47,55,74,50,42,85,81,40,82,25,57,46,75,43,75,48,41,39,73,34,52,77,36,94,64,31,53,52,55,54,41,49,51,55,50,43,54,70,33,85,88,66,81,80,75,67,88,46,60,67,59,31,25,53,58,40,42,63,48,36,49,70,41,34,35,34,41,36,38,27,51,48,80,55,72,65,55,35,43,56,59,48,58,70,51,67,87,52,45,22,62,51,15,40,38,40,39,25,26,63,52,61,63,60,36,59,74,69,63,37,76,41,74,48,69,59,64,64,43,50,72,66,42,34,48,30,46,21,17,35,36,29,66,74,34,64,56,69,56,79,96,39,45,70,62,48,54,54,50,46,62,75,37,64,24,29,53,47,52,30,38,29,50,16,27,55,45,43,91,57,53,72,67,59,50,49,52,52,46,54,53,55,74,73,43,66,92,48,72,50,59,63,53,43,57,50,54,71,76,44,56,72,67,46,44,50,51,49,43,49,34,52,74,74,34,64,75,37,43,45,76,59,50,43,66,72,68,70,53,60,64,71,58,52,52,54,44,50,53,46,36,38,62,32,64,63,34,48,69,48,98,80,48,18,30,38,60,59,64,66,57,31,51,37,36,55,52,51,54,52,50,54,54,68,74,45,79,80,70,79,79,59,56,82,75,57,65,55,78,79,65,77,91,76,83,86,77,69,69,79,73,66,70,74,80,65,85,93,68,90,75,87,81,83,88,88,82,83,77,70,82,80,75,52,72,69,54,46,57,50,52,51,53,50,52,52,51,53,50,53,49,53,50,53,51,51,52,50,51,52,53,49,52,49,53,54,48,51,57,46,54,52,50,51,53,52,48,52,51,49,49,52,53,49,51,53,50,52,51,53,53,50,56,50,53,51,50,50,51,52,47,52,52,52,56,53,50,54,72,55,44,92,76,63,92,73,90,83,86,89,85,84,88,83,87,89,87,81,90,88,88,89,86,88,86,87,80,92,85,88,84,83,88,85,83,86,87,86,90,131

Foldseek 3Di:
DDDDDPPPPPDPDPPFPQPFAEEEQDDCVFPVVHLVVLLVVVCVVVVGGYDDPDPPPDPPDDPVVVLLVNLLRYQAYEYEADPCQLLDPVSLVSLLSNVVCCVPVVRHYAYDDAQHDLVCQLVCDDPSVVSLVVCCVVPNDVSSVSSSVSSNVSSPDDYHYPNPCVPDDSNVVSVVVVVVSLVCSQVRADPLDPDCQPLVVLLVVVVVVLVVQAWFEAEEEEEEDFLQSSVSNLRVNLNVCVVVWPFEAAAPPLVVQVPDDCSLQVSLVRLLCRQDPPDPDRQPDLVSSLVSNLVRQQPTAYEYEAEADDDLVSCVSNNLQDRVSGDIRHYYYYYYHDPVSCVNSVHPYYHHRDAADPLSLQQLLCCLQPVGRHDDPLCNVLSSLQSVLVVRRNLLSNLVRLLNHPHDPVVSVVLSVLSVPFDSDSLRSSCSSLVSADVLLNVLLLCCLPPFAFHAPVVVCVVVPDDSVSSVVSVVSCVSSLQWDADPNNGIHGRVSSSVSSVVVVVVCCVVVPDPDPPPVVPPCVVPDDDPDPPPVVPVVPPDPDDDDDDDDDPDDDDDPPVVVVVVVVVVVVVVVVVVVVVVVVVVVVVVVVVVVVVVVVVVVVVVVVVVVVVVVVVVVVVVVVVVVVVVVVVVVVVPDDDDDDDDDDDDDDDDDDDDDDDDDDDDDDDDDDDDD

Radius of gyration: 39.84 Å; Cα contacts (8 Å, |Δi|>4): 744; chains: 1; bounding box: 96×145×93 Å

Mean predicted aligned error: 19.63 Å

Organism: NCBI:txid425828